Protein AF-A0A9D5ACS7-F1 (afdb_monomer_lite)

Sequence (626 aa):
MLLGRVSKAVMSKGQFLMYVFSILIMDWISLSTVLKDLLKAILSRSKDFGESWLMMRNQMLKIYSEALSSNCRDIVQMMQSIHDEVLSEEIEIDRGQTDDFTPRPLARLQNYLAELKPGHNLDDKTLSLNEVIRLCKTEMYHYARVSGLHVLECIMDTALSAVKREQLEEASNVLQLFPQLQPLVAAMGWDLLAGKIAARRKLMQLLWTSKSQVIRLEESSLYGNKSDEISCVEHLCDTLCYQLDLASFVACVNSGQSWNSKFSLVRSGKEQAAFSDEDVYSDHFVENFVLERLSVQTPIRVLFDVVPGIKFREAIELITMQPIASTLEAWKRKQDVELMHMRYALESVVLALGAMERSISDEIETHQNVPLVHLKDMRSHLDAISNLPRKIFMVNVMISLLHMDNISANSMRCGSRGSDSKLSTASSLGSNCSTRSEEGNKMVISFTSLLLDILRQNIPSSVVELENTLDGGVSTASRQALEWQMSISARFIEEWEWRLSILQHLLPLSERQWRWKEALTVLRAAPSKLLNLCMQKAKFDIGEEAVHRFSLSAEDKATLELAEWVDSACKKASVDDVVSRVQDLDFSSLRSQLGPLSTILLCIDVAATSAKSAGMSQQLLNQVLQ

Structure (mmCIF, N/CA/C/O backbone):
data_AF-A0A9D5ACS7-F1
#
_entry.id   AF-A0A9D5ACS7-F1
#
loop_
_atom_site.group_PDB
_atom_site.id
_atom_site.type_symbol
_atom_site.label_atom_id
_atom_site.label_alt_id
_atom_site.label_comp_id
_atom_site.label_asym_id
_atom_site.label_entity_id
_atom_site.label_seq_id
_atom_site.pdbx_PDB_ins_code
_atom_site.Cartn_x
_atom_site.Cartn_y
_atom_site.Cartn_z
_atom_site.occupancy
_atom_site.B_iso_or_equiv
_atom_site.auth_seq_id
_atom_site.auth_comp_id
_atom_site.auth_asym_id
_atom_site.auth_atom_id
_atom_site.pdbx_PDB_model_num
ATOM 1 N N . MET A 1 1 ? -46.889 -53.768 80.396 1.00 43.22 1 MET A N 1
ATOM 2 C CA . MET A 1 1 ? -47.144 -52.431 80.993 1.00 43.22 1 MET A CA 1
ATOM 3 C C . MET A 1 1 ? -46.015 -51.403 80.790 1.00 43.22 1 MET A C 1
ATOM 5 O O . MET A 1 1 ? -46.289 -50.220 80.943 1.00 43.22 1 MET A O 1
ATOM 9 N N . LEU A 1 2 ? -44.790 -51.791 80.392 1.00 33.97 2 LEU A N 1
ATOM 10 C CA . LEU A 1 2 ? -43.674 -50.848 80.172 1.00 33.97 2 LEU A CA 1
ATOM 11 C C . LEU A 1 2 ? -43.623 -50.192 78.773 1.00 33.97 2 LEU A C 1
ATOM 13 O O . LEU A 1 2 ? -43.192 -49.048 78.679 1.00 33.97 2 LEU A O 1
ATOM 17 N N . LEU A 1 3 ? -44.156 -50.813 77.709 1.00 30.50 3 LEU A N 1
ATOM 18 C CA . LEU A 1 3 ? -44.188 -50.184 76.370 1.00 30.50 3 LEU A CA 1
ATOM 19 C C . LEU A 1 3 ? -45.195 -49.017 76.241 1.00 30.50 3 LEU A C 1
ATOM 21 O O . LEU A 1 3 ? -44.965 -48.082 75.479 1.00 30.50 3 LEU A O 1
ATOM 25 N N . GLY A 1 4 ? -46.283 -49.014 77.020 1.00 35.25 4 GLY A N 1
ATOM 26 C CA . GLY A 1 4 ? -47.324 -47.974 76.945 1.00 35.25 4 GLY A CA 1
ATOM 27 C C . GLY A 1 4 ? -46.968 -46.644 77.628 1.00 35.25 4 GLY A C 1
ATOM 28 O O . GLY A 1 4 ? -47.549 -45.612 77.302 1.00 35.25 4 GLY A O 1
ATOM 29 N N . ARG A 1 5 ? -46.002 -46.636 78.561 1.00 36.00 5 ARG A N 1
ATOM 30 C CA . ARG A 1 5 ? -45.556 -45.411 79.257 1.00 36.00 5 ARG A CA 1
ATOM 31 C C . ARG A 1 5 ? -44.408 -44.694 78.537 1.00 36.00 5 ARG A C 1
ATOM 33 O O . ARG A 1 5 ? -44.322 -43.475 78.635 1.00 36.00 5 ARG A O 1
ATOM 40 N N . VAL A 1 6 ? -43.602 -45.411 77.748 1.00 35.81 6 VAL A N 1
ATOM 41 C CA . VAL A 1 6 ? -42.551 -44.809 76.906 1.00 35.81 6 VAL A CA 1
ATOM 42 C C . VAL A 1 6 ? -43.166 -44.074 75.705 1.00 35.81 6 VAL A C 1
ATOM 44 O O . VAL A 1 6 ? -42.770 -42.951 75.415 1.00 35.81 6 VAL A O 1
ATOM 47 N N . SER A 1 7 ? -44.221 -44.619 75.086 1.00 34.59 7 SER A N 1
ATOM 48 C CA . SER A 1 7 ? -44.926 -43.967 73.966 1.00 34.59 7 SER A CA 1
ATOM 49 C C . SER A 1 7 ? -45.602 -42.637 74.357 1.00 34.59 7 SER A C 1
ATOM 51 O O . SER A 1 7 ? -45.495 -41.653 73.627 1.00 34.59 7 SER A O 1
ATOM 53 N N . LYS A 1 8 ? -46.211 -42.542 75.551 1.00 40.50 8 LYS A N 1
ATOM 54 C CA . LYS A 1 8 ? -46.848 -41.297 76.032 1.00 40.50 8 LYS A CA 1
ATOM 55 C C . LYS A 1 8 ? -45.846 -40.197 76.415 1.00 40.50 8 LYS A C 1
ATOM 57 O O . LYS A 1 8 ? -46.118 -39.024 76.175 1.00 40.50 8 LYS A O 1
ATOM 62 N N . ALA A 1 9 ? -44.682 -40.560 76.960 1.00 41.78 9 ALA A N 1
ATOM 63 C CA . ALA A 1 9 ? -43.622 -39.603 77.290 1.00 41.78 9 ALA A CA 1
ATOM 64 C C . ALA A 1 9 ? -42.862 -39.105 76.042 1.00 41.78 9 ALA A C 1
ATOM 66 O O . ALA A 1 9 ? -42.452 -37.945 75.999 1.00 41.78 9 ALA A O 1
ATOM 67 N N . VAL A 1 10 ? -42.720 -39.948 75.010 1.00 40.72 10 VAL A N 1
ATOM 68 C CA . VAL A 1 10 ? -42.113 -39.570 73.721 1.00 40.72 10 VAL A CA 1
ATOM 69 C C . VAL A 1 10 ? -43.056 -38.686 72.893 1.00 40.72 10 VAL A C 1
ATOM 71 O O . VAL A 1 10 ? -42.599 -37.687 72.346 1.00 40.72 10 VAL A O 1
ATOM 74 N N . MET A 1 11 ? -44.370 -38.954 72.871 1.00 37.84 11 MET A N 1
ATOM 75 C CA . MET A 1 11 ? -45.326 -38.077 72.171 1.00 37.84 11 MET A CA 1
ATOM 76 C C . MET A 1 11 ? -45.501 -36.706 72.842 1.00 37.84 11 MET A C 1
ATOM 78 O O . MET A 1 11 ? -45.602 -35.704 72.143 1.00 37.84 11 MET A O 1
ATOM 82 N N . SER A 1 12 ? -45.464 -36.627 74.177 1.00 45.72 12 SER A N 1
ATOM 83 C CA . SER A 1 12 ? -45.533 -35.347 74.903 1.00 45.72 12 SER A CA 1
ATOM 84 C C . SER A 1 12 ? -44.274 -34.488 74.705 1.00 45.72 12 SER A C 1
ATOM 86 O O . SER A 1 12 ? -44.390 -33.282 74.495 1.00 45.72 12 SER A O 1
ATOM 88 N N . LYS A 1 13 ? -43.076 -35.093 74.692 1.00 40.09 13 LYS A N 1
ATOM 89 C CA . LYS A 1 13 ? -41.829 -34.376 74.371 1.00 40.09 13 LYS A CA 1
ATOM 90 C C . LYS A 1 13 ? -41.729 -34.001 72.890 1.00 40.09 13 LYS A C 1
ATOM 92 O O . LYS A 1 13 ? -41.242 -32.919 72.595 1.00 40.09 13 LYS A O 1
ATOM 97 N N . GLY A 1 14 ? -42.227 -34.841 71.979 1.00 41.44 14 GLY A N 1
ATOM 98 C CA . GLY A 1 14 ? -42.296 -34.544 70.544 1.00 41.44 14 GLY A CA 1
ATOM 99 C C . GLY A 1 14 ? -43.274 -33.415 70.206 1.00 41.44 14 GLY A C 1
ATOM 100 O O . GLY A 1 14 ? -42.955 -32.565 69.384 1.00 41.44 14 GLY A O 1
ATOM 101 N N . GLN A 1 15 ? -44.420 -33.339 70.891 1.00 44.94 15 GLN A N 1
ATOM 102 C CA . GLN A 1 15 ? -45.361 -32.221 70.759 1.00 44.94 15 GLN A CA 1
ATOM 103 C C . GLN A 1 15 ? -44.809 -30.923 71.356 1.00 44.94 15 GLN A C 1
ATOM 105 O O . GLN A 1 15 ? -45.001 -29.872 70.760 1.00 44.94 15 GLN A O 1
ATOM 110 N N . PHE A 1 16 ? -44.077 -30.978 72.475 1.00 45.12 16 PHE A N 1
ATOM 111 C CA . PHE A 1 16 ? -43.426 -29.795 73.050 1.00 45.12 16 PHE A CA 1
ATOM 112 C C . PHE A 1 16 ? -42.267 -29.295 72.176 1.00 45.12 16 PHE A C 1
ATOM 114 O O . PHE A 1 16 ? -42.153 -28.097 71.951 1.00 45.12 16 PHE A O 1
ATOM 121 N N . LEU A 1 17 ? -41.462 -30.201 71.608 1.00 43.28 17 LEU A N 1
ATOM 122 C CA . LEU A 1 17 ? -40.460 -29.855 70.597 1.00 43.28 17 LEU A CA 1
ATOM 123 C C . LEU A 1 17 ? -41.119 -29.253 69.359 1.00 43.28 17 LEU A C 1
ATOM 125 O O . LEU A 1 17 ? -40.694 -28.190 68.952 1.00 43.28 17 LEU A O 1
ATOM 129 N N . MET A 1 18 ? -42.193 -29.836 68.822 1.00 43.97 18 MET A N 1
ATOM 130 C CA . MET A 1 18 ? -42.937 -29.251 67.697 1.00 43.97 18 MET A CA 1
ATOM 131 C C . MET A 1 18 ? -43.550 -27.886 68.026 1.00 43.97 18 MET A C 1
ATOM 133 O O . MET A 1 18 ? -43.598 -27.038 67.147 1.00 43.97 18 MET A O 1
ATOM 137 N N . TYR A 1 19 ? -43.994 -27.645 69.263 1.00 46.31 19 TYR A N 1
ATOM 138 C CA . TYR A 1 19 ? -44.576 -26.364 69.680 1.00 46.31 19 TYR A CA 1
ATOM 139 C C . TYR A 1 19 ? -43.500 -25.289 69.875 1.00 46.31 19 TYR A C 1
ATOM 141 O O . TYR A 1 19 ? -43.656 -24.181 69.382 1.00 46.31 19 TYR A O 1
ATOM 149 N N . VAL A 1 20 ? -42.374 -25.624 70.512 1.00 48.66 20 VAL A N 1
ATOM 150 C CA . VAL A 1 20 ? -41.209 -24.731 70.643 1.00 48.66 20 VAL A CA 1
ATOM 151 C C . VAL A 1 20 ? -40.572 -24.469 69.277 1.00 48.66 20 VAL A C 1
ATOM 153 O O . VAL A 1 20 ? -40.205 -23.340 68.988 1.00 48.66 20 VAL A O 1
ATOM 156 N N . PHE A 1 21 ? -40.507 -25.477 68.405 1.00 47.12 21 PHE A N 1
ATOM 157 C CA . PHE A 1 21 ? -40.042 -25.337 67.026 1.00 47.12 21 PHE A CA 1
ATOM 158 C C . PHE A 1 21 ? -41.032 -24.512 66.195 1.00 47.12 21 PHE A C 1
ATOM 160 O O . PHE A 1 21 ? -40.601 -23.663 65.436 1.00 47.12 21 PHE A O 1
ATOM 167 N N . SER A 1 22 ? -42.347 -24.666 66.391 1.00 43.41 22 SER A N 1
ATOM 168 C CA . SER A 1 22 ? -43.368 -23.836 65.727 1.00 43.41 22 SER A CA 1
ATOM 169 C C . SER A 1 22 ? -43.375 -22.390 66.228 1.00 43.41 22 SER A C 1
ATOM 171 O O . SER A 1 22 ? -43.601 -21.493 65.427 1.00 43.41 22 SER A O 1
ATOM 173 N N . ILE A 1 23 ? -43.106 -22.150 67.517 1.00 51.72 23 ILE A N 1
ATOM 174 C CA . ILE A 1 23 ? -42.945 -20.803 68.089 1.00 51.72 23 ILE A CA 1
ATOM 175 C C . ILE A 1 23 ? -41.656 -20.166 67.570 1.00 51.72 23 ILE A C 1
ATOM 177 O O . ILE A 1 23 ? -41.701 -19.047 67.084 1.00 51.72 23 ILE A O 1
ATOM 181 N N . LEU A 1 24 ? -40.535 -20.893 67.570 1.00 52.94 24 LEU A N 1
ATOM 182 C CA . LEU A 1 24 ? -39.281 -20.426 66.973 1.00 52.94 24 LEU A CA 1
ATOM 183 C C . LEU A 1 24 ? -39.432 -20.159 65.471 1.00 52.94 24 LEU A C 1
ATOM 185 O O . LEU A 1 24 ? -38.893 -19.178 64.984 1.00 52.94 24 LEU A O 1
ATOM 189 N N . ILE A 1 25 ? -40.193 -20.982 64.743 1.00 55.47 25 ILE A N 1
ATOM 190 C CA . ILE A 1 25 ? -40.518 -20.757 63.328 1.00 55.47 25 ILE A CA 1
ATOM 191 C C . ILE A 1 25 ? -41.421 -19.527 63.163 1.00 55.47 25 ILE A C 1
ATOM 193 O O . ILE A 1 25 ? -41.180 -18.734 62.263 1.00 55.47 25 ILE A O 1
ATOM 197 N N . MET A 1 26 ? -42.433 -19.328 64.012 1.00 52.78 26 MET A N 1
ATOM 198 C CA . MET A 1 26 ? -43.302 -18.140 63.981 1.00 52.78 26 MET A CA 1
ATOM 199 C C . MET A 1 26 ? -42.538 -16.850 64.307 1.00 52.78 26 MET A C 1
ATOM 201 O O . MET A 1 26 ? -42.711 -15.843 63.618 1.00 52.78 26 MET A O 1
ATOM 205 N N . ASP A 1 27 ? -41.650 -16.883 65.296 1.00 61.03 27 ASP A N 1
ATOM 206 C CA . ASP A 1 27 ? -40.777 -15.763 65.651 1.00 61.03 27 ASP A CA 1
ATOM 207 C C . ASP A 1 27 ? -39.740 -15.499 64.547 1.00 61.03 27 ASP A C 1
ATOM 209 O O . ASP A 1 27 ? -39.445 -14.353 64.225 1.00 61.03 27 ASP A O 1
ATOM 213 N N . TRP A 1 28 ? -39.242 -16.544 63.883 1.00 61.06 28 TRP A N 1
ATOM 214 C CA . TRP A 1 28 ? -38.317 -16.422 62.753 1.00 61.06 28 TRP A CA 1
ATOM 215 C C . TRP A 1 28 ? -39.000 -15.895 61.481 1.00 61.06 28 TRP A C 1
ATOM 217 O O . TRP A 1 28 ? -38.434 -15.053 60.786 1.00 61.06 28 TRP A O 1
ATOM 227 N N . ILE A 1 29 ? -40.238 -16.318 61.196 1.00 65.12 29 ILE A N 1
ATOM 228 C CA . ILE A 1 29 ? -41.058 -15.794 60.090 1.00 65.12 29 ILE A CA 1
ATOM 229 C C . ILE A 1 29 ? -41.428 -14.332 60.355 1.00 65.12 29 ILE A C 1
ATOM 231 O O . ILE A 1 29 ? -41.290 -13.500 59.462 1.00 65.12 29 ILE A O 1
ATOM 235 N N . SER A 1 30 ? -41.856 -13.992 61.573 1.00 68.69 30 SER A N 1
ATOM 236 C CA . SER A 1 30 ? -42.188 -12.606 61.919 1.00 68.69 30 SER A CA 1
ATOM 237 C C . SER A 1 30 ? -40.957 -11.696 61.851 1.00 68.69 30 SER A C 1
ATOM 239 O O . SER A 1 30 ? -41.021 -10.641 61.216 1.00 68.69 30 SER A O 1
ATOM 241 N N . LEU A 1 31 ? -39.803 -12.138 62.365 1.00 67.62 31 LEU A N 1
ATOM 242 C CA . LEU A 1 31 ? -38.524 -11.442 62.197 1.00 67.62 31 LEU A CA 1
ATOM 243 C C . LEU A 1 31 ? -38.169 -11.257 60.712 1.00 67.62 31 LEU A C 1
ATOM 245 O O . LEU A 1 31 ? -37.808 -10.155 60.306 1.00 67.62 31 LEU A O 1
ATOM 249 N N . SER A 1 32 ? -38.324 -12.303 59.894 1.00 67.56 32 SER A N 1
ATOM 250 C CA . SER A 1 32 ? -38.066 -12.262 58.449 1.00 67.56 32 SER A CA 1
ATOM 251 C C . SER A 1 32 ? -38.963 -11.254 57.726 1.00 67.56 32 SER A C 1
ATOM 253 O O . SER A 1 32 ? -38.469 -10.482 56.907 1.00 67.56 32 SER A O 1
ATOM 255 N N . THR A 1 33 ? -40.255 -11.189 58.064 1.00 76.00 33 THR A N 1
ATOM 256 C CA . THR A 1 33 ? -41.190 -10.223 57.461 1.00 76.00 33 THR A CA 1
ATOM 257 C C . THR A 1 33 ? -40.867 -8.777 57.829 1.00 76.00 33 THR A C 1
ATOM 259 O O . THR A 1 33 ? -40.778 -7.932 56.943 1.00 76.00 33 THR A O 1
ATOM 262 N N . VAL A 1 34 ? -40.588 -8.493 59.106 1.00 76.19 34 VAL A N 1
ATOM 263 C CA . VAL A 1 34 ? -40.219 -7.141 59.563 1.00 76.19 34 VAL A CA 1
ATOM 264 C C . VAL A 1 34 ? -38.901 -6.696 58.933 1.00 76.19 34 VAL A C 1
ATOM 266 O O . VAL A 1 34 ? -38.766 -5.554 58.493 1.00 76.19 34 VAL A O 1
ATOM 269 N N . LEU A 1 35 ? -37.930 -7.606 58.852 1.00 73.19 35 LEU A N 1
ATOM 270 C CA . LEU A 1 35 ? -36.648 -7.354 58.208 1.00 73.19 35 LEU A CA 1
ATOM 271 C C . LEU A 1 35 ? -36.819 -7.118 56.699 1.00 73.19 35 LEU A C 1
ATOM 273 O O . LEU A 1 35 ? -36.194 -6.209 56.156 1.00 73.19 35 LEU A O 1
ATOM 277 N N . LYS A 1 36 ? -37.700 -7.872 56.030 1.00 77.38 36 LYS A N 1
ATOM 278 C CA . LYS A 1 36 ? -38.041 -7.687 54.613 1.00 77.38 36 LYS A CA 1
ATOM 279 C C . LYS A 1 36 ? -38.681 -6.332 54.345 1.00 77.38 36 LYS A C 1
ATOM 281 O O . LYS A 1 36 ? -38.235 -5.644 53.430 1.00 77.38 36 LYS A O 1
ATOM 286 N N . ASP A 1 37 ? -39.641 -5.910 55.158 1.00 79.12 37 ASP A N 1
ATOM 287 C CA . ASP A 1 37 ? -40.290 -4.603 55.009 1.00 79.12 37 ASP A CA 1
ATOM 288 C C . ASP A 1 37 ? -39.313 -3.449 55.263 1.00 79.12 37 ASP A C 1
ATOM 290 O O . ASP A 1 37 ? -39.289 -2.468 54.517 1.00 79.12 37 ASP A O 1
ATOM 294 N N . LEU A 1 38 ? -38.447 -3.586 56.271 1.00 76.62 38 LEU A N 1
ATOM 295 C CA . LEU A 1 38 ? -37.429 -2.589 56.592 1.00 76.62 38 LEU A CA 1
ATOM 296 C C . LEU A 1 38 ? -36.371 -2.481 55.483 1.00 76.62 38 LEU A C 1
ATOM 298 O O . LEU A 1 38 ? -36.014 -1.372 55.083 1.00 76.62 38 LEU A O 1
ATOM 302 N N . LEU A 1 39 ? -35.911 -3.610 54.934 1.00 74.00 39 LEU A N 1
ATOM 303 C CA . LEU A 1 39 ? -34.966 -3.627 53.814 1.00 74.00 39 LEU A CA 1
ATOM 304 C C . LEU A 1 39 ? -35.613 -3.107 52.521 1.00 74.00 39 LEU A C 1
ATOM 306 O O . LEU A 1 39 ? -34.995 -2.284 51.848 1.00 74.00 39 LEU A O 1
ATOM 310 N N . LYS A 1 40 ? -36.864 -3.478 52.203 1.00 76.81 40 LYS A N 1
ATOM 311 C CA . LYS A 1 40 ? -37.618 -2.912 51.062 1.00 76.81 40 LYS A CA 1
ATOM 312 C C . LYS A 1 40 ? -37.801 -1.394 51.204 1.00 76.81 40 LYS A C 1
ATOM 314 O O . LYS A 1 40 ? -37.615 -0.654 50.236 1.00 76.81 40 LYS A O 1
ATOM 319 N N . ALA A 1 41 ? -38.094 -0.896 52.407 1.00 75.56 41 ALA A N 1
ATOM 320 C CA . ALA A 1 41 ? -38.227 0.539 52.671 1.00 75.56 41 ALA A CA 1
ATOM 321 C C . ALA A 1 41 ? -36.903 1.313 52.522 1.00 75.56 41 ALA A C 1
ATOM 323 O O . ALA A 1 41 ? -36.915 2.479 52.132 1.00 75.56 41 ALA A O 1
ATOM 324 N N . ILE A 1 42 ? -35.762 0.686 52.824 1.00 72.00 42 ILE A N 1
ATOM 325 C CA . ILE A 1 42 ? -34.435 1.293 52.644 1.00 72.00 42 ILE A CA 1
ATOM 326 C C . ILE A 1 42 ? -34.008 1.248 51.172 1.00 72.00 42 ILE A C 1
ATOM 328 O O . ILE A 1 42 ? -33.538 2.256 50.650 1.00 72.00 42 ILE A O 1
ATOM 332 N N . LEU A 1 43 ? -34.208 0.117 50.491 1.00 70.69 43 LEU A N 1
ATOM 333 C CA . LEU A 1 43 ? -33.812 -0.086 49.091 1.00 70.69 43 LEU A CA 1
ATOM 334 C C . LEU A 1 43 ? -34.625 0.775 48.114 1.00 70.69 43 LEU A C 1
ATOM 336 O O . LEU A 1 43 ? -34.077 1.282 47.142 1.00 70.69 43 LEU A O 1
ATOM 340 N N . SER A 1 44 ? -35.900 1.034 48.411 1.00 68.69 44 SER A N 1
ATOM 341 C CA . SER A 1 44 ? -36.773 1.884 47.583 1.00 68.69 44 SER A CA 1
ATOM 342 C C . SER A 1 44 ? -36.460 3.389 47.642 1.00 68.69 44 SER A C 1
ATOM 344 O O . SER A 1 44 ? -37.040 4.163 46.877 1.00 68.69 44 SER A O 1
ATOM 346 N N . ARG A 1 45 ? -35.554 3.839 48.527 1.00 64.12 45 ARG A N 1
ATOM 347 C CA . ARG A 1 45 ? -35.250 5.271 48.729 1.00 64.12 45 ARG A CA 1
ATOM 348 C C . ARG A 1 45 ? -34.319 5.894 47.689 1.00 64.12 45 ARG A C 1
ATOM 350 O O . ARG A 1 45 ? -34.292 7.123 47.604 1.00 64.12 45 ARG A O 1
ATOM 357 N N . SER A 1 46 ? -33.577 5.116 46.900 1.00 60.53 46 SER A N 1
ATOM 358 C CA . SER A 1 46 ? -32.672 5.671 45.883 1.00 60.53 46 SER A CA 1
ATOM 359 C C . SER A 1 46 ? -32.995 5.167 44.477 1.00 60.53 46 SER A C 1
ATOM 361 O O . SER A 1 46 ? -33.040 3.970 44.207 1.00 60.53 46 SER A O 1
ATOM 363 N N . LYS A 1 47 ? -33.221 6.119 43.565 1.00 63.47 47 LYS A N 1
ATOM 364 C CA . LYS A 1 47 ? -33.431 5.845 42.137 1.00 63.47 47 LYS A CA 1
ATOM 365 C C . LYS A 1 47 ? -32.146 5.995 41.324 1.00 63.47 47 LYS A C 1
ATOM 367 O O . LYS A 1 47 ? -31.890 5.128 40.496 1.00 63.47 47 LYS A O 1
ATOM 372 N N . ASP A 1 48 ? -31.309 6.983 41.653 1.00 68.62 48 ASP A N 1
ATOM 373 C CA . ASP A 1 48 ? -30.097 7.343 40.903 1.00 68.62 48 ASP A CA 1
ATOM 374 C C . ASP A 1 48 ? -28.866 7.530 41.814 1.00 68.62 48 ASP A C 1
ATOM 376 O O . ASP A 1 48 ? -28.981 7.583 43.046 1.00 68.62 48 ASP A O 1
ATOM 380 N N . PHE A 1 49 ? -27.673 7.602 41.210 1.00 68.00 49 PHE A N 1
ATOM 381 C CA . PHE A 1 49 ? -26.412 7.833 41.923 1.00 68.00 49 PHE A CA 1
ATOM 382 C C . PHE A 1 49 ? -26.365 9.254 42.516 1.00 68.00 49 PHE A C 1
ATOM 384 O O . PHE A 1 49 ? -26.578 10.233 41.813 1.00 68.00 49 PHE A O 1
ATOM 391 N N . GLY A 1 50 ? -26.072 9.376 43.818 1.00 71.56 50 GLY A N 1
ATOM 392 C CA . GLY A 1 50 ? -26.023 10.664 44.525 1.00 71.56 50 GLY A CA 1
ATOM 393 C C . GLY A 1 50 ? -26.038 10.522 46.054 1.00 71.56 50 GLY A C 1
ATOM 394 O O . GLY A 1 50 ? -25.869 9.422 46.588 1.00 71.56 50 GLY A O 1
ATOM 395 N N . GLU A 1 51 ? -26.274 11.621 46.780 1.00 69.12 51 GLU A N 1
ATOM 396 C CA . GLU A 1 51 ? -26.286 11.639 48.259 1.00 69.12 51 GLU A CA 1
ATOM 397 C C . GLU A 1 51 ? -27.331 10.685 48.866 1.00 69.12 51 GLU A C 1
ATOM 399 O O . GLU A 1 51 ? -27.045 9.993 49.845 1.00 69.12 51 GLU A O 1
ATOM 404 N N . SER A 1 52 ? -28.523 10.592 48.261 1.00 72.38 52 SER A N 1
ATOM 405 C CA . SER A 1 52 ? -29.581 9.662 48.697 1.00 72.38 52 SER A CA 1
ATOM 406 C C . SER A 1 52 ? -29.110 8.203 48.648 1.00 72.38 52 SER A C 1
ATOM 408 O O . SER A 1 52 ? -29.322 7.429 49.585 1.00 72.38 52 SER A O 1
ATOM 410 N N . TRP A 1 53 ? -28.389 7.837 47.586 1.00 74.88 53 TRP A N 1
ATOM 411 C CA . TRP A 1 53 ? -27.857 6.490 47.413 1.00 74.88 53 TRP A CA 1
ATOM 412 C C . TRP A 1 53 ? -26.719 6.193 48.399 1.00 74.88 53 TRP A C 1
ATOM 414 O O . TRP A 1 53 ? -26.697 5.125 49.009 1.00 74.88 53 TRP A O 1
ATOM 424 N N . LEU A 1 54 ? -25.814 7.152 48.631 1.00 75.69 54 LEU A N 1
ATOM 425 C CA . LEU A 1 54 ? -24.774 7.048 49.665 1.00 75.69 54 LEU A CA 1
ATOM 426 C C . LEU A 1 54 ? -25.375 6.849 51.060 1.00 75.69 54 LEU A C 1
ATOM 428 O O . LEU A 1 54 ? -24.892 6.013 51.826 1.00 75.69 54 LEU A O 1
ATOM 432 N N . MET A 1 55 ? -26.437 7.588 51.395 1.00 77.75 55 MET A N 1
ATOM 433 C CA . MET A 1 55 ? -27.147 7.416 52.663 1.00 77.75 55 MET A CA 1
ATOM 434 C C . MET A 1 55 ? -27.773 6.026 52.779 1.00 77.75 55 MET A C 1
ATOM 436 O O . MET A 1 55 ? -27.593 5.374 53.809 1.00 77.75 55 MET A O 1
ATOM 440 N N . MET A 1 56 ? -28.453 5.556 51.728 1.00 81.81 56 MET A N 1
ATOM 441 C CA . MET A 1 56 ? -29.022 4.206 51.664 1.00 81.81 56 MET A CA 1
ATOM 442 C C . MET A 1 56 ? -27.937 3.138 51.865 1.00 81.81 56 MET A C 1
ATOM 444 O O . MET A 1 56 ? -28.063 2.285 52.746 1.00 81.81 56 MET A O 1
ATOM 448 N N . ARG A 1 57 ? -26.814 3.237 51.142 1.00 77.44 57 ARG A N 1
ATOM 449 C CA . ARG A 1 57 ? -25.679 2.313 51.268 1.00 77.44 57 ARG A CA 1
ATOM 450 C C . ARG A 1 57 ? -25.085 2.322 52.672 1.00 77.44 57 ARG A C 1
ATOM 452 O O . ARG A 1 57 ? -24.828 1.260 53.229 1.00 77.44 57 ARG A O 1
ATOM 459 N N . ASN A 1 58 ? -24.864 3.496 53.255 1.00 81.44 58 ASN A N 1
ATOM 460 C CA . ASN A 1 58 ? -24.311 3.612 54.604 1.00 81.44 58 ASN A CA 1
ATOM 461 C C . ASN A 1 58 ? -25.262 3.039 55.662 1.00 81.44 58 ASN A C 1
ATOM 463 O O . ASN A 1 58 ? -24.802 2.445 56.635 1.00 81.44 58 ASN A O 1
ATOM 467 N N . GLN A 1 59 ? -26.578 3.182 55.475 1.00 82.19 59 GLN A N 1
ATOM 468 C CA . GLN A 1 59 ? -27.575 2.524 56.321 1.00 82.19 59 GLN A CA 1
ATOM 469 C C . GLN A 1 59 ? -27.511 1.001 56.165 1.00 82.19 59 GLN A C 1
ATOM 471 O O . GLN A 1 59 ? -27.414 0.306 57.172 1.00 82.19 59 GLN A O 1
ATOM 476 N N . MET A 1 60 ? -27.457 0.485 54.935 1.00 80.31 60 MET A N 1
ATOM 477 C CA . MET A 1 60 ? -27.300 -0.951 54.679 1.00 80.31 60 MET A CA 1
ATOM 478 C C . MET A 1 60 ? -26.019 -1.523 55.293 1.00 80.31 60 MET A C 1
ATOM 480 O O . MET A 1 60 ? -26.070 -2.528 55.998 1.00 80.31 60 MET A O 1
ATOM 484 N N . LEU A 1 61 ? -24.876 -0.861 55.099 1.00 83.31 61 LEU A N 1
ATOM 485 C CA . LEU A 1 61 ? -23.596 -1.284 55.671 1.00 83.31 61 LEU A CA 1
ATOM 486 C C . LEU A 1 61 ? -23.629 -1.319 57.202 1.00 83.31 61 LEU A C 1
ATOM 488 O O . LEU A 1 61 ? -23.061 -2.235 57.789 1.00 83.31 61 LEU A O 1
ATOM 492 N N . LYS A 1 62 ? -24.321 -0.374 57.853 1.00 84.00 62 LYS A N 1
ATOM 493 C CA . LYS A 1 62 ? -24.524 -0.405 59.310 1.00 84.00 62 LYS A CA 1
ATOM 494 C C . LYS A 1 62 ? -25.340 -1.623 59.739 1.00 84.00 62 LYS A C 1
ATOM 496 O O . LYS A 1 62 ? -24.925 -2.311 60.662 1.00 84.00 62 LYS A O 1
ATOM 501 N N . ILE A 1 63 ? -26.445 -1.929 59.054 1.00 82.44 63 ILE A N 1
ATOM 502 C CA . ILE A 1 63 ? -27.279 -3.097 59.391 1.00 82.44 63 ILE A CA 1
ATOM 503 C C . ILE A 1 63 ? -26.478 -4.393 59.207 1.00 82.44 63 ILE A C 1
ATOM 505 O O . ILE A 1 63 ? -26.473 -5.237 60.100 1.00 82.44 63 ILE A O 1
ATOM 509 N N . TYR A 1 64 ? -25.742 -4.536 58.099 1.00 82.88 64 TYR A N 1
ATOM 510 C CA . TYR A 1 64 ? -24.869 -5.695 57.886 1.00 82.88 64 TYR A CA 1
ATOM 511 C C . TYR A 1 64 ? -23.726 -5.766 58.908 1.00 82.88 64 TYR A C 1
ATOM 513 O O . TYR A 1 64 ? -23.392 -6.858 59.356 1.00 82.88 64 TYR A O 1
ATOM 521 N N . SER A 1 65 ? -23.149 -4.632 59.315 1.00 84.19 65 SER A N 1
ATOM 522 C CA . SER A 1 65 ? -22.120 -4.577 60.362 1.00 84.19 65 SER A CA 1
ATOM 523 C C . SER A 1 65 ? -22.650 -5.085 61.702 1.00 84.19 65 SER A C 1
ATOM 525 O O . SER A 1 65 ? -22.006 -5.913 62.343 1.00 84.19 65 SER A O 1
ATOM 527 N N . GLU A 1 66 ? -23.833 -4.633 62.119 1.00 84.69 66 GLU A N 1
ATOM 528 C CA . GLU A 1 66 ? -24.480 -5.102 63.351 1.00 84.69 66 GLU A CA 1
ATOM 529 C C . GLU A 1 66 ? -24.866 -6.586 63.267 1.00 84.69 66 GLU A C 1
ATOM 531 O O . GLU A 1 66 ? -24.619 -7.354 64.197 1.00 84.69 66 GLU A O 1
ATOM 536 N N . ALA A 1 67 ? -25.391 -7.034 62.122 1.00 81.62 67 ALA A N 1
ATOM 537 C CA . ALA A 1 67 ? -25.711 -8.441 61.894 1.00 81.62 67 ALA A CA 1
ATOM 538 C C . ALA A 1 67 ? -24.466 -9.339 61.963 1.00 81.62 67 ALA A C 1
ATOM 540 O O . ALA A 1 67 ? -24.504 -10.392 62.599 1.00 81.62 67 ALA A O 1
ATOM 541 N N . LEU A 1 68 ? -23.340 -8.910 61.385 1.00 84.19 68 LEU A N 1
ATOM 542 C CA . LEU A 1 68 ? -22.058 -9.611 61.498 1.00 84.19 68 LEU A CA 1
ATOM 543 C C . LEU A 1 68 ? -21.530 -9.603 62.939 1.00 84.19 68 LEU A C 1
ATOM 545 O O . LEU A 1 68 ? -21.001 -10.611 63.404 1.00 84.19 68 LEU A O 1
ATOM 549 N N . SER A 1 69 ? -21.733 -8.503 63.667 1.00 86.38 69 SER A N 1
ATOM 550 C CA . SER A 1 69 ? -21.316 -8.355 65.069 1.00 86.38 69 SER A CA 1
ATOM 551 C C . SER A 1 69 ? -22.130 -9.243 66.020 1.00 86.38 69 SER A C 1
ATOM 553 O O . SER A 1 69 ? -21.633 -9.633 67.074 1.00 86.38 69 SER A O 1
ATOM 555 N N . SER A 1 70 ? -23.347 -9.636 65.624 1.00 83.38 70 SER A N 1
ATOM 556 C CA . SER A 1 70 ? -24.178 -10.608 66.351 1.00 83.38 70 SER A CA 1
ATOM 557 C C . SER A 1 70 ? -23.642 -12.050 66.311 1.00 83.38 70 SER A C 1
ATOM 559 O O . SER A 1 70 ? -24.122 -12.900 67.060 1.00 83.38 70 SER A O 1
ATOM 561 N N . ASN A 1 71 ? -22.666 -12.347 65.438 1.00 77.12 71 ASN A N 1
ATOM 562 C CA . ASN A 1 71 ? -22.105 -13.683 65.195 1.00 77.12 71 ASN A CA 1
ATOM 563 C C . ASN A 1 71 ? -23.140 -14.760 64.781 1.00 77.12 71 ASN A C 1
ATOM 565 O O . ASN A 1 71 ? -22.834 -15.956 64.774 1.00 77.12 71 ASN A O 1
ATOM 569 N N . CYS A 1 72 ? -24.361 -14.358 64.409 1.00 81.44 72 CYS A N 1
ATOM 570 C CA . CYS A 1 72 ? -25.421 -15.253 63.961 1.00 81.44 72 CYS A CA 1
ATOM 571 C C . CYS A 1 72 ? -25.412 -15.387 62.433 1.00 81.44 72 CYS A C 1
ATOM 573 O O . CYS A 1 72 ? -25.822 -14.481 61.703 1.00 81.44 72 CYS A O 1
ATOM 575 N N . ARG A 1 73 ? -24.970 -16.549 61.938 1.00 82.50 73 ARG A N 1
ATOM 576 C CA . ARG A 1 73 ? -24.930 -16.843 60.496 1.00 82.50 73 ARG A CA 1
ATOM 577 C C . ARG A 1 73 ? -26.320 -16.798 59.859 1.00 82.50 73 ARG A C 1
ATOM 579 O O . ARG A 1 73 ? -26.445 -16.322 58.734 1.00 82.50 73 ARG A O 1
ATOM 586 N N . ASP A 1 74 ? -27.341 -17.246 60.583 1.00 80.75 74 ASP A N 1
ATOM 587 C CA . ASP A 1 74 ? -28.704 -17.370 60.063 1.00 80.75 74 ASP A CA 1
ATOM 588 C C . ASP A 1 74 ? -29.328 -15.999 59.768 1.00 80.75 74 ASP A C 1
ATOM 590 O O . ASP A 1 74 ? -30.025 -15.843 58.770 1.00 80.75 74 ASP A O 1
ATOM 594 N N . ILE A 1 75 ? -29.018 -14.978 60.579 1.00 79.94 75 ILE A N 1
ATOM 595 C CA . ILE A 1 75 ? -29.471 -13.596 60.342 1.00 79.94 75 ILE A CA 1
ATOM 596 C C . ILE A 1 75 ? -28.815 -13.032 59.079 1.00 79.94 75 ILE A C 1
ATOM 598 O O . ILE A 1 75 ? -29.492 -12.434 58.247 1.00 79.94 75 ILE A O 1
ATOM 602 N N . VAL A 1 76 ? -27.511 -13.256 58.895 1.00 82.25 76 VAL A N 1
ATOM 603 C CA . VAL A 1 76 ? -26.787 -12.784 57.703 1.00 82.25 76 VAL A CA 1
ATOM 604 C C . VAL A 1 76 ? -27.297 -13.486 56.440 1.00 82.25 76 VAL A C 1
ATOM 606 O O . VAL A 1 76 ? -27.516 -12.827 55.424 1.00 82.25 76 VAL A O 1
ATOM 609 N N . GLN A 1 77 ? -27.544 -14.798 56.508 1.00 83.69 77 GLN A N 1
ATOM 610 C CA . GLN A 1 77 ? -28.133 -15.560 55.403 1.00 83.69 77 GLN A CA 1
ATOM 611 C C . GLN A 1 77 ? -29.557 -15.099 55.082 1.00 83.69 77 GLN A C 1
ATOM 613 O O . GLN A 1 77 ? -29.879 -14.938 53.910 1.00 83.69 77 GLN A O 1
ATOM 618 N N . MET A 1 78 ? -30.379 -14.823 56.099 1.00 81.25 78 MET A N 1
ATOM 619 C CA . MET A 1 78 ? -31.728 -14.283 55.919 1.00 81.25 78 MET A CA 1
ATOM 620 C C . MET A 1 78 ? -31.702 -12.887 55.282 1.00 81.25 78 MET A C 1
ATOM 622 O O . MET A 1 78 ? -32.456 -12.615 54.351 1.00 81.25 78 MET A O 1
ATOM 626 N N . MET A 1 79 ? -30.820 -11.995 55.743 1.00 81.38 79 MET A N 1
ATOM 627 C CA . MET A 1 79 ? -30.643 -10.676 55.129 1.00 81.38 79 MET A CA 1
ATOM 628 C C . MET A 1 79 ? -30.227 -10.793 53.663 1.00 81.38 79 MET A C 1
ATOM 630 O O . MET A 1 79 ? -30.750 -10.073 52.816 1.00 81.38 79 MET A O 1
ATOM 634 N N . GLN A 1 80 ? -29.298 -11.701 53.358 1.00 83.50 80 GLN A N 1
ATOM 635 C CA . GLN A 1 80 ? -28.858 -11.952 51.991 1.00 83.50 80 GLN A CA 1
ATOM 636 C C . GLN A 1 80 ? -29.992 -12.515 51.124 1.00 83.50 80 GLN A C 1
ATOM 638 O O . GLN A 1 80 ? -30.207 -12.000 50.034 1.00 83.50 80 GLN A O 1
ATOM 643 N N . SER A 1 81 ? -30.760 -13.499 51.607 1.00 84.31 81 SER A N 1
ATOM 644 C CA . SER A 1 81 ? -31.875 -14.074 50.844 1.00 84.31 81 SER A CA 1
ATOM 645 C C . SER A 1 81 ? -32.981 -13.057 50.577 1.00 84.31 81 SER A C 1
ATOM 647 O O . SER A 1 81 ? -33.525 -13.022 49.481 1.00 84.31 81 SER A O 1
ATOM 649 N N . ILE A 1 82 ? -33.290 -12.198 51.555 1.00 81.50 82 ILE A N 1
ATOM 650 C CA . ILE A 1 82 ? -34.256 -11.108 51.381 1.00 81.50 82 ILE A CA 1
ATOM 651 C C . ILE A 1 82 ? -33.745 -10.106 50.343 1.00 81.50 82 ILE A C 1
ATOM 653 O O . ILE A 1 82 ? -34.502 -9.685 49.475 1.00 81.50 82 ILE A O 1
ATOM 657 N N . HIS A 1 83 ? -32.470 -9.716 50.418 1.00 82.56 83 HIS A N 1
ATOM 658 C CA . HIS A 1 83 ? -31.886 -8.785 49.455 1.00 82.56 83 HIS A CA 1
ATOM 659 C C . HIS A 1 83 ? -31.899 -9.359 48.029 1.00 82.56 83 HIS A C 1
ATOM 661 O O . HIS A 1 83 ? -32.228 -8.641 47.087 1.00 82.56 83 HIS A O 1
ATOM 667 N N . ASP A 1 84 ? -31.614 -10.654 47.887 1.00 86.50 84 ASP A N 1
ATOM 668 C CA . ASP A 1 84 ? -31.662 -11.375 46.612 1.00 86.50 84 ASP A CA 1
ATOM 669 C C . ASP A 1 84 ? -33.082 -11.467 46.057 1.00 86.50 84 ASP A C 1
ATOM 671 O O . ASP A 1 84 ? -33.275 -11.271 44.863 1.00 86.50 84 ASP A O 1
ATOM 675 N N . GLU A 1 85 ? -34.076 -11.714 46.912 1.00 85.44 85 GLU A N 1
ATOM 676 C CA . GLU A 1 85 ? -35.487 -11.753 46.521 1.00 85.44 85 GLU A CA 1
ATOM 677 C C . GLU A 1 85 ? -35.957 -10.385 46.005 1.00 85.44 85 GLU A C 1
ATOM 679 O O . GLU A 1 85 ? -36.560 -10.309 44.939 1.00 85.44 85 GLU A O 1
ATOM 684 N N . VAL A 1 86 ? -35.612 -9.295 46.704 1.00 81.75 86 VAL A N 1
ATOM 685 C CA . VAL A 1 86 ? -35.931 -7.922 46.265 1.00 81.75 86 VAL A CA 1
ATOM 686 C C . VAL A 1 86 ? -35.264 -7.605 44.926 1.00 81.75 86 VAL A C 1
ATOM 688 O O . VAL A 1 86 ? -35.916 -7.097 44.019 1.00 81.75 86 VAL A O 1
ATOM 691 N N . LEU A 1 87 ? -33.977 -7.933 44.780 1.00 83.31 87 LEU A N 1
ATOM 692 C CA . LEU A 1 87 ? -33.253 -7.752 43.522 1.00 83.31 87 LEU A CA 1
ATOM 693 C C . LEU A 1 87 ? -33.861 -8.594 42.393 1.00 83.31 87 LEU A C 1
ATOM 695 O O . LEU A 1 87 ? -33.973 -8.106 41.275 1.00 83.31 87 LEU A O 1
ATOM 699 N N . SER A 1 88 ? -34.273 -9.833 42.665 1.00 85.56 88 SER A N 1
ATOM 700 C CA . SER A 1 88 ? -34.898 -10.709 41.671 1.00 85.56 88 SER A CA 1
ATOM 701 C C . SER A 1 88 ? -36.249 -10.163 41.206 1.00 85.56 88 SER A C 1
ATOM 703 O O . SER A 1 88 ? -36.479 -10.095 40.001 1.00 85.56 88 SER A O 1
ATOM 705 N N . GLU A 1 89 ? -37.107 -9.719 42.137 1.00 83.50 89 GLU A N 1
ATOM 706 C CA . GLU A 1 89 ? -38.382 -9.049 41.827 1.00 83.50 89 GLU A CA 1
ATOM 707 C C . GLU A 1 89 ? -38.142 -7.832 40.910 1.00 83.50 89 GLU A C 1
ATOM 709 O O . GLU A 1 89 ? -38.837 -7.641 39.913 1.00 83.50 89 GLU A O 1
ATOM 714 N N . GLU A 1 90 ? -37.123 -7.020 41.210 1.00 79.25 90 GLU A N 1
ATOM 715 C CA . GLU A 1 90 ? -36.759 -5.858 40.397 1.00 79.25 90 GLU A CA 1
ATOM 716 C C . GLU A 1 90 ? -36.292 -6.235 38.983 1.00 79.25 90 GLU A C 1
ATOM 718 O O . GLU A 1 90 ? -36.737 -5.619 38.012 1.00 79.25 90 GLU A O 1
ATOM 723 N N . ILE A 1 91 ? -35.440 -7.257 38.861 1.00 82.69 91 ILE A N 1
ATOM 724 C CA . ILE A 1 91 ? -34.904 -7.732 37.577 1.00 82.69 91 ILE A CA 1
ATOM 725 C C . ILE A 1 91 ? -36.022 -8.276 36.680 1.00 82.69 91 ILE A C 1
ATOM 727 O O . ILE A 1 91 ? -36.014 -8.025 35.473 1.00 82.69 91 ILE A O 1
ATOM 731 N N . GLU A 1 92 ? -36.983 -9.013 37.240 1.00 83.12 92 GLU A N 1
ATOM 732 C CA . GLU A 1 92 ? -38.124 -9.542 36.483 1.00 83.12 92 GLU A CA 1
ATOM 733 C C . GLU A 1 92 ? -39.033 -8.429 35.952 1.00 83.12 92 GLU A C 1
ATOM 735 O O . GLU A 1 92 ? -39.453 -8.483 34.793 1.00 83.12 92 GLU A O 1
ATOM 740 N N . ILE A 1 93 ? -39.283 -7.391 36.759 1.00 78.81 93 ILE A N 1
ATOM 741 C CA . ILE A 1 93 ? -40.069 -6.221 36.342 1.00 78.81 93 ILE A CA 1
ATOM 742 C C . ILE A 1 93 ? -39.413 -5.519 35.152 1.00 78.81 93 ILE A C 1
ATOM 744 O O . ILE A 1 93 ? -40.112 -5.113 34.223 1.00 78.81 93 ILE A O 1
ATOM 748 N N . ASP A 1 94 ? -38.090 -5.377 35.171 1.00 72.75 94 ASP A N 1
ATOM 749 C CA . ASP A 1 94 ? -37.365 -4.711 34.091 1.00 72.75 94 ASP A CA 1
ATOM 750 C C . ASP A 1 94 ? -37.323 -5.565 32.814 1.00 72.75 94 ASP A C 1
ATOM 752 O O . ASP A 1 94 ? -37.459 -5.038 31.711 1.00 72.75 94 ASP A O 1
ATOM 756 N N . ARG A 1 95 ? -37.159 -6.893 32.942 1.00 72.44 95 ARG A N 1
ATOM 757 C CA . ARG A 1 95 ? -37.109 -7.816 31.790 1.00 72.44 95 ARG A CA 1
ATOM 758 C C . ARG A 1 95 ? -38.427 -7.863 31.017 1.00 72.44 95 ARG A C 1
ATOM 760 O O . ARG A 1 95 ? -38.418 -8.159 29.830 1.00 72.44 95 ARG A O 1
ATOM 767 N N . GLY A 1 96 ? -39.550 -7.574 31.672 1.00 63.03 96 GLY A N 1
ATOM 768 C CA . GLY A 1 96 ? -40.872 -7.571 31.046 1.00 63.03 96 GLY A CA 1
ATOM 769 C C . GLY A 1 96 ? -41.203 -6.333 30.201 1.00 63.03 96 GLY A C 1
ATOM 770 O O . GLY A 1 96 ? -42.296 -6.294 29.639 1.00 63.03 96 GLY A O 1
ATOM 771 N N . GLN A 1 97 ? -40.330 -5.315 30.134 1.00 60.22 97 GLN A N 1
ATOM 772 C CA . GLN A 1 97 ? -40.686 -3.998 29.581 1.00 60.22 97 GLN A CA 1
ATOM 773 C C . GLN A 1 97 ? -40.122 -3.681 28.183 1.00 60.22 97 GLN A C 1
ATOM 775 O O . GLN A 1 97 ? -40.747 -2.878 27.490 1.00 60.22 97 GLN A O 1
ATOM 780 N N . THR A 1 98 ? -39.017 -4.288 27.720 1.00 55.00 98 THR A N 1
ATOM 781 C CA . THR A 1 98 ? -38.415 -3.980 26.399 1.00 55.00 98 THR A CA 1
ATOM 782 C C . THR A 1 98 ? -37.599 -5.135 25.792 1.00 55.00 98 THR A C 1
ATOM 784 O O . THR A 1 98 ? -36.954 -5.887 26.515 1.00 55.00 98 THR A O 1
ATOM 787 N N . ASP A 1 99 ? -37.560 -5.219 24.450 1.00 56.66 99 ASP A N 1
ATOM 788 C CA . ASP A 1 99 ? -36.689 -6.145 23.688 1.00 56.66 99 ASP A CA 1
ATOM 789 C C . ASP A 1 99 ? -35.191 -5.762 23.762 1.00 56.66 99 ASP A C 1
ATOM 791 O O . ASP A 1 99 ? -34.317 -6.610 23.600 1.00 56.66 99 ASP A O 1
ATOM 795 N N . ASP A 1 100 ? -34.892 -4.491 24.054 1.00 63.50 100 ASP A N 1
ATOM 796 C CA . ASP A 1 100 ? -33.545 -3.939 24.236 1.00 63.50 100 ASP A CA 1
ATOM 797 C C . ASP A 1 100 ? -33.303 -3.646 25.727 1.00 63.50 100 ASP A C 1
ATOM 799 O O . ASP A 1 100 ? -33.381 -2.504 26.190 1.00 63.50 100 ASP A O 1
ATOM 803 N N . PHE A 1 101 ? -33.096 -4.698 26.513 1.00 70.75 101 PHE A N 1
ATOM 804 C CA . PHE A 1 101 ? -32.938 -4.595 27.962 1.00 70.75 101 PHE A CA 1
ATOM 805 C C . PHE A 1 101 ? -31.564 -4.024 28.350 1.00 70.75 101 PHE A C 1
ATOM 807 O O . PHE A 1 101 ? -30.531 -4.642 28.092 1.00 70.75 101 PHE A O 1
ATOM 814 N N . THR A 1 102 ? -31.551 -2.888 29.052 1.00 79.38 102 THR A N 1
ATOM 815 C CA . THR A 1 102 ? -30.350 -2.358 29.716 1.00 79.38 102 THR A CA 1
ATOM 816 C C . THR A 1 102 ? -30.442 -2.636 31.219 1.00 79.38 102 THR A C 1
ATOM 818 O O . THR A 1 102 ? -31.386 -2.168 31.861 1.00 79.38 102 THR A O 1
ATOM 821 N N . PRO A 1 103 ? -29.473 -3.348 31.828 1.00 84.50 103 PRO A N 1
ATOM 822 C CA . PRO A 1 103 ? -29.440 -3.557 33.272 1.00 84.50 103 PRO A CA 1
ATOM 823 C C . PRO A 1 103 ? -29.556 -2.238 34.047 1.00 84.50 103 PRO A C 1
ATOM 825 O O . PRO A 1 103 ? -28.816 -1.289 33.779 1.00 84.50 103 PRO A O 1
ATOM 828 N N . ARG A 1 104 ? -30.431 -2.188 35.062 1.00 82.94 104 ARG A N 1
ATOM 829 C CA . ARG A 1 104 ? -30.640 -1.000 35.918 1.00 82.94 104 ARG A CA 1
ATOM 830 C C . ARG A 1 104 ? -29.353 -0.318 36.405 1.00 82.94 104 ARG A C 1
ATOM 832 O O . ARG A 1 104 ? -29.301 0.909 36.330 1.00 82.94 104 ARG A O 1
ATOM 839 N N . PRO A 1 105 ? -28.308 -1.038 36.869 1.00 86.81 105 PRO A N 1
ATOM 840 C CA . PRO A 1 105 ? -27.065 -0.388 37.291 1.00 86.81 105 PRO A CA 1
ATOM 841 C C . PRO A 1 105 ? -26.397 0.426 36.173 1.00 86.81 105 PRO A C 1
ATOM 843 O O . PRO A 1 105 ? -25.817 1.480 36.438 1.00 86.81 105 PRO A O 1
ATOM 846 N N . LEU A 1 106 ? -26.506 -0.035 34.920 1.00 87.12 106 LEU A N 1
ATOM 847 C CA . LEU A 1 106 ? -25.993 0.664 33.740 1.00 87.12 106 LEU A CA 1
ATOM 848 C C . LEU A 1 106 ? -26.896 1.840 33.353 1.00 87.12 106 LEU A C 1
ATOM 850 O O . LEU A 1 106 ? -26.383 2.915 33.056 1.00 87.12 106 LEU A O 1
ATOM 854 N N . ALA A 1 107 ? -28.219 1.680 33.434 1.00 86.12 107 ALA A N 1
ATOM 855 C CA . ALA A 1 107 ? -29.164 2.772 33.191 1.00 86.12 107 ALA A CA 1
ATOM 856 C C . ALA A 1 107 ? -28.950 3.944 34.173 1.00 86.12 107 ALA A C 1
ATOM 858 O O . ALA A 1 107 ? -28.875 5.100 33.761 1.00 86.12 107 ALA A O 1
ATOM 859 N N . ARG A 1 108 ? -28.734 3.654 35.465 1.00 84.81 108 ARG A N 1
ATOM 860 C CA . ARG A 1 108 ? -28.385 4.672 36.476 1.00 84.81 108 ARG A CA 1
ATOM 861 C C . ARG A 1 108 ? -27.075 5.389 36.159 1.00 84.81 108 ARG A C 1
ATOM 863 O O . ARG A 1 108 ? -26.970 6.597 36.356 1.00 84.81 108 ARG A O 1
ATOM 870 N N . LEU A 1 109 ? -26.070 4.655 35.673 1.00 86.00 109 LEU A N 1
ATOM 871 C CA . LEU A 1 109 ? -24.783 5.236 35.281 1.00 86.00 109 LEU A CA 1
ATOM 872 C C . LEU A 1 109 ? -24.962 6.201 34.101 1.00 86.00 109 LEU A C 1
ATOM 874 O O . LEU A 1 109 ? -24.378 7.282 34.096 1.00 86.00 109 LEU A O 1
ATOM 878 N N . GLN A 1 110 ? -25.789 5.831 33.124 1.00 85.06 110 GLN A N 1
ATOM 879 C CA . GLN A 1 110 ? -26.098 6.678 31.973 1.00 85.06 110 GLN A CA 1
ATOM 880 C C . GLN A 1 110 ? -26.836 7.956 32.378 1.00 85.06 110 GLN A C 1
ATOM 882 O O . GLN A 1 110 ? -26.449 9.029 31.917 1.00 85.06 110 GLN A O 1
ATOM 887 N N . ASN A 1 111 ? -27.830 7.862 33.270 1.00 83.94 111 ASN A N 1
ATOM 888 C CA . ASN A 1 111 ? -28.538 9.028 33.810 1.00 83.94 111 ASN A CA 1
ATOM 889 C C . ASN A 1 111 ? -27.564 9.999 34.488 1.00 83.94 111 ASN A C 1
ATOM 891 O O . ASN A 1 111 ? -27.540 11.182 34.156 1.00 83.94 111 ASN A O 1
ATOM 895 N N . TYR A 1 112 ? -26.686 9.481 35.353 1.00 83.06 112 TYR A N 1
ATOM 896 C CA . TYR A 1 112 ? -25.673 10.290 36.033 1.00 83.06 112 TYR A CA 1
ATOM 897 C C . TYR A 1 112 ? -24.734 11.009 35.051 1.00 83.06 112 TYR A C 1
ATOM 899 O O . TYR A 1 112 ? -24.432 12.191 35.198 1.00 83.06 112 TYR A O 1
ATOM 907 N N . LEU A 1 113 ? -24.275 10.308 34.010 1.00 82.69 113 LEU A N 1
ATOM 908 C CA . LEU A 1 113 ? -23.401 10.886 32.985 1.00 82.69 113 LEU A CA 1
ATOM 909 C C . LEU A 1 113 ? -24.118 11.902 32.087 1.00 82.69 113 LEU A C 1
ATOM 911 O O . LEU A 1 113 ? -23.477 12.827 31.585 1.00 82.69 113 LEU A O 1
ATOM 915 N N . ALA A 1 114 ? -25.425 11.745 31.871 1.00 80.62 114 ALA A N 1
ATOM 916 C CA . ALA A 1 114 ? -26.238 12.719 31.154 1.00 80.62 114 ALA A CA 1
ATOM 917 C C . ALA A 1 114 ? -26.398 14.020 31.958 1.00 80.62 114 ALA A C 1
ATOM 919 O O . ALA A 1 114 ? -26.276 15.099 31.379 1.00 80.62 114 ALA A O 1
ATOM 920 N N . GLU A 1 115 ? -26.582 13.922 33.278 1.00 76.44 115 GLU A N 1
ATOM 921 C CA . GLU A 1 115 ? -26.642 15.068 34.199 1.00 76.44 115 GLU A CA 1
ATOM 922 C C . GLU A 1 115 ? -25.306 15.824 34.303 1.00 76.44 115 GLU A C 1
ATOM 924 O O . GLU A 1 115 ? -25.292 17.027 34.557 1.00 76.44 115 GLU A O 1
ATOM 929 N N . LEU A 1 116 ? -24.179 15.144 34.057 1.00 71.56 116 LEU A N 1
ATOM 930 C CA . LEU A 1 116 ? -22.835 15.725 34.140 1.00 71.56 116 LEU A CA 1
ATOM 931 C C . LEU A 1 116 ? -22.429 16.591 32.921 1.00 71.56 116 LEU A C 1
ATOM 933 O O . LEU A 1 116 ? -21.410 17.283 32.981 1.00 71.56 116 LEU A O 1
ATOM 937 N N . LYS A 1 117 ? -23.156 16.544 31.791 1.00 63.94 117 LYS A N 1
ATOM 938 C CA . LYS A 1 117 ? -22.814 17.303 30.562 1.00 63.94 117 LYS A CA 1
ATOM 939 C C . LYS A 1 117 ? -23.052 18.823 30.742 1.00 63.94 117 LYS A C 1
ATOM 941 O O . LYS A 1 117 ? -23.947 19.222 31.481 1.00 63.94 117 LYS A O 1
ATOM 946 N N . PRO A 1 118 ? -22.249 19.703 30.103 1.00 49.94 118 PRO A N 1
ATOM 947 C CA . PRO A 1 118 ? -22.003 21.056 30.604 1.00 49.94 118 PRO A CA 1
ATOM 948 C C . PRO A 1 118 ? -23.189 22.001 30.369 1.00 49.94 118 PRO A C 1
ATOM 950 O O . PRO A 1 118 ? -23.606 22.229 29.236 1.00 49.94 118 PRO A O 1
ATOM 953 N N . GLY A 1 119 ? -23.690 22.588 31.456 1.00 48.12 119 GLY A N 1
ATOM 954 C CA . GLY A 1 119 ? -24.745 23.607 31.438 1.00 48.12 119 GLY A CA 1
ATOM 955 C C . GLY A 1 119 ? -25.264 23.986 32.827 1.00 48.12 119 GLY A C 1
ATOM 956 O O . GLY A 1 119 ? -25.748 25.099 33.015 1.00 48.12 119 GLY A O 1
ATOM 957 N N . HIS A 1 120 ? -25.108 23.106 33.817 1.00 43.88 120 HIS A N 1
ATOM 958 C CA . HIS A 1 120 ? -25.472 23.379 35.204 1.00 43.88 120 HIS A CA 1
ATOM 959 C C . HIS A 1 120 ? -24.225 23.618 36.060 1.00 43.88 120 HIS A C 1
ATOM 961 O O . HIS A 1 120 ? -23.254 22.870 35.978 1.00 43.88 120 HIS A O 1
ATOM 967 N N . ASN A 1 121 ? -24.251 24.686 36.864 1.00 41.09 121 ASN A N 1
ATOM 968 C CA . ASN A 1 121 ? -23.237 24.970 37.877 1.00 41.09 121 ASN A CA 1
ATOM 969 C C . ASN A 1 121 ? -23.042 23.723 38.749 1.00 41.09 121 ASN A C 1
ATOM 971 O O . ASN A 1 121 ? -23.965 23.315 39.454 1.00 41.09 121 ASN A O 1
ATOM 975 N N . LEU A 1 122 ? -21.861 23.112 38.656 1.00 46.38 122 LEU A N 1
ATOM 976 C CA . LEU A 1 122 ? -21.457 21.983 39.485 1.00 46.38 122 LEU A CA 1
ATOM 977 C C . LEU A 1 122 ? -21.320 22.482 40.925 1.00 46.38 122 LEU A C 1
ATOM 979 O O . LEU A 1 122 ? -20.313 23.081 41.294 1.00 46.38 122 LEU A O 1
ATOM 983 N N . ASP A 1 123 ? -22.371 22.274 41.711 1.00 47.75 123 ASP A N 1
ATOM 984 C CA . ASP A 1 123 ? -22.321 22.379 43.165 1.00 47.75 123 ASP A CA 1
ATOM 985 C C . ASP A 1 123 ? -21.311 21.343 43.698 1.00 47.75 123 ASP A C 1
ATOM 987 O O . ASP A 1 123 ? -21.245 20.217 43.195 1.00 47.75 123 ASP A O 1
ATOM 991 N N . ASP A 1 124 ? -20.581 21.704 44.756 1.00 48.91 124 ASP A N 1
ATOM 992 C CA . ASP A 1 124 ? -19.509 20.953 45.452 1.00 48.91 124 ASP A CA 1
ATOM 993 C C . ASP A 1 124 ? -19.913 19.553 46.004 1.00 48.91 124 ASP A C 1
ATOM 995 O O . ASP A 1 124 ? -19.191 18.938 46.788 1.00 48.91 124 ASP A O 1
ATOM 999 N N . LYS A 1 125 ? -21.092 19.036 45.633 1.00 55.06 125 LYS A N 1
ATOM 1000 C CA . LYS A 1 125 ? -21.746 17.835 46.184 1.00 55.06 125 LYS A CA 1
ATOM 1001 C C . LYS A 1 125 ? -21.843 16.651 45.217 1.00 55.06 125 LYS A C 1
ATOM 1003 O O . LYS A 1 125 ? -22.437 15.629 45.558 1.00 55.06 125 LYS A O 1
ATOM 1008 N N . THR A 1 126 ? -21.295 16.758 44.008 1.00 64.38 126 THR A N 1
ATOM 1009 C CA . THR A 1 126 ? -21.322 15.657 43.031 1.00 64.38 126 THR A CA 1
ATOM 1010 C C . THR A 1 126 ? -20.235 14.621 43.328 1.00 64.38 126 THR A C 1
ATOM 1012 O O . THR A 1 126 ? -19.091 14.952 43.635 1.00 64.38 126 THR A O 1
ATOM 1015 N N . LEU A 1 127 ? -20.593 13.336 43.250 1.00 66.75 127 LEU A N 1
ATOM 1016 C CA . LEU A 1 127 ? -19.644 12.234 43.407 1.00 66.75 127 LEU A CA 1
ATOM 1017 C C . LEU A 1 127 ? -18.575 12.284 42.305 1.00 66.75 127 LEU A C 1
ATOM 1019 O O . LEU A 1 127 ? -18.865 12.576 41.144 1.00 66.75 127 LEU A O 1
ATOM 1023 N N . SER A 1 128 ? -17.330 11.933 42.632 1.00 79.06 128 SER A N 1
ATOM 1024 C CA . SER A 1 128 ? -16.311 11.786 41.590 1.00 79.06 128 SER A CA 1
ATOM 1025 C C . SER A 1 128 ? -16.695 10.647 40.637 1.00 79.06 128 SER A C 1
ATOM 1027 O O . SER A 1 128 ? -17.221 9.614 41.058 1.00 79.06 128 SER A O 1
ATOM 1029 N N . LEU A 1 129 ? -16.418 10.814 39.340 1.00 79.69 129 LEU A N 1
ATOM 1030 C CA . LEU A 1 129 ? -16.754 9.819 38.315 1.00 79.69 129 LEU A CA 1
ATOM 1031 C C . LEU A 1 129 ? -16.174 8.429 38.639 1.00 79.69 129 LEU A C 1
ATOM 1033 O O . LEU A 1 129 ? -16.859 7.419 38.500 1.00 79.69 129 LEU A O 1
ATOM 1037 N N . ASN A 1 130 ? -14.942 8.379 39.151 1.00 80.00 130 ASN A N 1
ATOM 1038 C CA . ASN A 1 130 ? -14.289 7.130 39.550 1.00 80.00 130 ASN A CA 1
ATOM 1039 C C . ASN A 1 130 ? -15.029 6.414 40.686 1.00 80.00 130 ASN A C 1
ATOM 1041 O O . ASN A 1 130 ? -15.111 5.184 40.689 1.00 80.00 130 ASN A O 1
ATOM 1045 N N . GLU A 1 131 ? -15.587 7.169 41.635 1.00 81.50 131 GLU A N 1
ATOM 1046 C CA . GLU A 1 131 ? -16.371 6.593 42.722 1.00 81.50 131 GLU A CA 1
ATOM 1047 C C . GLU A 1 131 ? -17.683 6.019 42.182 1.00 81.50 131 GLU A C 1
ATOM 1049 O O . GLU A 1 131 ? -18.004 4.870 42.472 1.00 81.50 131 GLU A O 1
ATOM 1054 N N . VAL A 1 132 ? -18.388 6.735 41.300 1.00 84.19 132 VAL A N 1
ATOM 1055 C CA . VAL A 1 132 ? -19.610 6.221 40.653 1.00 84.19 132 VAL A CA 1
ATOM 1056 C C . VAL A 1 132 ? -19.333 4.954 39.842 1.00 84.19 132 VAL A C 1
ATOM 1058 O O . VAL A 1 132 ? -20.064 3.972 39.977 1.00 84.19 132 VAL A O 1
ATOM 1061 N N . ILE A 1 133 ? -18.240 4.916 39.073 1.00 85.69 133 ILE A N 1
ATOM 1062 C CA . ILE A 1 133 ? -17.817 3.718 38.334 1.00 85.69 133 ILE A CA 1
ATOM 1063 C C . ILE A 1 133 ? -17.586 2.547 39.300 1.00 85.69 133 ILE A C 1
ATOM 1065 O O . ILE A 1 133 ? -18.084 1.446 39.064 1.00 85.69 133 ILE A O 1
ATOM 1069 N N . ARG A 1 134 ? -16.878 2.759 40.418 1.00 85.12 134 ARG A N 1
ATOM 1070 C CA . ARG A 1 134 ? -16.629 1.721 41.437 1.00 85.12 134 ARG A CA 1
ATOM 1071 C C . ARG A 1 134 ? -17.928 1.186 42.049 1.00 85.12 134 ARG A C 1
ATOM 1073 O O . ARG A 1 134 ? -18.068 -0.024 42.260 1.00 85.12 134 ARG A O 1
ATOM 1080 N N . LEU A 1 135 ? -18.876 2.075 42.335 1.00 85.19 135 LEU A N 1
ATOM 1081 C CA . LEU A 1 135 ? -20.179 1.714 42.890 1.00 85.19 135 LEU A CA 1
ATOM 1082 C C . LEU A 1 135 ? -21.007 0.921 41.874 1.00 85.19 135 LEU A C 1
ATOM 1084 O O . LEU A 1 135 ? -21.511 -0.147 42.218 1.00 85.19 135 LEU A O 1
ATOM 1088 N N . CYS A 1 136 ? -21.050 1.367 40.619 1.00 88.50 136 CYS A N 1
ATOM 1089 C CA . CYS A 1 136 ? -21.727 0.665 39.533 1.00 88.50 136 CYS A CA 1
ATOM 1090 C C . CYS A 1 136 ? -21.129 -0.735 39.291 1.00 88.50 136 CYS A C 1
ATOM 1092 O O . CYS A 1 136 ? -21.882 -1.702 39.201 1.00 88.50 136 CYS A O 1
ATOM 1094 N N . LYS A 1 137 ? -19.792 -0.904 39.316 1.00 89.12 137 LYS A N 1
ATOM 1095 C CA . LYS A 1 137 ? -19.165 -2.246 39.261 1.00 89.12 137 LYS A CA 1
ATOM 1096 C C . LYS A 1 137 ? -19.667 -3.151 40.387 1.00 89.12 137 LYS A C 1
ATOM 1098 O O . LYS A 1 137 ? -19.960 -4.318 40.153 1.00 89.12 137 LYS A O 1
ATOM 1103 N N . THR A 1 138 ? -19.777 -2.613 41.603 1.00 87.31 138 THR A N 1
ATOM 1104 C CA . THR A 1 138 ? -20.265 -3.370 42.766 1.00 87.31 138 THR A CA 1
ATOM 1105 C C . THR A 1 138 ? -21.713 -3.819 42.559 1.00 87.31 138 THR A C 1
ATOM 1107 O O . THR A 1 138 ? -22.014 -4.997 42.736 1.00 87.31 138 THR A O 1
ATOM 1110 N N . GLU A 1 139 ? -22.598 -2.912 42.133 1.00 86.56 139 GLU A N 1
ATOM 1111 C CA . GLU A 1 139 ? -23.993 -3.251 41.816 1.00 86.56 139 GLU A CA 1
ATOM 1112 C C . GLU A 1 139 ? -24.089 -4.291 40.692 1.00 86.56 139 GLU A C 1
ATOM 1114 O O . GLU A 1 139 ? -24.879 -5.226 40.798 1.00 86.56 139 GLU A O 1
ATOM 1119 N N . MET A 1 140 ? -23.240 -4.197 39.664 1.00 90.25 140 MET A N 1
ATOM 1120 C CA . MET A 1 140 ? -23.191 -5.177 38.577 1.00 90.25 140 MET A CA 1
ATOM 1121 C C . MET A 1 140 ? -22.817 -6.584 39.058 1.00 90.25 140 MET A C 1
ATOM 1123 O O . MET A 1 140 ? -23.409 -7.552 38.588 1.00 90.25 140 MET A O 1
ATOM 1127 N N . TYR A 1 141 ? -21.898 -6.728 40.020 1.00 90.12 141 TYR A N 1
ATOM 1128 C CA . TYR A 1 141 ? -21.597 -8.038 40.615 1.00 90.12 141 TYR A CA 1
ATOM 1129 C C . TYR A 1 141 ? -22.789 -8.613 41.390 1.00 90.12 141 TYR A C 1
ATOM 1131 O O . TYR A 1 141 ? -23.050 -9.815 41.315 1.00 90.12 141 TYR A O 1
ATOM 1139 N N . HIS A 1 142 ? -23.538 -7.773 42.110 1.00 86.81 142 HIS A N 1
ATOM 1140 C CA . HIS A 1 142 ? -24.755 -8.215 42.793 1.00 86.81 142 HIS A CA 1
ATOM 1141 C C . HIS A 1 142 ? -25.851 -8.607 41.797 1.00 86.81 142 HIS A C 1
ATOM 1143 O O . HIS A 1 142 ? -26.455 -9.666 41.960 1.00 86.81 142 HIS A O 1
ATOM 1149 N N . TYR A 1 143 ? -26.045 -7.808 40.745 1.00 87.62 143 TYR A N 1
ATOM 1150 C CA . TYR A 1 143 ? -26.970 -8.099 39.652 1.00 87.62 143 TYR A CA 1
ATOM 1151 C C . TYR A 1 143 ? -26.639 -9.438 38.983 1.00 87.62 143 TYR A C 1
ATOM 1153 O O . TYR A 1 143 ? -27.510 -10.294 38.854 1.00 87.62 143 TYR A O 1
ATOM 1161 N N . ALA A 1 144 ? -25.378 -9.656 38.602 1.00 89.44 144 ALA A N 1
ATOM 1162 C CA . ALA A 1 144 ? -24.913 -10.890 37.967 1.00 89.44 144 ALA A CA 1
ATOM 1163 C C . ALA A 1 144 ? -25.140 -12.124 38.850 1.00 89.44 144 ALA A C 1
ATOM 1165 O O . ALA A 1 144 ? -25.651 -13.141 38.390 1.00 89.44 144 ALA A O 1
ATOM 1166 N N . ARG A 1 145 ? -24.845 -12.011 40.151 1.00 88.50 145 ARG A N 1
ATOM 1167 C CA . ARG A 1 145 ? -25.057 -13.100 41.111 1.00 88.50 145 ARG A CA 1
ATOM 1168 C C . ARG A 1 145 ? -26.527 -13.515 41.225 1.00 88.50 145 ARG A C 1
ATOM 1170 O O . ARG A 1 145 ? -26.789 -14.707 41.328 1.00 88.50 145 ARG A O 1
ATOM 1177 N N . VAL A 1 146 ? -27.461 -12.560 41.241 1.00 88.44 146 VAL A N 1
ATOM 1178 C CA . VAL A 1 146 ? -28.904 -12.844 41.384 1.00 88.44 146 VAL A CA 1
ATOM 1179 C C . VAL A 1 146 ? -29.523 -13.285 40.056 1.00 88.44 146 VAL A C 1
ATOM 1181 O O . VAL A 1 146 ? -30.308 -14.225 40.024 1.00 88.44 146 VAL A O 1
ATOM 1184 N N . SER A 1 147 ? -29.142 -12.648 38.947 1.00 85.44 147 SER A N 1
ATOM 1185 C CA . SER A 1 147 ? -29.658 -12.970 37.607 1.00 85.44 147 SER A CA 1
ATOM 1186 C C . SER A 1 147 ? -29.086 -14.256 37.001 1.00 85.44 147 SER A C 1
ATOM 1188 O O . SER A 1 147 ? -29.638 -14.746 36.016 1.00 85.44 147 SER A O 1
ATOM 1190 N N . GLY A 1 148 ? -27.984 -14.779 37.550 1.00 86.44 148 GLY A N 1
ATOM 1191 C CA . GLY A 1 148 ? -27.263 -15.936 37.016 1.00 86.44 148 GLY A CA 1
ATOM 1192 C C . GLY A 1 148 ? -26.455 -15.645 35.746 1.00 86.44 148 GLY A C 1
ATOM 1193 O O . GLY A 1 148 ? -26.011 -16.586 35.093 1.00 86.44 148 GLY A O 1
ATOM 1194 N N . LEU A 1 149 ? -26.272 -14.370 35.387 1.00 87.00 149 LEU A N 1
ATOM 1195 C CA . LEU A 1 149 ? -25.540 -13.935 34.194 1.00 87.00 149 LEU A CA 1
ATOM 1196 C C . LEU A 1 149 ? -24.098 -13.554 34.525 1.00 87.00 149 LEU A C 1
ATOM 1198 O O . LEU A 1 149 ? -23.790 -13.132 35.641 1.00 87.00 149 LEU A O 1
ATOM 1202 N N . HIS A 1 150 ? -23.203 -13.640 33.543 1.00 90.44 150 HIS A N 1
ATOM 1203 C CA . HIS A 1 150 ? -21.833 -13.177 33.719 1.00 90.44 150 HIS A CA 1
ATOM 1204 C C . HIS A 1 150 ? -21.735 -11.651 33.540 1.00 90.44 150 HIS A C 1
ATOM 1206 O O . HIS A 1 150 ? -22.256 -11.094 32.578 1.00 90.44 150 HIS A O 1
ATOM 1212 N N . VAL A 1 151 ? -21.016 -10.947 34.429 1.00 91.06 151 VAL A N 1
ATOM 1213 C CA . VAL A 1 151 ? -20.915 -9.469 34.383 1.00 91.06 151 VAL A CA 1
ATOM 1214 C C . VAL A 1 151 ? -20.385 -8.969 33.037 1.00 91.06 151 VAL A C 1
ATOM 1216 O O . VAL A 1 151 ? -20.930 -8.017 32.485 1.00 91.06 151 VAL A O 1
ATOM 1219 N N . LEU A 1 152 ? -19.333 -9.602 32.503 1.00 91.31 152 LEU A N 1
ATOM 1220 C CA . LEU A 1 152 ? -18.737 -9.175 31.231 1.00 91.31 152 LEU A CA 1
ATOM 1221 C C . LEU A 1 152 ? -19.666 -9.439 30.040 1.00 91.31 152 LEU A C 1
ATOM 1223 O O . LEU A 1 152 ? -19.669 -8.643 29.110 1.00 91.31 152 LEU A O 1
ATOM 1227 N N . GLU A 1 153 ? -20.464 -10.510 30.091 1.00 90.31 153 GLU A N 1
ATOM 1228 C CA . GLU A 1 153 ? -21.453 -10.838 29.055 1.00 90.31 153 GLU A CA 1
ATOM 1229 C C . GLU A 1 153 ? -22.539 -9.760 29.022 1.00 90.31 153 GLU A C 1
ATOM 1231 O O . GLU A 1 153 ? -22.720 -9.113 27.997 1.00 90.31 153 GLU A O 1
ATOM 1236 N N . CYS A 1 154 ? -23.125 -9.424 30.181 1.00 89.44 154 CYS A N 1
ATOM 1237 C CA . CYS A 1 154 ? -24.101 -8.335 30.295 1.00 89.44 154 CYS A CA 1
ATOM 1238 C C . CYS A 1 154 ? -23.570 -7.001 29.749 1.00 89.44 154 CYS A C 1
ATOM 1240 O O . CYS A 1 154 ? -24.292 -6.255 29.087 1.00 89.44 154 CYS A O 1
ATOM 1242 N N . ILE A 1 155 ? -22.313 -6.670 30.056 1.00 91.75 155 ILE A N 1
ATOM 1243 C CA . ILE A 1 155 ? -21.683 -5.412 29.634 1.00 91.75 155 ILE A CA 1
ATOM 1244 C C . ILE A 1 155 ? -21.422 -5.412 28.130 1.00 91.75 155 ILE A C 1
ATOM 1246 O O . ILE A 1 155 ? -21.692 -4.404 27.476 1.00 91.75 155 ILE A O 1
ATOM 1250 N N . MET A 1 156 ? -20.941 -6.526 27.576 1.00 92.25 156 MET A N 1
ATOM 1251 C CA . MET A 1 156 ? -20.753 -6.675 26.135 1.00 92.25 156 MET A CA 1
ATOM 1252 C C . MET A 1 156 ? -22.075 -6.601 25.375 1.00 92.25 156 MET A C 1
ATOM 1254 O O . MET A 1 156 ? -22.159 -5.834 24.420 1.00 92.25 156 MET A O 1
ATOM 1258 N N . ASP A 1 157 ? -23.106 -7.324 25.809 1.00 91.06 157 ASP A N 1
ATOM 1259 C CA . ASP A 1 157 ? -24.413 -7.342 25.146 1.00 91.06 157 ASP A CA 1
ATOM 1260 C C . ASP A 1 157 ? -25.070 -5.964 25.167 1.00 91.06 157 ASP A C 1
ATOM 1262 O O . ASP A 1 157 ? -25.582 -5.497 24.147 1.00 91.06 157 ASP A O 1
ATOM 1266 N N . THR A 1 158 ? -24.985 -5.264 26.303 1.00 90.94 158 THR A N 1
ATOM 1267 C CA . THR A 1 158 ? -25.488 -3.889 26.420 1.00 90.94 158 THR A CA 1
ATOM 1268 C C . THR A 1 158 ? -24.720 -2.952 25.485 1.00 90.94 158 THR A C 1
ATOM 1270 O O . THR A 1 158 ? -25.329 -2.170 24.754 1.00 90.94 158 THR A O 1
ATOM 1273 N N . ALA A 1 159 ? -23.385 -3.044 25.459 1.00 92.81 159 ALA A N 1
ATOM 1274 C CA . ALA A 1 159 ? -22.555 -2.196 24.610 1.00 92.81 159 ALA A CA 1
ATOM 1275 C C . ALA A 1 159 ? -22.784 -2.471 23.112 1.00 92.81 159 ALA A C 1
ATOM 1277 O O . ALA A 1 159 ? -22.948 -1.529 22.341 1.00 92.81 159 ALA A O 1
ATOM 1278 N N . LEU A 1 160 ? -22.856 -3.736 22.689 1.00 93.31 160 LEU A N 1
ATOM 1279 C CA . LEU A 1 160 ? -23.118 -4.116 21.296 1.00 93.31 160 LEU A CA 1
ATOM 1280 C C . LEU A 1 160 ? -24.538 -3.746 20.855 1.00 93.31 160 LEU A C 1
ATOM 1282 O O . LEU A 1 160 ? -24.723 -3.284 19.728 1.00 93.31 160 LEU A O 1
ATOM 1286 N N . SER A 1 161 ? -25.527 -3.872 21.741 1.00 91.94 161 SER A N 1
ATOM 1287 C CA . SER A 1 161 ? -26.896 -3.413 21.476 1.00 91.94 161 SER A CA 1
ATOM 1288 C C . SER A 1 161 ? -26.945 -1.896 21.286 1.00 91.94 161 SER A C 1
ATOM 1290 O O . SER A 1 161 ? -27.547 -1.415 20.328 1.00 91.94 161 SER A O 1
ATOM 1292 N N . ALA A 1 162 ? -26.230 -1.133 22.119 1.00 91.44 162 ALA A N 1
ATOM 1293 C CA . ALA A 1 162 ? -26.089 0.310 21.941 1.00 91.44 162 ALA A CA 1
ATOM 1294 C C . ALA A 1 162 ? -25.387 0.673 20.618 1.00 91.44 162 ALA A C 1
ATOM 1296 O O . ALA A 1 162 ? -25.827 1.588 19.921 1.00 91.44 162 ALA A O 1
ATOM 1297 N N . VAL A 1 163 ? -24.349 -0.072 20.213 1.00 92.56 163 VAL A N 1
ATOM 1298 C CA . VAL A 1 163 ? -23.696 0.109 18.902 1.00 92.56 163 VAL A CA 1
ATOM 1299 C C . VAL A 1 163 ? -24.669 -0.164 17.755 1.00 92.56 163 VAL A C 1
ATOM 1301 O O . VAL A 1 163 ? -24.746 0.635 16.823 1.00 92.56 163 VAL A O 1
ATOM 1304 N N . LYS A 1 164 ? -25.465 -1.236 17.836 1.00 92.19 164 LYS A N 1
ATOM 1305 C CA . LYS A 1 164 ? -26.500 -1.565 16.843 1.00 92.19 164 LYS A CA 1
ATOM 1306 C C . LYS A 1 164 ? -27.543 -0.447 16.697 1.00 92.19 164 LYS A C 1
ATOM 1308 O O . LYS A 1 164 ? -28.019 -0.207 15.589 1.00 92.19 164 LYS A O 1
ATOM 1313 N N . ARG A 1 165 ? -27.859 0.257 17.791 1.00 90.50 165 ARG A N 1
ATOM 1314 C CA . ARG A 1 165 ? -28.737 1.443 17.828 1.00 90.50 165 ARG A CA 1
ATOM 1315 C C . ARG A 1 165 ? -28.035 2.764 17.474 1.00 90.50 165 ARG A C 1
ATOM 1317 O O . ARG A 1 165 ? -28.653 3.816 17.586 1.00 90.50 165 ARG A O 1
ATOM 1324 N N . GLU A 1 166 ? -26.759 2.735 17.079 1.00 90.19 166 GLU A N 1
ATOM 1325 C CA . GLU A 1 166 ? -25.912 3.915 16.811 1.00 90.19 166 GLU A CA 1
ATOM 1326 C C . GLU A 1 166 ? -25.693 4.847 18.024 1.00 90.19 166 GLU A C 1
ATOM 1328 O O . GLU A 1 166 ? -25.183 5.964 17.896 1.00 90.19 166 GLU A O 1
ATOM 1333 N N . GLN A 1 167 ? -25.997 4.382 19.236 1.00 90.50 167 GLN A N 1
ATOM 1334 C CA . GLN A 1 167 ? -25.788 5.107 20.491 1.00 90.50 167 GLN A CA 1
ATOM 1335 C C . GLN A 1 167 ? -24.352 4.896 20.998 1.00 90.50 167 GLN A C 1
ATOM 1337 O O . GLN A 1 167 ? -24.102 4.340 22.064 1.00 90.50 167 GLN A O 1
ATOM 1342 N N . LEU A 1 168 ? -23.367 5.350 20.218 1.00 90.31 168 LEU A N 1
ATOM 1343 C CA . LEU A 1 168 ? -21.943 5.055 20.458 1.00 90.31 168 LEU A CA 1
ATOM 1344 C C . LEU A 1 168 ? -21.394 5.639 21.775 1.00 90.31 168 LEU A C 1
ATOM 1346 O O . LEU A 1 168 ? -20.502 5.057 22.389 1.00 90.31 168 LEU A O 1
ATOM 1350 N N . GLU A 1 169 ? -21.952 6.759 22.240 1.00 88.69 169 GLU A N 1
ATOM 1351 C CA . GLU A 1 169 ? -21.621 7.336 23.552 1.00 88.69 169 GLU A CA 1
ATOM 1352 C C . GLU A 1 169 ? -22.090 6.438 24.704 1.00 88.69 169 GLU A C 1
ATOM 1354 O O . GLU A 1 169 ? -21.400 6.303 25.711 1.00 88.69 169 GLU A O 1
ATOM 1359 N N . GLU A 1 170 ? -23.249 5.791 24.551 1.00 89.12 170 GLU A N 1
ATOM 1360 C CA . GLU A 1 170 ? -23.788 4.853 25.538 1.00 89.12 170 GLU A CA 1
ATOM 1361 C C . GLU A 1 170 ? -22.862 3.639 25.679 1.00 89.12 170 GLU A C 1
ATOM 1363 O O . GLU A 1 170 ? -22.470 3.281 26.792 1.00 89.12 170 GLU A O 1
ATOM 1368 N N . ALA A 1 171 ? -22.432 3.071 24.547 1.00 90.62 171 ALA A N 1
ATOM 1369 C CA . ALA A 1 171 ? -21.467 1.976 24.517 1.00 90.62 171 ALA A CA 1
ATOM 1370 C C . ALA A 1 171 ? -20.134 2.370 25.179 1.00 90.62 171 ALA A C 1
ATOM 1372 O O . ALA A 1 171 ? -19.613 1.628 26.013 1.00 90.62 171 ALA A O 1
ATOM 1373 N N . SER A 1 172 ? -19.609 3.561 24.866 1.00 88.88 172 SER A N 1
ATOM 1374 C CA . SER A 1 172 ? -18.388 4.100 25.481 1.00 88.88 172 SER A CA 1
ATOM 1375 C C . SER A 1 172 ? -18.516 4.223 27.004 1.00 88.88 172 SER A C 1
ATOM 1377 O O . SER A 1 172 ? -17.633 3.778 27.738 1.00 88.88 172 SER A O 1
ATOM 1379 N N . ASN A 1 173 ? -19.643 4.754 27.490 1.00 88.00 173 ASN A N 1
ATOM 1380 C CA . ASN A 1 173 ? -19.928 4.919 28.917 1.00 88.00 173 ASN A CA 1
ATOM 1381 C C . ASN A 1 173 ? -19.986 3.583 29.664 1.00 88.00 173 ASN A C 1
ATOM 1383 O O . ASN A 1 173 ? -19.360 3.437 30.713 1.00 88.00 173 ASN A O 1
ATOM 1387 N N . VAL A 1 174 ? -20.691 2.594 29.110 1.00 89.44 174 VAL A N 1
ATOM 1388 C CA . VAL A 1 174 ? -20.789 1.246 29.691 1.00 89.44 174 VAL A CA 1
ATOM 1389 C C . VAL A 1 174 ? -19.405 0.588 29.773 1.00 89.44 174 VAL A C 1
ATOM 1391 O O . VAL A 1 174 ? -19.054 -0.019 30.785 1.00 89.44 174 VAL A O 1
ATOM 1394 N N . LEU A 1 175 ? -18.564 0.775 28.755 1.00 89.56 175 LEU A N 1
ATOM 1395 C CA . LEU A 1 175 ? -17.215 0.208 28.712 1.00 89.56 175 LEU A CA 1
ATOM 1396 C C . LEU A 1 175 ? -16.213 0.884 29.662 1.00 89.56 175 LEU A C 1
ATOM 1398 O O . LEU A 1 175 ? -15.150 0.313 29.904 1.00 89.56 175 LEU A O 1
ATOM 1402 N N . GLN A 1 176 ? -16.539 2.030 30.275 1.00 86.44 176 GLN A N 1
ATOM 1403 C CA . GLN A 1 176 ? -15.710 2.616 31.345 1.00 86.44 176 GLN A CA 1
ATOM 1404 C C . GLN A 1 176 ? -15.604 1.689 32.568 1.00 86.44 176 GLN A C 1
ATOM 1406 O O . GLN A 1 176 ? -14.632 1.751 33.321 1.00 86.44 176 GLN A O 1
ATOM 1411 N N . LEU A 1 177 ? -16.579 0.790 32.761 1.00 86.06 177 LEU A N 1
ATOM 1412 C CA . LEU A 1 177 ? -16.546 -0.222 33.817 1.00 86.06 177 LEU A CA 1
ATOM 1413 C C . LEU A 1 177 ? -15.423 -1.245 33.591 1.00 86.06 177 LEU A C 1
ATOM 1415 O O . LEU A 1 177 ? -14.788 -1.675 34.554 1.00 86.06 177 LEU A O 1
ATOM 1419 N N . PHE A 1 178 ? -15.155 -1.623 32.341 1.00 87.56 178 PHE A N 1
ATOM 1420 C CA . PHE A 1 178 ? -14.117 -2.592 31.980 1.00 87.56 178 PHE A CA 1
ATOM 1421 C C . PHE A 1 178 ? -13.416 -2.161 30.680 1.00 87.56 178 PHE A C 1
ATOM 1423 O O . PHE A 1 178 ? -13.743 -2.670 29.604 1.00 87.56 178 PHE A O 1
ATOM 1430 N N . PRO A 1 179 ? -12.421 -1.256 30.764 1.00 83.81 179 PRO A N 1
ATOM 1431 C CA . PRO A 1 179 ? -11.747 -0.691 29.590 1.00 83.81 179 PRO A CA 1
ATOM 1432 C C . PRO A 1 179 ? -11.086 -1.733 28.674 1.00 83.81 179 PRO A C 1
ATOM 1434 O O . PRO A 1 179 ? -10.969 -1.520 27.468 1.00 83.81 179 PRO A O 1
ATOM 1437 N N . GLN A 1 180 ? -10.694 -2.889 29.217 1.00 83.25 180 GLN A N 1
ATOM 1438 C CA . GLN A 1 180 ? -10.096 -3.992 28.455 1.00 83.25 180 GLN A CA 1
ATOM 1439 C C . GLN A 1 180 ? -11.047 -4.608 27.413 1.00 83.25 180 GLN A C 1
ATOM 1441 O O . GLN A 1 180 ? -10.577 -5.201 26.446 1.00 83.25 180 GLN A O 1
ATOM 1446 N N . LEU A 1 181 ? -12.367 -4.437 27.559 1.00 88.56 181 LEU A N 1
ATOM 1447 C CA . LEU A 1 181 ? -13.357 -4.920 26.588 1.00 88.56 181 LEU A CA 1
ATOM 1448 C C . LEU A 1 181 ? -13.511 -3.996 25.368 1.00 88.56 181 LEU A C 1
ATOM 1450 O O . LEU A 1 181 ? -14.099 -4.400 24.366 1.00 88.56 181 LEU A O 1
ATOM 1454 N N . GLN A 1 182 ? -12.983 -2.768 25.420 1.00 89.31 182 GLN A N 1
ATOM 1455 C CA . GLN A 1 182 ? -13.151 -1.774 24.353 1.00 89.31 182 GLN A CA 1
ATOM 1456 C C . GLN A 1 182 ? -12.723 -2.250 22.953 1.00 89.31 182 GLN A C 1
ATOM 1458 O O . GLN A 1 182 ? -13.506 -2.047 22.028 1.00 89.31 182 GLN A O 1
ATOM 1463 N N . PRO A 1 183 ? -11.558 -2.906 22.746 1.00 88.81 183 PRO A N 1
ATOM 1464 C CA . PRO A 1 183 ? -11.156 -3.371 21.413 1.00 88.81 183 PRO A CA 1
ATOM 1465 C C . PRO A 1 183 ? -12.090 -4.443 20.882 1.00 88.81 183 PRO A C 1
ATOM 1467 O O . PRO A 1 183 ? -12.378 -4.476 19.693 1.00 88.81 183 PRO A O 1
ATOM 1470 N N . LEU A 1 184 ? -12.558 -5.322 21.769 1.00 90.69 184 LEU A N 1
ATOM 1471 C CA . LEU A 1 184 ? -13.433 -6.416 21.386 1.00 90.69 184 LEU A CA 1
ATOM 1472 C C . LEU A 1 184 ? -14.776 -5.870 20.899 1.00 90.69 184 LEU A C 1
ATOM 1474 O O . LEU A 1 184 ? -15.239 -6.258 19.832 1.00 90.69 184 LEU A O 1
ATOM 1478 N N . VAL A 1 185 ? -15.354 -4.906 21.624 1.00 92.31 185 VAL A N 1
ATOM 1479 C CA . VAL A 1 185 ? -16.591 -4.238 21.193 1.00 92.31 185 VAL A CA 1
ATOM 1480 C C . VAL A 1 185 ? -16.369 -3.365 19.956 1.00 92.31 185 VAL A C 1
ATOM 1482 O O . VAL A 1 185 ? -17.245 -3.323 19.100 1.00 92.31 185 VAL A O 1
ATOM 1485 N N . ALA A 1 186 ? -15.212 -2.713 19.805 1.00 91.56 186 ALA A N 1
ATOM 1486 C CA . ALA A 1 186 ? -14.886 -1.961 18.592 1.00 91.56 186 ALA A CA 1
ATOM 1487 C C . ALA A 1 186 ? -14.830 -2.873 17.354 1.00 91.56 186 ALA A C 1
ATOM 1489 O O . ALA A 1 186 ? -15.460 -2.574 16.342 1.00 91.56 186 ALA A O 1
ATOM 1490 N N . ALA A 1 187 ? -14.143 -4.015 17.460 1.00 91.56 187 ALA A N 1
ATOM 1491 C CA . ALA A 1 187 ? -14.033 -4.995 16.386 1.00 91.56 187 ALA A CA 1
ATOM 1492 C C . ALA A 1 187 ? -15.380 -5.660 16.061 1.00 91.56 187 ALA A C 1
ATOM 1494 O O . ALA A 1 187 ? -15.776 -5.703 14.904 1.00 91.56 187 ALA A O 1
ATOM 1495 N N . MET A 1 188 ? -16.121 -6.137 17.066 1.00 92.69 188 MET A N 1
ATOM 1496 C CA . MET A 1 188 ? -17.425 -6.783 16.848 1.00 92.69 188 MET A CA 1
ATOM 1497 C C . MET A 1 188 ? -18.503 -5.786 16.398 1.00 92.69 188 MET A C 1
ATOM 1499 O O . MET A 1 188 ? -19.359 -6.103 15.574 1.00 92.69 188 MET A O 1
ATOM 1503 N N . GLY A 1 189 ? -18.462 -4.561 16.922 1.00 91.62 189 GLY A N 1
ATOM 1504 C CA . GLY A 1 189 ? -19.385 -3.486 16.569 1.00 91.62 189 GLY A CA 1
ATOM 1505 C C . GLY A 1 189 ? -19.196 -2.960 15.145 1.00 91.62 189 GLY A C 1
ATOM 1506 O O . GLY A 1 189 ? -20.135 -2.413 14.566 1.00 91.62 189 GLY A O 1
ATOM 1507 N N . TRP A 1 190 ? -18.016 -3.156 14.553 1.00 92.00 190 TRP A N 1
ATOM 1508 C CA . TRP A 1 190 ? -17.704 -2.745 13.185 1.00 92.00 190 TRP A CA 1
ATOM 1509 C C . TRP A 1 190 ? -18.659 -3.339 12.137 1.00 92.00 190 TRP A C 1
ATOM 1511 O O . TRP A 1 190 ? -19.118 -2.634 11.224 1.00 92.00 190 TRP A O 1
ATOM 1521 N N . ASP A 1 191 ? -18.975 -4.627 12.281 1.00 89.75 191 ASP A N 1
ATOM 1522 C CA . ASP A 1 191 ? -19.840 -5.366 11.358 1.00 89.75 191 ASP A CA 1
ATOM 1523 C C . ASP A 1 191 ? -21.315 -4.988 11.529 1.00 89.75 191 ASP A C 1
ATOM 1525 O O . ASP A 1 191 ? -22.070 -4.961 10.556 1.00 89.75 191 ASP A O 1
ATOM 1529 N N . LEU A 1 192 ? -21.717 -4.591 12.742 1.00 91.50 192 LEU A N 1
ATOM 1530 C CA . LEU A 1 192 ? -23.070 -4.099 13.031 1.00 91.50 192 LEU A CA 1
ATOM 1531 C C . LEU A 1 192 ? -23.372 -2.758 12.342 1.00 91.50 192 LEU A C 1
ATOM 1533 O O . LEU A 1 192 ? -24.535 -2.413 12.137 1.00 91.50 192 LEU A O 1
ATOM 1537 N N . LEU A 1 193 ? -22.332 -2.012 11.958 1.00 89.50 193 LEU A N 1
ATOM 1538 C CA . LEU A 1 193 ? -22.422 -0.702 11.308 1.00 89.50 193 LEU A CA 1
ATOM 1539 C C . LEU A 1 193 ? -22.136 -0.765 9.797 1.00 89.50 193 LEU A C 1
ATOM 1541 O O . LEU A 1 193 ? -21.625 0.194 9.213 1.00 89.50 193 LEU A O 1
ATOM 1545 N N . ALA A 1 194 ? -22.447 -1.889 9.144 1.00 84.94 194 ALA A N 1
ATOM 1546 C CA . ALA A 1 194 ? -22.263 -2.058 7.703 1.00 84.94 194 ALA A CA 1
ATOM 1547 C C . ALA A 1 194 ? -22.880 -0.904 6.886 1.00 84.94 194 ALA A C 1
ATOM 1549 O O . ALA A 1 194 ? -24.042 -0.542 7.061 1.00 84.94 194 ALA A O 1
ATOM 1550 N N . GLY A 1 195 ? -22.074 -0.299 6.005 1.00 83.44 195 GLY A N 1
ATOM 1551 C CA . GLY A 1 195 ? -22.471 0.831 5.156 1.00 83.44 195 GLY A CA 1
ATOM 1552 C C . GLY A 1 195 ? -22.438 2.212 5.830 1.00 83.44 195 GLY A C 1
ATOM 1553 O O . GLY A 1 195 ? -22.499 3.224 5.132 1.00 83.44 195 GLY A O 1
ATOM 1554 N N . LYS A 1 196 ? -22.304 2.290 7.162 1.00 88.69 196 LYS A N 1
ATOM 1555 C CA . LYS A 1 196 ? -22.381 3.545 7.931 1.00 88.69 196 LYS A CA 1
ATOM 1556 C C . LYS A 1 196 ? -20.988 4.056 8.310 1.00 88.69 196 LYS A C 1
ATOM 1558 O O . LYS A 1 196 ? -20.530 3.865 9.436 1.00 88.69 196 LYS A O 1
ATOM 1563 N N . ILE A 1 197 ? -20.306 4.724 7.377 1.00 88.50 197 ILE A N 1
ATOM 1564 C CA . ILE A 1 197 ? -18.912 5.176 7.570 1.00 88.50 197 ILE A CA 1
ATOM 1565 C C . ILE A 1 197 ? -18.761 6.160 8.732 1.00 88.50 197 ILE A C 1
ATOM 1567 O O . ILE A 1 197 ? -17.869 5.982 9.559 1.00 88.50 197 ILE A O 1
ATOM 1571 N N . ALA A 1 198 ? -19.648 7.152 8.843 1.00 87.31 198 ALA A N 1
ATOM 1572 C CA . ALA A 1 198 ? -19.589 8.137 9.926 1.00 87.31 198 ALA A CA 1
ATOM 1573 C C . ALA A 1 198 ? -19.703 7.463 11.308 1.00 87.31 198 ALA A C 1
ATOM 1575 O O . ALA A 1 198 ? -18.939 7.763 12.226 1.00 87.31 198 ALA A O 1
ATOM 1576 N N . ALA A 1 199 ? -20.603 6.480 11.430 1.00 89.31 199 ALA A N 1
ATOM 1577 C CA . ALA A 1 199 ? -20.769 5.698 12.650 1.00 89.31 199 ALA A CA 1
ATOM 1578 C C . ALA A 1 199 ? -19.538 4.821 12.936 1.00 89.31 199 ALA A C 1
ATOM 1580 O O . ALA A 1 199 ? -19.056 4.805 14.064 1.00 89.31 199 ALA A O 1
ATOM 1581 N N . ARG A 1 200 ? -18.974 4.147 11.922 1.00 90.94 200 ARG A N 1
ATOM 1582 C CA . ARG A 1 200 ? -17.729 3.364 12.050 1.00 90.94 200 ARG A CA 1
ATOM 1583 C C . ARG A 1 200 ? -16.547 4.221 12.497 1.00 90.94 200 ARG A C 1
ATOM 1585 O O . ARG A 1 200 ? -15.818 3.835 13.406 1.00 90.94 200 ARG A O 1
ATOM 1592 N N . ARG A 1 201 ? -16.386 5.409 11.912 1.00 88.81 201 ARG A N 1
ATOM 1593 C CA . ARG A 1 201 ? -15.349 6.377 12.292 1.00 88.81 201 ARG A CA 1
ATOM 1594 C C . ARG A 1 201 ? -15.513 6.821 13.741 1.00 88.81 201 ARG A C 1
ATOM 1596 O O . ARG A 1 201 ? -14.562 6.733 14.512 1.00 88.81 201 ARG A O 1
ATOM 1603 N N . LYS A 1 202 ? -16.727 7.217 14.132 1.00 88.38 202 LYS A N 1
ATOM 1604 C CA . LYS A 1 202 ? -17.033 7.620 15.508 1.00 88.38 202 LYS A CA 1
ATOM 1605 C C . LYS A 1 202 ? -16.840 6.472 16.511 1.00 88.38 202 LYS A C 1
ATOM 1607 O O . LYS A 1 202 ? -16.329 6.708 17.602 1.00 88.38 202 LYS A O 1
ATOM 1612 N N . LEU A 1 203 ? -17.191 5.235 16.144 1.00 90.81 203 LEU A N 1
ATOM 1613 C CA . LEU A 1 203 ? -16.978 4.038 16.969 1.00 90.81 203 LEU A CA 1
ATOM 1614 C C . LEU A 1 203 ? -15.487 3.857 17.269 1.00 90.81 203 LEU A C 1
ATOM 1616 O O . LEU A 1 203 ? -15.108 3.747 18.435 1.00 90.81 203 LEU A O 1
ATOM 1620 N N . MET A 1 204 ? -14.651 3.882 16.226 1.00 89.94 204 MET A N 1
ATOM 1621 C CA . MET A 1 204 ? -13.204 3.756 16.381 1.00 89.94 204 MET A CA 1
ATOM 1622 C C . MET A 1 204 ? -12.637 4.915 17.204 1.00 89.94 204 MET A C 1
ATOM 1624 O O . MET A 1 204 ? -11.916 4.669 18.156 1.00 89.94 204 MET A O 1
ATOM 1628 N N . GLN A 1 205 ? -13.035 6.165 16.958 1.00 85.38 205 GLN A N 1
ATOM 1629 C CA . GLN A 1 205 ? -12.570 7.315 17.752 1.00 85.38 205 GLN A CA 1
ATOM 1630 C C . GLN A 1 205 ? -12.909 7.212 19.250 1.00 85.38 205 GLN A C 1
ATOM 1632 O O . GLN A 1 205 ? -12.102 7.586 20.104 1.00 85.38 205 GLN A O 1
ATOM 1637 N N . LEU A 1 206 ? -14.102 6.721 19.592 1.00 85.62 206 LEU A N 1
ATOM 1638 C CA . LEU A 1 206 ? -14.530 6.611 20.987 1.00 85.62 206 LEU A CA 1
ATOM 1639 C C . LEU A 1 206 ? -13.860 5.433 21.704 1.00 85.62 206 LEU A C 1
ATOM 1641 O O . LEU A 1 206 ? -13.407 5.590 22.841 1.00 85.62 206 LEU A O 1
ATOM 1645 N N . LEU A 1 207 ? -13.786 4.271 21.048 1.00 85.50 207 LEU A N 1
ATOM 1646 C CA . LEU A 1 207 ? -13.343 3.018 21.669 1.00 85.50 207 LEU A CA 1
ATOM 1647 C C . LEU A 1 207 ? -11.860 2.686 21.424 1.00 85.50 207 LEU A C 1
ATOM 1649 O O . LEU A 1 207 ? -11.286 1.887 22.165 1.00 85.50 207 LEU A O 1
ATOM 1653 N N . TRP A 1 208 ? -11.231 3.286 20.411 1.00 82.62 208 TRP A N 1
ATOM 1654 C CA . TRP A 1 208 ? -9.879 2.961 19.953 1.00 82.62 208 TRP A CA 1
ATOM 1655 C C . TRP A 1 208 ? -9.107 4.199 19.444 1.00 82.62 208 TRP A C 1
ATOM 1657 O O . TRP A 1 208 ? -9.133 4.557 18.270 1.00 82.62 208 TRP A O 1
ATOM 1667 N N . THR A 1 209 ? -8.372 4.863 20.340 1.00 67.81 209 THR A N 1
ATOM 1668 C CA . THR A 1 209 ? -7.472 5.995 20.014 1.00 67.81 209 THR A CA 1
ATOM 1669 C C . THR A 1 209 ? -6.121 5.796 20.684 1.00 67.81 209 THR A C 1
ATOM 1671 O O . THR A 1 209 ? -6.037 5.104 21.688 1.00 67.81 209 THR A O 1
ATOM 1674 N N . SER A 1 210 ? -5.048 6.441 20.219 1.00 50.78 210 SER A N 1
ATOM 1675 C CA . SER A 1 210 ? -3.684 6.241 20.762 1.00 50.78 210 SER A CA 1
ATOM 1676 C C . SER A 1 210 ? -3.554 6.395 22.295 1.00 50.78 210 SER A C 1
ATOM 1678 O O . SER A 1 210 ? -2.687 5.780 22.912 1.00 50.78 210 SER A O 1
ATOM 1680 N N . LYS A 1 211 ? -4.462 7.131 22.961 1.00 50.56 211 LYS A N 1
ATOM 1681 C CA . LYS A 1 211 ? -4.532 7.221 24.437 1.00 50.56 211 LYS A CA 1
ATOM 1682 C C . LYS A 1 211 ? -5.159 5.992 25.131 1.00 50.56 211 LYS A C 1
ATOM 1684 O O . LYS A 1 211 ? -4.917 5.806 26.321 1.00 50.56 211 LYS A O 1
ATOM 1689 N N . SER A 1 212 ? -5.923 5.134 24.443 1.00 50.88 212 SER A N 1
ATOM 1690 C CA . SER A 1 212 ? -6.461 3.880 25.009 1.00 50.88 212 SER A CA 1
ATOM 1691 C C . SER A 1 212 ? -5.388 2.809 25.222 1.00 50.88 212 SER A C 1
ATOM 1693 O O . SER A 1 212 ? -5.602 1.909 26.031 1.00 50.88 212 SER A O 1
ATOM 1695 N N . GLN A 1 213 ? -4.226 2.938 24.567 1.00 51.94 213 GLN A N 1
ATOM 1696 C CA . GLN A 1 213 ? -3.028 2.136 24.846 1.00 51.94 213 GLN A CA 1
ATOM 1697 C C . GLN A 1 213 ? -2.318 2.609 26.131 1.00 51.94 213 GLN A C 1
ATOM 1699 O O . GLN A 1 213 ? -1.872 1.787 26.925 1.00 51.94 213 GLN A O 1
ATOM 1704 N N . VAL A 1 214 ? -2.283 3.923 26.396 1.00 48.59 214 VAL A N 1
ATOM 1705 C CA . VAL A 1 214 ? -1.620 4.513 27.581 1.00 48.59 214 VAL A CA 1
ATOM 1706 C C . VAL A 1 214 ? -2.361 4.191 28.884 1.00 48.59 214 VAL A C 1
ATOM 1708 O O . VAL A 1 214 ? -1.735 3.739 29.838 1.00 48.59 214 VAL A O 1
ATOM 1711 N N . ILE A 1 215 ? -3.693 4.330 28.909 1.00 50.09 215 ILE A N 1
ATOM 1712 C CA . ILE A 1 215 ? -4.520 3.974 30.085 1.00 50.09 215 ILE A CA 1
ATOM 1713 C C . ILE A 1 215 ? -4.401 2.469 30.399 1.00 50.09 215 ILE A C 1
ATOM 1715 O O . ILE A 1 215 ? -4.405 2.055 31.556 1.00 50.09 215 ILE A O 1
ATOM 1719 N N . ARG A 1 216 ? -4.224 1.634 29.367 1.00 52.38 216 ARG A N 1
ATOM 1720 C CA . ARG A 1 216 ? -4.005 0.192 29.525 1.00 52.38 216 ARG A CA 1
ATOM 1721 C C . ARG A 1 216 ? -2.617 -0.161 30.029 1.00 52.38 216 ARG A C 1
ATOM 1723 O O . ARG A 1 216 ? -2.493 -1.091 30.817 1.00 52.38 216 ARG A O 1
ATOM 1730 N N . LEU A 1 217 ? -1.583 0.561 29.602 1.00 51.22 217 LEU A N 1
ATOM 1731 C CA . LEU A 1 217 ? -0.225 0.369 30.109 1.00 51.22 217 LEU A CA 1
ATOM 1732 C C . LEU A 1 217 ? -0.161 0.626 31.624 1.00 51.22 217 LEU A C 1
ATOM 1734 O O . LEU A 1 217 ? 0.490 -0.138 32.337 1.00 51.22 217 LEU A O 1
ATOM 1738 N N . GLU A 1 218 ? -0.910 1.612 32.125 1.00 50.69 218 GLU A N 1
ATOM 1739 C CA . GLU A 1 218 ? -1.046 1.877 33.563 1.00 50.69 218 GLU A CA 1
ATOM 1740 C C . GLU A 1 218 ? -1.747 0.722 34.306 1.00 50.69 218 GLU A C 1
ATOM 1742 O O . GLU A 1 218 ? -1.213 0.245 35.309 1.00 50.69 218 GLU A O 1
ATOM 1747 N N . GLU A 1 219 ? -2.860 0.179 33.792 1.00 50.09 219 GLU A N 1
ATOM 1748 C CA . GLU A 1 219 ? -3.559 -0.970 34.409 1.00 50.09 219 GLU A CA 1
ATOM 1749 C C . GLU A 1 219 ? -2.810 -2.314 34.255 1.00 50.09 219 GLU A C 1
ATOM 1751 O O . GLU A 1 219 ? -2.832 -3.145 35.162 1.00 50.09 219 GLU A O 1
ATOM 1756 N N . SER A 1 220 ? -2.098 -2.534 33.144 1.00 47.50 220 SER A N 1
ATOM 1757 C CA . SER A 1 220 ? -1.304 -3.749 32.882 1.00 47.50 220 SER A CA 1
ATOM 1758 C C . SER A 1 220 ? -0.040 -3.844 33.739 1.00 47.50 220 SER A C 1
ATOM 1760 O O . SER A 1 220 ? 0.467 -4.937 33.981 1.00 47.50 220 SER A O 1
ATOM 1762 N N . SER A 1 221 ? 0.454 -2.713 34.257 1.00 49.69 221 SER A N 1
ATOM 1763 C CA . SER A 1 221 ? 1.608 -2.697 35.160 1.00 49.69 221 SER A CA 1
ATOM 1764 C C . SER A 1 221 ? 1.327 -3.406 36.496 1.00 49.69 221 SER A C 1
ATOM 1766 O O . SER A 1 221 ? 2.264 -3.824 37.176 1.00 49.69 221 SER A O 1
ATOM 1768 N N . LEU A 1 222 ? 0.045 -3.587 36.845 1.00 47.06 222 LEU A N 1
ATOM 1769 C CA . LEU A 1 222 ? -0.417 -4.233 38.079 1.00 47.06 222 LEU A CA 1
ATOM 1770 C C . LEU A 1 222 ? -0.481 -5.767 37.990 1.00 47.06 222 LEU A C 1
ATOM 1772 O O . LEU A 1 222 ? -0.411 -6.430 39.023 1.00 47.06 222 LEU A O 1
ATOM 1776 N N . TYR A 1 223 ? -0.590 -6.341 36.788 1.00 47.12 223 TYR A N 1
ATOM 1777 C CA . TYR A 1 223 ? -0.661 -7.788 36.561 1.00 47.12 223 TYR A CA 1
ATOM 1778 C C . TYR A 1 223 ? 0.483 -8.203 35.633 1.00 47.12 223 TYR A C 1
ATOM 1780 O O . TYR A 1 223 ? 0.382 -8.145 34.413 1.00 47.12 223 TYR A O 1
ATOM 1788 N N . GLY A 1 224 ? 1.618 -8.558 36.237 1.00 39.81 224 GLY A N 1
ATOM 1789 C CA . GLY A 1 224 ? 2.875 -8.808 35.538 1.00 39.81 224 GLY A CA 1
ATOM 1790 C C . GLY A 1 224 ? 2.783 -9.840 34.411 1.00 39.81 224 GLY A C 1
ATOM 1791 O O . GLY A 1 224 ? 2.499 -11.008 34.640 1.00 39.81 224 GLY A O 1
ATOM 1792 N N . ASN A 1 225 ? 3.069 -9.394 33.193 1.00 40.75 225 ASN A N 1
ATOM 1793 C CA . ASN A 1 225 ? 4.182 -9.828 32.345 1.00 40.75 225 ASN A CA 1
ATOM 1794 C C . ASN A 1 225 ? 4.039 -9.064 31.027 1.00 40.75 225 ASN A C 1
ATOM 1796 O O . ASN A 1 225 ? 3.051 -9.222 30.317 1.00 40.75 225 ASN A O 1
ATOM 1800 N N . LYS A 1 226 ? 5.022 -8.218 30.705 1.00 45.75 226 LYS A N 1
ATOM 1801 C CA . LYS A 1 226 ? 5.136 -7.594 29.384 1.00 45.75 226 LYS A CA 1
ATOM 1802 C C . LYS A 1 226 ? 5.538 -8.680 28.389 1.00 45.75 226 LYS A C 1
ATOM 1804 O O . LYS A 1 226 ? 6.722 -8.864 28.129 1.00 45.75 226 LYS A O 1
ATOM 1809 N N . SER A 1 227 ? 4.584 -9.461 27.898 1.00 45.97 227 SER A N 1
ATOM 1810 C CA . SER A 1 227 ? 4.795 -10.138 26.625 1.00 45.97 227 SER A CA 1
ATOM 1811 C C . SER A 1 227 ? 4.711 -9.064 25.547 1.00 45.97 227 SER A C 1
ATOM 1813 O O . SER A 1 227 ? 3.675 -8.419 25.416 1.00 45.97 227 SER A O 1
ATOM 1815 N N . ASP A 1 228 ? 5.783 -8.882 24.780 1.00 50.06 228 ASP A N 1
ATOM 1816 C CA . ASP A 1 228 ? 5.858 -7.989 23.610 1.00 50.06 228 ASP A CA 1
ATOM 1817 C C . ASP A 1 228 ? 4.907 -8.407 22.455 1.00 50.06 228 ASP A C 1
ATOM 1819 O O . ASP A 1 228 ? 5.024 -7.924 21.329 1.00 50.06 228 ASP A O 1
ATOM 1823 N N . GLU A 1 229 ? 3.965 -9.322 22.702 1.00 57.88 229 GLU A N 1
ATOM 1824 C CA . GLU A 1 229 ? 2.993 -9.802 21.725 1.00 57.88 229 GLU A CA 1
ATOM 1825 C C . GLU A 1 229 ? 1.777 -8.870 21.691 1.00 57.88 229 GLU A C 1
ATOM 1827 O O . GLU A 1 229 ? 0.976 -8.809 22.625 1.00 57.88 229 GLU A O 1
ATOM 1832 N N . ILE A 1 230 ? 1.646 -8.134 20.587 1.00 64.94 230 ILE A N 1
ATOM 1833 C CA . ILE A 1 230 ? 0.491 -7.281 20.294 1.00 64.94 230 ILE A CA 1
ATOM 1834 C C . ILE A 1 230 ? -0.760 -8.167 20.213 1.00 64.94 230 ILE A C 1
ATOM 1836 O O . ILE A 1 230 ? -0.789 -9.143 19.460 1.00 64.94 230 ILE A O 1
ATOM 1840 N N . SER A 1 231 ? -1.809 -7.829 20.970 1.00 76.50 231 SER A N 1
ATOM 1841 C CA . SER A 1 231 ? -3.069 -8.580 20.945 1.00 76.50 231 SER A CA 1
ATOM 1842 C C . SER A 1 231 ? -3.670 -8.575 19.538 1.00 76.50 231 SER A C 1
ATOM 1844 O O . SER A 1 231 ? -3.777 -7.528 18.901 1.00 76.50 231 SER A O 1
ATOM 1846 N N . CYS A 1 232 ? -4.120 -9.734 19.052 1.00 82.81 232 CYS A N 1
ATOM 1847 C CA . CYS A 1 232 ? -4.710 -9.859 17.714 1.00 82.81 232 CYS A CA 1
ATOM 1848 C C . CYS A 1 232 ? -5.916 -8.925 17.485 1.00 82.81 232 CYS A C 1
ATOM 1850 O O . CYS A 1 232 ? -6.101 -8.422 16.378 1.00 82.81 232 CYS A O 1
ATOM 1852 N N . VAL A 1 233 ? -6.704 -8.651 18.530 1.00 86.62 233 VAL A N 1
ATOM 1853 C CA . VAL A 1 233 ? -7.876 -7.763 18.461 1.00 86.62 233 VAL A CA 1
ATOM 1854 C C . VAL A 1 233 ? -7.451 -6.297 18.363 1.00 86.62 233 VAL A C 1
ATOM 1856 O O . VAL A 1 233 ? -8.035 -5.531 17.607 1.00 86.62 233 VAL A O 1
ATOM 1859 N N . GLU A 1 234 ? -6.400 -5.908 19.081 1.00 83.62 234 GLU A N 1
ATOM 1860 C CA . GLU A 1 234 ? -5.800 -4.569 18.982 1.00 83.62 234 GLU A CA 1
ATOM 1861 C C . GLU A 1 234 ? -5.180 -4.366 17.592 1.00 83.62 234 GLU A C 1
ATOM 1863 O O . GLU A 1 234 ? -5.461 -3.376 16.920 1.00 83.62 234 GLU A O 1
ATOM 1868 N N . HIS A 1 235 ? -4.478 -5.408 17.136 1.00 84.69 235 HIS A N 1
ATOM 1869 C CA . HIS A 1 235 ? -4.156 -5.745 15.752 1.00 84.69 235 HIS A CA 1
ATOM 1870 C C . HIS A 1 235 ? -5.176 -5.235 14.727 1.00 84.69 235 HIS A C 1
ATOM 1872 O O . HIS A 1 235 ? -4.949 -4.387 13.853 1.00 84.69 235 HIS A O 1
ATOM 1878 N N . LEU A 1 236 ? -6.346 -5.849 14.856 1.00 88.62 236 LEU A N 1
ATOM 1879 C CA . LEU A 1 236 ? -7.481 -5.641 13.986 1.00 88.62 236 LEU A CA 1
ATOM 1880 C C . LEU A 1 236 ? -8.002 -4.207 14.084 1.00 88.62 236 LEU A C 1
ATOM 1882 O O . LEU A 1 236 ? -8.223 -3.586 13.051 1.00 88.62 236 LEU A O 1
ATOM 1886 N N . CYS A 1 237 ? -8.137 -3.653 15.288 1.00 89.12 237 CYS A N 1
ATOM 1887 C CA . CYS A 1 237 ? -8.590 -2.276 15.470 1.00 89.12 237 CYS A CA 1
ATOM 1888 C C . CYS A 1 237 ? -7.666 -1.255 14.787 1.00 89.12 237 CYS A C 1
ATOM 1890 O O . CYS A 1 237 ? -8.154 -0.370 14.084 1.00 89.12 237 CYS A O 1
ATOM 1892 N N . ASP A 1 238 ? -6.344 -1.406 14.911 1.00 87.00 238 ASP A N 1
ATOM 1893 C CA . ASP A 1 238 ? -5.387 -0.548 14.200 1.00 87.00 238 ASP A CA 1
ATOM 1894 C C . ASP A 1 238 ? -5.530 -0.686 12.677 1.00 87.00 238 ASP A C 1
ATOM 1896 O O . ASP A 1 238 ? -5.455 0.299 11.937 1.00 87.00 238 ASP A O 1
ATOM 1900 N N . THR A 1 239 ? -5.788 -1.907 12.202 1.00 89.25 239 THR A N 1
ATOM 1901 C CA . THR A 1 239 ? -6.019 -2.188 10.780 1.00 89.25 239 THR A CA 1
ATOM 1902 C C . THR A 1 239 ? -7.308 -1.539 10.278 1.00 89.25 239 THR A C 1
ATOM 1904 O O . THR A 1 239 ? -7.304 -0.946 9.202 1.00 89.25 239 THR A O 1
ATOM 1907 N N . LEU A 1 240 ? -8.391 -1.579 11.055 1.00 91.00 240 LEU A N 1
ATOM 1908 C CA . LEU A 1 240 ? -9.662 -0.934 10.714 1.00 91.00 240 LEU A CA 1
ATOM 1909 C C . LEU A 1 240 ? -9.532 0.596 10.680 1.00 91.00 240 LEU A C 1
ATOM 1911 O O . LEU A 1 240 ? -10.025 1.230 9.746 1.00 91.00 240 LEU A O 1
ATOM 1915 N N . CYS A 1 241 ? -8.812 1.196 11.636 1.00 89.56 241 CYS A N 1
ATOM 1916 C CA . CYS A 1 241 ? -8.484 2.626 11.598 1.00 89.56 241 CYS A CA 1
ATOM 1917 C C . CYS A 1 241 ? -7.694 2.992 10.339 1.00 89.56 241 CYS A C 1
ATOM 1919 O O . CYS A 1 241 ? -8.034 3.952 9.650 1.00 89.56 241 CYS A O 1
ATOM 1921 N N . TYR A 1 242 ? -6.676 2.197 10.003 1.00 90.44 242 TYR A N 1
ATOM 1922 C CA . TYR A 1 242 ? -5.892 2.389 8.787 1.00 90.44 242 TYR A CA 1
ATOM 1923 C C . TYR A 1 242 ? -6.750 2.290 7.514 1.00 90.44 242 TYR A C 1
ATOM 1925 O O . TYR A 1 242 ? -6.614 3.110 6.606 1.00 90.44 242 TYR A O 1
ATOM 1933 N N . GLN A 1 243 ? -7.661 1.317 7.444 1.00 91.75 243 GLN A N 1
ATOM 1934 C CA . GLN A 1 243 ? -8.567 1.153 6.305 1.00 91.75 243 GLN A CA 1
ATOM 1935 C C . GLN A 1 243 ? -9.540 2.333 6.162 1.00 91.75 243 GLN A C 1
ATOM 1937 O O . GLN A 1 243 ? -9.790 2.766 5.037 1.00 91.75 243 GLN A O 1
ATOM 1942 N N . LEU A 1 244 ? -10.049 2.888 7.271 1.00 90.56 244 LEU A N 1
ATOM 1943 C CA . LEU A 1 244 ? -10.852 4.118 7.254 1.00 90.56 244 LEU A CA 1
ATOM 1944 C C . LEU A 1 244 ? -10.056 5.312 6.731 1.00 90.56 244 LEU A C 1
ATOM 1946 O O . LEU A 1 244 ? -10.557 6.055 5.888 1.00 90.56 244 LEU A O 1
ATOM 1950 N N . ASP A 1 245 ? -8.820 5.480 7.196 1.00 89.19 245 ASP A N 1
ATOM 1951 C CA . ASP A 1 245 ? -7.955 6.568 6.744 1.00 89.19 245 ASP A CA 1
ATOM 1952 C C . ASP A 1 245 ? -7.670 6.451 5.240 1.00 89.19 245 ASP A C 1
ATOM 1954 O O . ASP A 1 245 ? -7.783 7.438 4.511 1.00 89.19 245 ASP A O 1
ATOM 1958 N N . LEU A 1 246 ? -7.394 5.239 4.750 1.00 90.69 246 LEU A N 1
ATOM 1959 C CA . LEU A 1 246 ? -7.174 4.972 3.329 1.00 90.69 246 LEU A CA 1
ATOM 1960 C C . LEU A 1 246 ? -8.430 5.237 2.485 1.00 90.69 246 LEU A C 1
ATOM 1962 O O . LEU A 1 246 ? -8.342 5.870 1.434 1.00 90.69 246 LEU A O 1
ATOM 1966 N N . ALA A 1 247 ? -9.601 4.798 2.951 1.00 91.38 247 ALA A N 1
ATOM 1967 C CA . ALA A 1 247 ? -10.878 5.073 2.297 1.00 91.38 247 ALA A CA 1
ATOM 1968 C C . ALA A 1 247 ? -11.162 6.583 2.224 1.00 91.38 247 ALA A C 1
ATOM 1970 O O . ALA A 1 247 ? -11.530 7.089 1.162 1.00 91.38 247 ALA A O 1
ATOM 1971 N N . SER A 1 248 ? -10.896 7.309 3.315 1.00 88.88 248 SER A N 1
ATOM 1972 C CA . SER A 1 248 ? -11.056 8.765 3.378 1.00 88.88 248 SER A CA 1
ATOM 1973 C C . SER A 1 248 ? -10.117 9.495 2.419 1.00 88.88 248 SER A C 1
ATOM 1975 O O . SER A 1 248 ? -10.542 10.408 1.716 1.00 88.88 248 SER A O 1
ATOM 1977 N N . PHE A 1 249 ? -8.858 9.053 2.323 1.00 89.56 249 PHE A N 1
ATOM 1978 C CA . PHE A 1 249 ? -7.884 9.598 1.383 1.00 89.56 249 PHE A CA 1
ATOM 1979 C C . PHE A 1 249 ? -8.391 9.469 -0.055 1.00 89.56 249 PHE A C 1
ATOM 1981 O O . PHE A 1 249 ? -8.403 10.447 -0.801 1.00 89.56 249 PHE A O 1
ATOM 1988 N N . VAL A 1 250 ? -8.854 8.275 -0.434 1.00 89.44 250 VAL A N 1
ATOM 1989 C CA . VAL A 1 250 ? -9.357 8.015 -1.787 1.00 89.44 250 VAL A CA 1
ATOM 1990 C C . VAL A 1 250 ? -10.598 8.858 -2.090 1.00 89.44 250 VAL A C 1
ATOM 1992 O O . VAL A 1 250 ? -10.701 9.416 -3.183 1.00 89.44 250 VAL A O 1
ATOM 1995 N N . ALA A 1 251 ? -11.513 9.001 -1.128 1.00 88.62 251 ALA A N 1
ATOM 1996 C CA . ALA A 1 251 ? -12.685 9.857 -1.275 1.00 88.62 251 ALA A CA 1
ATOM 1997 C C . ALA A 1 251 ? -12.304 11.336 -1.465 1.00 88.62 251 ALA A C 1
ATOM 1999 O O . ALA A 1 251 ? -12.823 11.972 -2.381 1.00 88.62 251 ALA A O 1
ATOM 2000 N N . CYS A 1 252 ? -11.350 11.860 -0.684 1.00 86.12 252 CYS A N 1
ATOM 2001 C CA . CYS A 1 252 ? -10.838 13.226 -0.841 1.00 86.12 252 CYS A CA 1
ATOM 2002 C C . CYS A 1 252 ? -10.189 13.452 -2.214 1.00 86.12 252 CYS A C 1
ATOM 2004 O O . CYS A 1 252 ? -10.465 14.451 -2.874 1.00 86.12 252 CYS A O 1
ATOM 2006 N N . VAL A 1 253 ? -9.346 12.523 -2.678 1.00 85.44 253 VAL A N 1
ATOM 2007 C CA . VAL A 1 253 ? -8.676 12.672 -3.980 1.00 85.44 253 VAL A CA 1
ATOM 2008 C C . VAL A 1 253 ? -9.685 12.631 -5.129 1.00 85.44 253 VAL A C 1
ATOM 2010 O O . VAL A 1 253 ? -9.592 13.440 -6.053 1.00 85.44 253 VAL A O 1
ATOM 2013 N N . ASN A 1 254 ? -10.683 11.745 -5.062 1.00 84.44 254 ASN A N 1
ATOM 2014 C CA . ASN A 1 254 ? -11.731 11.654 -6.081 1.00 84.44 254 ASN A CA 1
ATOM 2015 C C . ASN A 1 254 ? -12.668 12.871 -6.092 1.00 84.44 254 ASN A C 1
ATOM 2017 O O . ASN A 1 254 ? -13.162 13.240 -7.156 1.00 84.44 254 ASN A O 1
ATOM 2021 N N . SER A 1 255 ? -12.872 13.530 -4.947 1.00 82.25 255 SER A N 1
ATOM 2022 C CA . SER A 1 255 ? -13.618 14.791 -4.862 1.00 82.25 255 SER A CA 1
ATOM 2023 C C . SER A 1 255 ? -12.780 16.028 -5.223 1.00 82.25 255 SER A C 1
ATOM 2025 O O . SER A 1 255 ? -13.302 17.143 -5.248 1.00 82.25 255 SER A O 1
ATOM 2027 N N . GLY A 1 256 ? -11.489 15.855 -5.540 1.00 80.19 256 GLY A N 1
ATOM 2028 C CA . GLY A 1 256 ? -10.564 16.942 -5.874 1.00 80.19 256 GLY A CA 1
ATOM 2029 C C . GLY A 1 256 ? -10.068 17.743 -4.664 1.00 80.19 256 GLY A C 1
ATOM 2030 O O . GLY A 1 256 ? -9.502 18.823 -4.837 1.00 80.19 256 GLY A O 1
ATOM 2031 N N . GLN A 1 257 ? -10.275 17.237 -3.448 1.00 79.69 257 GLN A N 1
ATOM 2032 C CA . GLN A 1 257 ? -9.836 17.853 -2.201 1.00 79.69 257 GLN A CA 1
ATOM 2033 C C . GLN A 1 257 ? -8.461 17.332 -1.766 1.00 79.69 257 GLN A C 1
ATOM 2035 O O . GLN A 1 257 ? -8.060 16.207 -2.064 1.00 79.69 257 GLN A O 1
ATOM 2040 N N . SER A 1 258 ? -7.717 18.154 -1.023 1.00 75.00 258 SER A N 1
ATOM 2041 C CA . SER A 1 258 ? -6.464 17.721 -0.404 1.00 75.00 258 SER A CA 1
ATOM 2042 C C . SER A 1 258 ? -6.750 16.942 0.875 1.00 75.00 258 SER A C 1
ATOM 2044 O O . SER A 1 258 ? -7.382 17.472 1.789 1.00 75.00 258 SER A O 1
ATOM 2046 N N . TRP A 1 259 ? -6.225 15.726 0.977 1.00 78.31 259 TRP A N 1
ATOM 2047 C CA . TRP A 1 259 ? -6.231 14.979 2.229 1.00 78.31 259 TRP A CA 1
ATOM 2048 C C . TRP A 1 259 ? -5.134 15.486 3.178 1.00 78.31 259 TRP A C 1
ATOM 2050 O O . TRP A 1 259 ? -4.040 15.853 2.744 1.00 78.31 259 TRP A O 1
ATOM 2060 N N . ASN A 1 260 ? -5.413 15.502 4.483 1.00 74.00 260 ASN A N 1
ATOM 2061 C CA . ASN A 1 260 ? -4.468 15.936 5.508 1.00 74.00 260 ASN A CA 1
ATOM 2062 C C . ASN A 1 260 ? -4.316 14.859 6.585 1.00 74.00 260 ASN A C 1
ATOM 2064 O O . ASN A 1 260 ? -5.266 14.521 7.291 1.00 74.00 260 ASN A O 1
ATOM 2068 N N . SER A 1 261 ? -3.079 14.395 6.773 1.00 66.44 261 SER A N 1
ATOM 2069 C CA . SER A 1 261 ? -2.712 13.352 7.733 1.00 66.44 261 SER A CA 1
ATOM 2070 C C . SER A 1 261 ? -3.013 13.694 9.194 1.00 66.44 261 SER A C 1
ATOM 2072 O O . SER A 1 261 ? -2.906 12.828 10.056 1.00 66.44 261 SER A O 1
ATOM 2074 N N . LYS A 1 262 ? -3.332 14.956 9.508 1.00 65.56 262 LYS A N 1
ATOM 2075 C CA . LYS A 1 262 ? -3.737 15.384 10.857 1.00 65.56 262 LYS A CA 1
ATOM 2076 C C . LYS A 1 262 ? -5.109 14.844 11.270 1.00 65.56 262 LYS A C 1
ATOM 2078 O O . LYS A 1 262 ? -5.358 14.736 12.463 1.00 65.56 262 LYS A O 1
ATOM 2083 N N . PHE A 1 263 ? -5.964 14.495 10.308 1.00 63.56 263 PHE A N 1
ATOM 2084 C CA . PHE A 1 263 ? -7.286 13.913 10.563 1.00 63.56 263 PHE A CA 1
ATOM 2085 C C . PHE A 1 263 ? -7.277 12.378 10.581 1.00 63.56 263 PHE A C 1
ATOM 2087 O O . PHE A 1 263 ? -8.322 11.765 10.775 1.00 63.56 263 PHE A O 1
ATOM 2094 N N . SER A 1 264 ? -6.107 11.757 10.390 1.00 69.06 264 SER A N 1
ATOM 2095 C CA . SER A 1 264 ? -5.947 10.303 10.448 1.00 69.06 264 SER A CA 1
ATOM 2096 C C . SER A 1 264 ? -6.302 9.779 11.837 1.00 69.06 264 SER A C 1
ATOM 2098 O O . SER A 1 264 ? -5.770 10.260 12.838 1.00 69.06 264 SER A O 1
ATOM 2100 N N . LEU A 1 265 ? -7.143 8.750 11.897 1.00 68.81 265 LEU A N 1
ATOM 2101 C CA . LEU A 1 265 ? -7.471 8.030 13.127 1.00 68.81 265 LEU A CA 1
ATOM 2102 C C . LEU A 1 265 ? -6.244 7.361 13.741 1.00 68.81 265 LEU A C 1
ATOM 2104 O O . LEU A 1 265 ? -6.094 7.348 14.960 1.00 68.81 265 LEU A O 1
ATOM 2108 N N . VAL A 1 266 ? -5.341 6.852 12.900 1.00 64.94 266 VAL A N 1
ATOM 2109 C CA . VAL A 1 266 ? -4.089 6.222 13.343 1.00 64.94 266 VAL A CA 1
ATOM 2110 C C . VAL A 1 266 ? -3.168 7.228 14.050 1.00 64.94 266 VAL A C 1
ATOM 2112 O O . VAL A 1 266 ? -2.452 6.866 14.983 1.00 64.94 266 VAL A O 1
ATOM 2115 N N . ARG A 1 267 ? -3.181 8.506 13.639 1.00 60.44 267 ARG A N 1
ATOM 2116 C CA . ARG A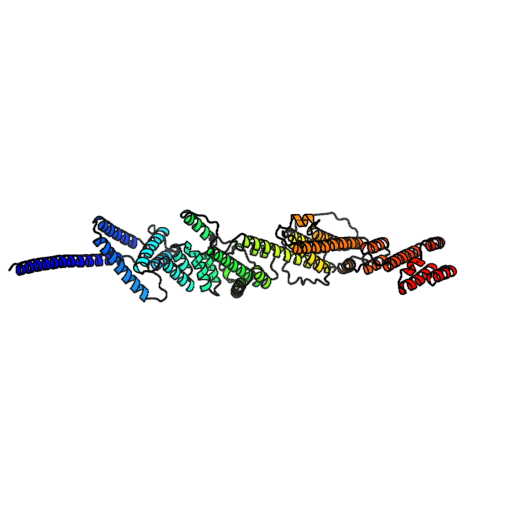 1 267 ? -2.325 9.567 14.212 1.00 60.44 267 ARG A CA 1
ATOM 2117 C C . ARG A 1 267 ? -3.040 10.491 15.201 1.00 60.44 267 ARG A C 1
ATOM 2119 O O . ARG A 1 267 ? -2.371 11.223 15.932 1.00 60.44 267 ARG A O 1
ATOM 2126 N N . SER A 1 268 ? -4.369 10.467 15.246 1.00 54.12 268 SER A N 1
ATOM 2127 C CA . SER A 1 268 ? -5.179 11.293 16.137 1.00 54.12 268 SER A CA 1
ATOM 2128 C C . SER A 1 268 ? -5.082 10.780 17.578 1.00 54.12 268 SER A C 1
ATOM 2130 O O . SER A 1 268 ? -5.682 9.781 17.977 1.00 54.12 268 SER A O 1
ATOM 2132 N N . GLY A 1 269 ? -4.297 11.479 18.400 1.00 51.44 269 GLY A N 1
ATOM 2133 C CA . GLY A 1 269 ? -4.539 11.492 19.841 1.00 51.44 269 GLY A CA 1
ATOM 2134 C C . GLY A 1 269 ? -5.822 12.271 20.125 1.00 51.44 269 GLY A C 1
ATOM 2135 O O . GLY A 1 269 ? -6.107 13.226 19.412 1.00 51.44 269 GLY A O 1
ATOM 2136 N N . LYS A 1 270 ? -6.573 11.892 21.173 1.00 45.19 270 LYS A N 1
ATOM 2137 C CA . LYS A 1 270 ? -7.872 12.464 21.629 1.00 45.19 270 LYS A CA 1
ATOM 2138 C C . LYS A 1 270 ? -7.981 14.012 21.748 1.00 45.19 270 LYS A C 1
ATOM 2140 O O . LYS A 1 270 ? -8.968 14.504 22.278 1.00 45.19 270 LYS A O 1
ATOM 2145 N N . GLU A 1 271 ? -6.992 14.798 21.332 1.00 43.16 271 GLU A N 1
ATOM 2146 C CA . GLU A 1 271 ? -6.944 16.260 21.463 1.00 43.16 271 GLU A CA 1
ATOM 2147 C C . GLU A 1 271 ? -7.608 17.038 20.315 1.00 43.16 271 GLU A C 1
ATOM 2149 O O . GLU A 1 271 ? -7.875 18.225 20.483 1.00 43.16 271 GLU A O 1
ATOM 2154 N N . GLN A 1 272 ? -7.994 16.403 19.205 1.00 45.09 272 GLN A N 1
ATOM 2155 C CA . GLN A 1 272 ? -8.949 16.998 18.258 1.00 45.09 272 GLN A CA 1
ATOM 2156 C C . GLN A 1 272 ? -10.383 16.547 18.588 1.00 45.09 272 GLN A C 1
ATOM 2158 O O . GLN A 1 272 ? -10.988 15.759 17.873 1.00 45.09 272 GLN A O 1
ATOM 2163 N N . ALA A 1 273 ? -10.925 17.039 19.707 1.00 38.31 273 ALA A N 1
ATOM 2164 C CA . ALA A 1 273 ? -12.307 16.788 20.142 1.00 38.31 273 ALA A CA 1
ATOM 2165 C C . ALA A 1 273 ? -13.335 17.787 19.571 1.00 38.31 273 ALA A C 1
ATOM 2167 O O . ALA A 1 273 ? -14.512 17.733 19.922 1.00 38.31 273 ALA A O 1
ATOM 2168 N N . ALA A 1 274 ? -12.922 18.708 18.701 1.00 37.19 274 ALA A N 1
ATOM 2169 C CA . ALA A 1 274 ? -13.856 19.575 18.001 1.00 37.19 274 ALA A CA 1
ATOM 2170 C C . ALA A 1 274 ? -14.145 18.968 16.629 1.00 37.19 274 ALA A C 1
ATOM 2172 O O . ALA A 1 274 ? -13.312 19.057 15.728 1.00 37.19 274 ALA A O 1
ATOM 2173 N N . PHE A 1 275 ? -15.327 18.362 16.493 1.00 45.00 275 PHE A N 1
ATOM 2174 C CA . PHE A 1 275 ? -16.008 18.248 15.208 1.00 45.00 275 PHE A CA 1
ATOM 2175 C C . PHE A 1 275 ? -15.997 19.641 14.569 1.00 45.00 275 PHE A C 1
ATOM 2177 O O . PHE A 1 275 ? -16.786 20.507 14.942 1.00 45.00 275 PHE A O 1
ATOM 2184 N N . SER A 1 276 ? -15.084 19.895 13.639 1.00 38.88 276 SER A N 1
ATOM 2185 C CA . SER A 1 276 ? -15.443 20.786 12.552 1.00 38.88 276 SER A CA 1
ATOM 2186 C C . SER A 1 276 ? -16.359 19.968 11.655 1.00 38.88 276 SER A C 1
ATOM 2188 O O . SER A 1 276 ? -16.006 18.843 11.302 1.00 38.88 276 SER A O 1
ATOM 2190 N N . ASP A 1 277 ? -17.507 20.526 11.281 1.00 41.62 277 ASP A N 1
ATOM 2191 C CA . ASP A 1 277 ? -18.427 20.050 10.232 1.00 41.62 277 ASP A CA 1
ATOM 2192 C C . ASP A 1 277 ? -17.744 19.913 8.839 1.00 41.62 277 ASP A C 1
ATOM 2194 O O . ASP A 1 277 ? -18.363 20.079 7.796 1.00 41.62 277 ASP A O 1
ATOM 2198 N N . GLU A 1 278 ? -16.442 19.628 8.779 1.00 45.12 278 GLU A N 1
ATOM 2199 C CA . GLU A 1 278 ? -15.684 19.358 7.557 1.00 45.12 278 GLU A CA 1
ATOM 2200 C C . GLU A 1 278 ? -15.731 17.878 7.139 1.00 45.12 278 GLU A C 1
ATOM 2202 O O . GLU A 1 278 ? -15.372 17.569 6.006 1.00 45.12 278 GLU A O 1
ATOM 2207 N N . ASP A 1 279 ? -16.283 16.976 7.967 1.00 49.94 279 ASP A N 1
ATOM 2208 C CA . ASP A 1 279 ? -16.684 15.619 7.534 1.00 49.94 279 ASP A CA 1
ATOM 2209 C C . ASP A 1 279 ? -17.821 15.653 6.479 1.00 49.94 279 ASP A C 1
ATOM 2211 O O . ASP A 1 279 ? -18.176 14.626 5.908 1.00 49.94 279 ASP A O 1
ATOM 2215 N N . VAL A 1 280 ? -18.377 16.834 6.179 1.00 50.53 280 VAL A N 1
ATOM 2216 C CA . VAL A 1 280 ? -19.506 17.048 5.255 1.00 50.53 280 VAL A CA 1
ATOM 2217 C C . VAL A 1 280 ? -19.133 16.854 3.771 1.00 50.53 280 VAL A C 1
ATOM 2219 O O . VAL A 1 280 ? -20.020 16.824 2.921 1.00 50.53 280 VAL A O 1
ATOM 2222 N N . TYR A 1 281 ? -17.851 16.668 3.428 1.00 55.69 281 TYR A N 1
ATOM 2223 C CA . TYR A 1 281 ? -17.411 16.578 2.024 1.00 55.69 281 TYR A CA 1
ATOM 2224 C C . TYR A 1 281 ? -16.794 15.236 1.591 1.00 55.69 281 TYR A C 1
ATOM 2226 O O . TYR A 1 281 ? -16.302 15.137 0.463 1.00 55.69 281 TYR A O 1
ATOM 2234 N N . SER A 1 282 ? -16.819 14.197 2.433 1.00 65.81 282 SER A N 1
ATOM 2235 C CA . SER A 1 282 ? -16.359 12.862 2.032 1.00 65.81 282 SER A CA 1
ATOM 2236 C C . SER A 1 282 ? -17.459 12.092 1.292 1.00 65.81 282 SER A C 1
ATOM 2238 O O . SER A 1 282 ? -18.611 12.012 1.717 1.00 65.81 282 SER A O 1
ATOM 2240 N N . ASP A 1 283 ? -17.113 11.521 0.138 1.00 81.69 283 ASP A N 1
ATOM 2241 C CA . ASP A 1 283 ? -18.025 10.668 -0.622 1.00 81.69 283 ASP A CA 1
ATOM 2242 C C . ASP A 1 283 ? -18.133 9.286 0.049 1.00 81.69 283 ASP A C 1
ATOM 2244 O O . ASP A 1 283 ? -17.305 8.395 -0.167 1.00 81.69 283 ASP A O 1
ATOM 2248 N N . HIS A 1 284 ? -19.177 9.098 0.861 1.00 85.81 284 HIS A N 1
ATOM 2249 C CA . HIS A 1 284 ? -19.430 7.848 1.585 1.00 85.81 284 HIS A CA 1
ATOM 2250 C C . HIS A 1 284 ? -19.614 6.622 0.680 1.00 85.81 284 HIS A C 1
ATOM 2252 O O . HIS A 1 284 ? -19.408 5.492 1.136 1.00 85.81 284 HIS A O 1
ATOM 2258 N N . PHE A 1 285 ? -20.018 6.801 -0.584 1.00 89.00 285 PHE A N 1
ATOM 2259 C CA . PHE A 1 285 ? -20.105 5.687 -1.525 1.00 89.00 285 PHE A CA 1
ATOM 2260 C C . PHE A 1 285 ? -18.701 5.201 -1.894 1.00 89.00 285 PHE A C 1
ATOM 2262 O O . PHE A 1 285 ? -18.426 4.001 -1.818 1.00 89.00 285 PHE A O 1
ATOM 2269 N N . VAL A 1 286 ? -17.795 6.131 -2.214 1.00 89.75 286 VAL A N 1
ATOM 2270 C CA . VAL A 1 286 ? -16.386 5.820 -2.503 1.00 89.75 286 VAL A CA 1
ATOM 2271 C C . VAL A 1 286 ? -15.709 5.192 -1.286 1.00 89.75 286 VAL A C 1
ATOM 2273 O O . VAL A 1 286 ? -15.020 4.184 -1.435 1.00 89.75 286 VAL A O 1
ATOM 2276 N N . GLU A 1 287 ? -15.935 5.728 -0.085 1.00 90.44 287 GLU A N 1
ATOM 2277 C CA . GLU A 1 287 ? -15.352 5.175 1.143 1.00 90.44 287 GLU A CA 1
ATOM 2278 C C . GLU A 1 287 ? -15.787 3.717 1.377 1.00 90.44 287 GLU A C 1
ATOM 2280 O O . GLU A 1 287 ? -14.942 2.843 1.581 1.00 90.44 287 GLU A O 1
ATOM 2285 N N . ASN A 1 288 ? -17.091 3.426 1.295 1.00 91.12 288 ASN A N 1
ATOM 2286 C CA . ASN A 1 288 ? -17.607 2.062 1.454 1.00 91.12 288 ASN A CA 1
ATOM 2287 C C . ASN A 1 288 ? -17.070 1.109 0.378 1.00 91.12 288 ASN A C 1
ATOM 2289 O O . ASN A 1 288 ? -16.681 -0.014 0.698 1.00 91.12 288 ASN A O 1
ATOM 2293 N N . PHE A 1 289 ? -17.005 1.559 -0.877 1.00 91.19 289 PHE A N 1
ATOM 2294 C CA . PHE A 1 289 ? -16.452 0.769 -1.976 1.00 91.19 289 PHE A CA 1
ATOM 2295 C C . PHE A 1 289 ? -14.981 0.404 -1.736 1.00 91.19 289 PHE A C 1
ATOM 2297 O O . PHE A 1 289 ? -14.574 -0.740 -1.947 1.00 91.19 289 PHE A O 1
ATOM 2304 N N . VAL A 1 290 ? -14.175 1.358 -1.264 1.00 92.88 290 VAL A N 1
ATOM 2305 C CA . VAL A 1 290 ? -12.765 1.114 -0.936 1.00 92.88 290 VAL A CA 1
ATOM 2306 C C . VAL A 1 290 ? -12.642 0.124 0.221 1.00 92.88 290 VAL A C 1
ATOM 2308 O O . VAL A 1 290 ? -11.860 -0.819 0.110 1.00 92.88 290 VAL A O 1
ATOM 2311 N N . LEU A 1 291 ? -13.436 0.267 1.288 1.00 92.75 291 LEU A N 1
ATOM 2312 C CA . LEU A 1 291 ? -13.438 -0.687 2.406 1.00 92.75 291 LEU A CA 1
ATOM 2313 C C . LEU A 1 291 ? -13.808 -2.109 1.963 1.00 92.75 291 LEU A C 1
ATOM 2315 O O . LEU A 1 291 ? -13.163 -3.070 2.380 1.00 92.75 291 LEU A O 1
ATOM 2319 N N . GLU A 1 292 ? -14.802 -2.255 1.086 1.00 91.56 292 GLU A N 1
ATOM 2320 C CA . GLU A 1 292 ? -15.182 -3.557 0.533 1.00 91.56 292 GLU A CA 1
ATOM 2321 C C . GLU A 1 292 ? -14.019 -4.181 -0.255 1.00 91.56 292 GLU A C 1
ATOM 2323 O O . GLU A 1 292 ? -13.698 -5.356 -0.071 1.00 91.56 292 GLU A O 1
ATOM 2328 N N . ARG A 1 293 ? -13.303 -3.390 -1.064 1.00 92.19 293 ARG A N 1
ATOM 2329 C CA . ARG A 1 293 ? -12.117 -3.865 -1.798 1.00 92.19 293 ARG A CA 1
ATOM 2330 C C . ARG A 1 293 ? -10.954 -4.233 -0.879 1.00 92.19 293 ARG A C 1
ATOM 2332 O O . ARG A 1 293 ? -10.287 -5.234 -1.138 1.00 92.19 293 ARG A O 1
ATOM 2339 N N . LEU A 1 294 ? -10.735 -3.479 0.197 1.00 91.44 294 LEU A N 1
ATOM 2340 C CA . LEU A 1 294 ? -9.687 -3.747 1.190 1.00 91.44 294 LEU A CA 1
ATOM 2341 C C . LEU A 1 294 ? -9.938 -5.021 2.006 1.00 91.44 294 LEU A C 1
ATOM 2343 O O . LEU A 1 294 ? -8.990 -5.585 2.544 1.00 91.44 294 LEU A O 1
ATOM 2347 N N . SER A 1 295 ? -11.182 -5.507 2.066 1.00 88.00 295 SER A N 1
ATOM 2348 C CA . SER A 1 295 ? -11.489 -6.798 2.698 1.00 88.00 295 SER A CA 1
ATOM 2349 C C . SER A 1 295 ? -10.970 -8.006 1.900 1.00 88.00 295 SER A C 1
ATOM 2351 O O . SER A 1 295 ? -10.771 -9.078 2.468 1.00 88.00 295 SER A O 1
ATOM 2353 N N . VAL A 1 296 ? -10.716 -7.835 0.594 1.00 89.88 296 VAL A N 1
ATOM 2354 C CA . VAL A 1 296 ? -10.303 -8.915 -0.325 1.00 89.88 296 VAL A CA 1
ATOM 2355 C C . VAL A 1 296 ? -8.883 -8.718 -0.863 1.00 89.88 296 VAL A C 1
ATOM 2357 O O . VAL A 1 296 ? -8.189 -9.690 -1.159 1.00 89.88 296 VAL A O 1
ATOM 2360 N N . GLN A 1 297 ? -8.445 -7.470 -1.038 1.00 89.94 297 GLN A N 1
ATOM 2361 C CA . GLN A 1 297 ? -7.205 -7.122 -1.732 1.00 89.94 297 GLN A CA 1
ATOM 2362 C C . GLN A 1 297 ? -6.224 -6.365 -0.838 1.00 89.94 297 GLN A C 1
ATOM 2364 O O . GLN A 1 297 ? -6.580 -5.810 0.198 1.00 89.94 297 GLN A O 1
ATOM 2369 N N . THR A 1 298 ? -4.963 -6.306 -1.271 1.00 87.31 298 THR A N 1
ATOM 2370 C CA . THR A 1 298 ? -3.932 -5.556 -0.552 1.00 87.31 298 THR A CA 1
ATOM 2371 C C . THR A 1 298 ? -4.141 -4.041 -0.686 1.00 87.31 298 THR A C 1
ATOM 2373 O O . THR A 1 298 ? -4.575 -3.575 -1.746 1.00 87.31 298 THR A O 1
ATOM 2376 N N . PRO A 1 299 ? -3.764 -3.244 0.333 1.00 89.06 299 PRO A N 1
ATOM 2377 C CA . PRO A 1 299 ? -3.906 -1.787 0.305 1.00 89.06 299 PRO A CA 1
ATOM 2378 C C . PRO A 1 299 ? -3.278 -1.122 -0.922 1.00 89.06 299 PRO A C 1
ATOM 2380 O O . PRO A 1 299 ? -3.906 -0.275 -1.551 1.00 89.06 299 PRO A O 1
ATOM 2383 N N . ILE A 1 300 ? -2.078 -1.559 -1.323 1.00 89.38 300 ILE A N 1
ATOM 2384 C CA . ILE A 1 300 ? -1.403 -1.054 -2.527 1.00 89.38 300 ILE A CA 1
ATOM 2385 C C . ILE A 1 300 ? -2.244 -1.298 -3.775 1.00 89.38 300 ILE A C 1
ATOM 2387 O O . ILE A 1 300 ? -2.397 -0.396 -4.595 1.00 89.38 300 ILE A O 1
ATOM 2391 N N . ARG A 1 301 ? -2.789 -2.509 -3.941 1.00 89.44 301 ARG A N 1
ATOM 2392 C CA . ARG A 1 301 ? -3.554 -2.844 -5.143 1.00 89.44 301 ARG A CA 1
ATOM 2393 C C . ARG A 1 301 ? -4.780 -1.946 -5.267 1.00 89.44 301 ARG A C 1
ATOM 2395 O O . ARG A 1 301 ? -4.979 -1.343 -6.318 1.00 89.44 301 ARG A O 1
ATOM 2402 N N . VAL A 1 302 ? -5.538 -1.808 -4.180 1.00 90.62 302 VAL A N 1
ATOM 2403 C CA . VAL A 1 302 ? -6.735 -0.960 -4.137 1.00 90.62 302 VAL A CA 1
ATOM 2404 C C . VAL A 1 302 ? -6.380 0.502 -4.409 1.00 90.62 302 VAL A C 1
ATOM 2406 O O . VAL A 1 302 ? -7.040 1.153 -5.216 1.00 90.62 302 VAL A O 1
ATOM 2409 N N . LEU A 1 303 ? -5.304 1.006 -3.797 1.00 89.44 303 LEU A N 1
ATOM 2410 C CA . LEU A 1 303 ? -4.873 2.393 -3.949 1.00 89.44 303 LEU A CA 1
ATOM 2411 C C . LEU A 1 303 ? -4.555 2.750 -5.405 1.00 89.44 303 LEU A C 1
ATOM 2413 O O . LEU A 1 303 ? -5.016 3.779 -5.888 1.00 89.44 303 LEU A O 1
ATOM 2417 N N . PHE A 1 304 ? -3.821 1.898 -6.123 1.00 87.31 304 PHE A N 1
ATOM 2418 C CA . PHE A 1 304 ? -3.465 2.167 -7.521 1.00 87.31 304 PHE A CA 1
ATOM 2419 C C . PHE A 1 304 ? -4.574 1.845 -8.523 1.00 87.31 304 PHE A C 1
ATOM 2421 O O . PHE A 1 304 ? -4.590 2.447 -9.597 1.00 87.31 304 PHE A O 1
ATOM 2428 N N . ASP A 1 305 ? -5.500 0.945 -8.187 1.00 88.50 305 ASP A N 1
ATOM 2429 C CA . ASP A 1 305 ? -6.673 0.678 -9.023 1.00 88.50 305 ASP A CA 1
ATOM 2430 C C . ASP A 1 305 ? -7.673 1.850 -8.971 1.00 88.50 305 ASP A C 1
ATOM 2432 O O . ASP A 1 305 ? -8.283 2.175 -9.991 1.00 88.50 305 ASP A O 1
ATOM 2436 N N . VAL A 1 306 ? -7.828 2.508 -7.812 1.00 87.38 306 VAL A N 1
ATOM 2437 C CA . VAL A 1 306 ? -8.774 3.629 -7.643 1.00 87.38 306 VAL A CA 1
ATOM 2438 C C . VAL A 1 306 ? -8.120 4.994 -7.880 1.00 87.38 306 VAL A C 1
ATOM 2440 O O . VAL A 1 306 ? -8.749 5.876 -8.458 1.00 87.38 306 VAL A O 1
ATOM 2443 N N . VAL A 1 307 ? -6.853 5.172 -7.493 1.00 87.19 307 VAL A N 1
ATOM 2444 C CA . VAL A 1 307 ? -6.097 6.429 -7.635 1.00 87.19 307 VAL A CA 1
ATOM 2445 C C . VAL A 1 307 ? -4.792 6.173 -8.407 1.00 87.19 307 VAL A C 1
ATOM 2447 O O . VAL A 1 307 ? -3.692 6.209 -7.847 1.00 87.19 307 VAL A O 1
ATOM 2450 N N . PRO A 1 308 ? -4.864 5.939 -9.730 1.00 82.31 308 PRO A N 1
ATOM 2451 C CA . PRO A 1 308 ? -3.689 5.587 -10.529 1.00 82.31 308 PRO A CA 1
ATOM 2452 C C . PRO A 1 308 ? -2.644 6.712 -10.615 1.00 82.31 308 PRO A C 1
ATOM 2454 O O . PRO A 1 308 ? -1.487 6.435 -10.920 1.00 82.31 308 PRO A O 1
ATOM 2457 N N . GLY A 1 309 ? -3.031 7.966 -10.353 1.00 82.38 309 GLY A N 1
ATOM 2458 C CA . GLY A 1 309 ? -2.171 9.154 -10.418 1.00 82.38 309 GLY A CA 1
ATOM 2459 C C . GLY A 1 309 ? -1.653 9.657 -9.066 1.00 82.38 309 GLY A C 1
ATOM 2460 O O . GLY A 1 309 ? -1.272 10.823 -8.981 1.00 82.38 309 GLY A O 1
ATOM 2461 N N . ILE A 1 310 ? -1.681 8.828 -8.015 1.00 88.12 310 ILE A N 1
ATOM 2462 C CA . ILE A 1 310 ? -1.217 9.211 -6.673 1.00 88.12 310 ILE A CA 1
ATOM 2463 C C . ILE A 1 310 ? 0.238 9.704 -6.686 1.00 88.12 310 ILE A C 1
ATOM 2465 O O . ILE A 1 310 ? 1.083 9.184 -7.423 1.00 88.12 310 ILE A O 1
ATOM 2469 N N . LYS A 1 311 ? 0.554 10.707 -5.859 1.00 89.06 311 LYS A N 1
ATOM 2470 C CA . LYS A 1 311 ? 1.919 11.232 -5.719 1.00 89.06 311 LYS A CA 1
ATOM 2471 C C . LYS A 1 311 ? 2.769 10.325 -4.831 1.00 89.06 311 LYS A C 1
ATOM 2473 O O . LYS A 1 311 ? 2.287 9.793 -3.836 1.00 89.06 311 LYS A O 1
ATOM 2478 N N . PHE A 1 312 ? 4.069 10.230 -5.123 1.00 89.25 312 PHE A N 1
ATOM 2479 C CA . PHE A 1 312 ? 4.995 9.375 -4.364 1.00 89.25 312 PHE A CA 1
ATOM 2480 C C . PHE A 1 312 ? 4.958 9.641 -2.855 1.00 89.25 312 PHE A C 1
ATOM 2482 O O . PHE A 1 312 ? 4.886 8.707 -2.061 1.00 89.25 312 PHE A O 1
ATOM 2489 N N . ARG A 1 313 ? 4.957 10.917 -2.454 1.00 89.50 313 ARG A N 1
ATOM 2490 C CA . ARG A 1 313 ? 4.937 11.308 -1.039 1.00 89.50 313 ARG A CA 1
ATOM 2491 C C . ARG A 1 313 ? 3.689 10.804 -0.311 1.00 89.50 313 ARG A C 1
ATOM 2493 O O . ARG A 1 313 ? 3.815 10.286 0.792 1.00 89.50 313 ARG A O 1
ATOM 2500 N N . GLU A 1 314 ? 2.523 10.929 -0.939 1.00 87.81 314 GLU A N 1
ATOM 2501 C CA . GLU A 1 314 ? 1.243 10.459 -0.395 1.00 87.81 314 GLU A CA 1
ATOM 2502 C C . GLU A 1 314 ? 1.220 8.927 -0.322 1.00 87.81 314 GLU A C 1
ATOM 2504 O O . GLU A 1 314 ? 0.856 8.366 0.706 1.00 87.81 314 GLU A O 1
ATOM 2509 N N . ALA A 1 315 ? 1.695 8.240 -1.367 1.00 90.19 315 ALA A N 1
ATOM 2510 C CA . ALA A 1 315 ? 1.777 6.780 -1.387 1.00 90.19 315 ALA A CA 1
ATOM 2511 C C . ALA A 1 315 ? 2.680 6.229 -0.265 1.00 90.19 315 ALA A C 1
ATOM 2513 O O . ALA A 1 315 ? 2.294 5.298 0.442 1.00 90.19 315 ALA A O 1
ATOM 2514 N N . ILE A 1 316 ? 3.861 6.822 -0.059 1.00 90.19 316 ILE A N 1
ATOM 2515 C CA . ILE A 1 316 ? 4.766 6.435 1.034 1.00 90.19 316 ILE A CA 1
ATOM 2516 C C . ILE A 1 316 ? 4.155 6.754 2.397 1.00 90.19 316 ILE A C 1
ATOM 2518 O O . ILE A 1 316 ? 4.241 5.937 3.313 1.00 90.19 316 ILE A O 1
ATOM 2522 N N . GLU A 1 317 ? 3.510 7.908 2.550 1.00 88.69 317 GLU A N 1
ATOM 2523 C CA . GLU A 1 317 ? 2.822 8.246 3.792 1.00 88.69 317 GLU A CA 1
ATOM 2524 C C . GLU A 1 317 ? 1.734 7.215 4.135 1.00 88.69 317 GLU A C 1
ATOM 2526 O O . GLU A 1 317 ? 1.714 6.697 5.250 1.00 88.69 317 GLU A O 1
ATOM 2531 N N . LEU A 1 318 ? 0.907 6.817 3.168 1.00 89.38 318 LEU A N 1
ATOM 2532 C CA . LEU A 1 318 ? -0.123 5.793 3.364 1.00 89.38 318 LEU A CA 1
ATOM 2533 C C . LEU A 1 318 ? 0.468 4.413 3.689 1.00 89.38 318 LEU A C 1
ATOM 2535 O O . LEU A 1 318 ? -0.042 3.725 4.565 1.00 89.38 318 LEU A O 1
ATOM 2539 N N . ILE A 1 319 ? 1.556 3.993 3.042 1.00 89.31 319 ILE A N 1
ATOM 2540 C CA . ILE A 1 319 ? 2.193 2.696 3.343 1.00 89.31 319 ILE A CA 1
ATOM 2541 C C . ILE A 1 319 ? 2.852 2.712 4.727 1.00 89.31 319 ILE A C 1
ATOM 2543 O O . ILE A 1 319 ? 2.781 1.737 5.476 1.00 89.31 319 ILE A O 1
ATOM 2547 N N . THR A 1 320 ? 3.477 3.828 5.104 1.00 86.50 320 THR A N 1
ATOM 2548 C CA . THR A 1 320 ? 4.123 3.956 6.419 1.00 86.50 320 THR A CA 1
ATOM 2549 C C . THR A 1 320 ? 3.122 3.953 7.573 1.00 86.50 320 THR A C 1
ATOM 2551 O O . THR A 1 320 ? 3.474 3.470 8.649 1.00 86.50 320 THR A O 1
ATOM 2554 N N . MET A 1 321 ? 1.886 4.414 7.343 1.00 84.44 321 MET A N 1
ATOM 2555 C CA . MET A 1 321 ? 0.787 4.382 8.317 1.00 84.44 321 MET A CA 1
ATOM 2556 C C . MET A 1 321 ? 0.174 2.999 8.555 1.00 84.44 321 MET A C 1
ATOM 2558 O O . MET A 1 321 ? -0.604 2.855 9.495 1.00 84.44 321 MET A O 1
ATOM 2562 N N . GLN A 1 322 ? 0.496 1.984 7.748 1.00 85.94 322 GLN A N 1
ATOM 2563 C CA . GLN A 1 322 ? 0.001 0.632 7.996 1.00 85.94 322 GLN A CA 1
ATOM 2564 C C . GLN A 1 322 ? 0.400 0.188 9.428 1.00 85.94 322 GLN A C 1
ATOM 2566 O O . GLN A 1 322 ? 1.452 0.590 9.939 1.00 85.94 322 GLN A O 1
ATOM 2571 N N . PRO A 1 323 ? -0.384 -0.639 10.126 1.00 84.38 323 PRO A N 1
ATOM 2572 C CA . PRO A 1 323 ? 0.011 -1.151 11.441 1.00 84.38 323 PRO A CA 1
ATOM 2573 C C . PRO A 1 323 ? 1.005 -2.320 11.333 1.00 84.38 323 PRO A C 1
ATOM 2575 O O . PRO A 1 323 ? 0.952 -3.095 10.380 1.00 84.38 323 PRO A O 1
ATOM 2578 N N . ILE A 1 324 ? 1.962 -2.423 12.267 1.00 81.56 324 ILE A N 1
ATOM 2579 C CA . ILE A 1 324 ? 2.942 -3.529 12.342 1.00 81.56 324 ILE A CA 1
ATOM 2580 C C . ILE A 1 324 ? 2.598 -4.395 13.550 1.00 81.56 324 ILE A C 1
ATOM 2582 O O . ILE A 1 324 ? 2.753 -3.935 14.675 1.00 81.56 324 ILE A O 1
ATOM 2586 N N . ALA A 1 325 ? 2.198 -5.646 13.324 1.00 77.06 325 ALA A N 1
ATOM 2587 C CA . ALA A 1 325 ? 2.023 -6.626 14.403 1.00 77.06 325 ALA A CA 1
ATOM 2588 C C . ALA A 1 325 ? 3.241 -7.528 14.625 1.00 77.06 325 ALA A C 1
ATOM 2590 O O . ALA A 1 325 ? 3.394 -8.116 15.689 1.00 77.06 325 ALA A O 1
ATOM 2591 N N . SER A 1 326 ? 4.080 -7.706 13.604 1.00 78.56 326 SER A N 1
ATOM 2592 C CA . SER A 1 326 ? 5.157 -8.693 13.631 1.00 78.56 326 SER A CA 1
ATOM 2593 C C . SER A 1 326 ? 6.338 -8.280 12.761 1.00 78.56 326 SER A C 1
ATOM 2595 O O . SER A 1 326 ? 6.238 -7.399 11.903 1.00 78.56 326 SER A O 1
ATOM 2597 N N . THR A 1 327 ? 7.459 -8.977 12.940 1.00 82.12 327 THR A N 1
ATOM 2598 C CA . THR A 1 327 ? 8.648 -8.842 12.089 1.00 82.12 327 THR A CA 1
ATOM 2599 C C . THR A 1 327 ? 8.347 -9.150 10.620 1.00 82.12 327 THR A C 1
ATOM 2601 O O . THR A 1 327 ? 8.882 -8.485 9.734 1.00 82.12 327 THR A O 1
ATOM 2604 N N . LEU A 1 328 ? 7.447 -10.102 10.348 1.00 84.38 328 LEU A N 1
ATOM 2605 C CA . LEU A 1 328 ? 7.016 -10.440 8.992 1.00 84.38 328 LEU A CA 1
ATOM 2606 C C . LEU A 1 328 ? 6.236 -9.290 8.341 1.00 84.38 328 LEU A C 1
ATOM 2608 O O . LEU A 1 328 ? 6.515 -8.939 7.197 1.00 84.38 328 LEU A O 1
ATOM 2612 N N . GLU A 1 329 ? 5.295 -8.673 9.060 1.00 81.94 329 GLU A N 1
ATOM 2613 C CA . GLU A 1 329 ? 4.531 -7.520 8.555 1.00 81.94 329 GLU A CA 1
ATOM 2614 C C . GLU A 1 329 ? 5.421 -6.283 8.360 1.00 81.94 329 GLU A C 1
ATOM 2616 O O . GLU A 1 329 ? 5.279 -5.557 7.375 1.00 81.94 329 GLU A O 1
ATOM 2621 N N . ALA A 1 330 ? 6.409 -6.077 9.238 1.00 85.25 330 ALA A N 1
ATOM 2622 C CA . ALA A 1 330 ? 7.424 -5.041 9.049 1.00 85.25 330 ALA A CA 1
ATOM 2623 C C . ALA A 1 330 ? 8.229 -5.269 7.758 1.00 85.25 330 ALA A C 1
ATOM 2625 O O . ALA A 1 330 ? 8.506 -4.329 7.008 1.00 85.25 330 ALA A O 1
ATOM 2626 N N . TRP A 1 331 ? 8.577 -6.526 7.469 1.00 85.88 331 TRP A N 1
ATOM 2627 C CA . TRP A 1 331 ? 9.280 -6.877 6.242 1.00 85.88 331 TRP A CA 1
ATOM 2628 C C . TRP A 1 331 ? 8.402 -6.696 5.000 1.00 85.88 331 TRP A C 1
ATOM 2630 O O . TRP A 1 331 ? 8.873 -6.121 4.020 1.00 85.88 331 TRP A O 1
ATOM 2640 N N . LYS A 1 332 ? 7.119 -7.082 5.049 1.00 86.94 332 LYS A N 1
ATOM 2641 C CA . LYS A 1 332 ? 6.151 -6.803 3.971 1.00 86.94 332 LYS A CA 1
ATOM 2642 C C . LYS A 1 332 ? 6.044 -5.308 3.685 1.00 86.94 332 LYS A C 1
ATOM 2644 O O . LYS A 1 332 ? 6.177 -4.909 2.535 1.00 86.94 332 LYS A O 1
ATOM 2649 N N . ARG A 1 333 ? 5.949 -4.460 4.714 1.00 88.81 333 ARG A N 1
ATOM 2650 C CA . ARG A 1 333 ? 5.970 -3.001 4.522 1.00 88.81 333 ARG A CA 1
ATOM 2651 C C . ARG A 1 333 ? 7.245 -2.516 3.848 1.00 88.81 333 ARG A C 1
ATOM 2653 O O . ARG A 1 333 ? 7.195 -1.663 2.967 1.00 88.81 333 ARG A O 1
ATOM 2660 N N . LYS A 1 334 ? 8.404 -3.039 4.255 1.00 89.50 334 LYS A N 1
ATOM 2661 C CA . LYS A 1 334 ? 9.670 -2.705 3.593 1.00 89.50 334 LYS A CA 1
ATOM 2662 C C . LYS A 1 334 ? 9.611 -3.077 2.107 1.00 89.50 334 LYS A C 1
ATOM 2664 O O . LYS A 1 334 ? 10.045 -2.294 1.265 1.00 89.50 334 LYS A O 1
ATOM 2669 N N . GLN A 1 335 ? 9.048 -4.238 1.777 1.00 89.06 335 GLN A N 1
ATOM 2670 C CA . GLN A 1 335 ? 8.865 -4.645 0.387 1.00 89.06 335 GLN A CA 1
ATOM 2671 C C . GLN A 1 335 ? 7.914 -3.726 -0.379 1.00 89.06 335 GLN A C 1
ATOM 2673 O O . GLN A 1 335 ? 8.213 -3.392 -1.521 1.00 89.06 335 GLN A O 1
ATOM 2678 N N . ASP A 1 336 ? 6.818 -3.322 0.246 1.00 90.56 336 ASP A N 1
ATOM 2679 C CA . ASP A 1 336 ? 5.805 -2.411 -0.282 1.00 90.56 336 ASP A CA 1
ATOM 2680 C C . ASP A 1 336 ? 6.388 -1.026 -0.601 1.00 90.56 336 ASP A C 1
ATOM 2682 O O . ASP A 1 336 ? 6.144 -0.470 -1.675 1.00 90.56 336 ASP A O 1
ATOM 2686 N N . VAL A 1 337 ? 7.249 -0.505 0.278 1.00 91.56 337 VAL A N 1
ATOM 2687 C CA . VAL A 1 337 ? 8.020 0.725 0.036 1.00 91.56 337 VAL A CA 1
ATOM 2688 C C . VAL A 1 337 ? 8.953 0.561 -1.167 1.00 91.56 337 VAL A C 1
ATOM 2690 O O . VAL A 1 337 ? 8.982 1.421 -2.047 1.00 91.56 337 VAL A O 1
ATOM 2693 N N . GLU A 1 338 ? 9.685 -0.551 -1.261 1.00 91.81 338 GLU A N 1
ATOM 2694 C CA . GLU A 1 338 ? 10.543 -0.815 -2.423 1.00 91.81 338 GLU A CA 1
ATOM 2695 C C . GLU A 1 338 ? 9.739 -0.928 -3.728 1.00 91.81 338 GLU A C 1
ATOM 2697 O O . GLU A 1 338 ? 10.180 -0.414 -4.754 1.00 91.81 338 GLU A O 1
ATOM 2702 N N . LEU A 1 339 ? 8.545 -1.532 -3.702 1.00 92.19 339 LEU A N 1
ATOM 2703 C CA . LEU A 1 339 ? 7.652 -1.589 -4.864 1.00 92.19 339 LEU A CA 1
ATOM 2704 C C . LEU A 1 339 ? 7.209 -0.191 -5.314 1.00 92.19 339 LEU A C 1
ATOM 2706 O O . LEU A 1 339 ? 7.105 0.053 -6.519 1.00 92.19 339 LEU A O 1
ATOM 2710 N N . MET A 1 340 ? 7.003 0.747 -4.383 1.00 92.38 340 MET A N 1
ATOM 2711 C CA . MET A 1 340 ? 6.750 2.144 -4.746 1.00 92.38 340 MET A CA 1
ATOM 2712 C C . MET A 1 340 ? 7.953 2.752 -5.451 1.00 92.38 340 MET A C 1
ATOM 2714 O O . MET A 1 340 ? 7.804 3.305 -6.538 1.00 92.38 340 MET A O 1
ATOM 2718 N N . HIS A 1 341 ? 9.151 2.605 -4.888 1.00 94.50 341 HIS A N 1
ATOM 2719 C CA . HIS A 1 341 ? 10.370 3.088 -5.535 1.00 94.50 341 HIS A CA 1
ATOM 2720 C C . HIS A 1 341 ? 10.548 2.504 -6.943 1.00 94.50 341 HIS A C 1
ATOM 2722 O O . HIS A 1 341 ? 10.840 3.250 -7.873 1.00 94.50 341 HIS A O 1
ATOM 2728 N N . MET A 1 342 ? 10.279 1.210 -7.138 1.00 94.81 342 MET A N 1
ATOM 2729 C CA . MET A 1 342 ? 10.281 0.583 -8.464 1.00 94.81 342 MET A CA 1
ATOM 2730 C C . MET A 1 342 ? 9.271 1.246 -9.413 1.00 94.81 342 MET A C 1
ATOM 2732 O O . MET A 1 342 ? 9.635 1.657 -10.513 1.00 94.81 342 MET A O 1
ATOM 2736 N N . ARG A 1 343 ? 8.009 1.411 -8.996 1.00 92.44 343 ARG A N 1
ATOM 2737 C CA . ARG A 1 343 ? 6.973 2.044 -9.828 1.00 92.44 343 ARG A CA 1
ATOM 2738 C C . ARG A 1 343 ? 7.359 3.464 -10.245 1.00 92.44 343 ARG A C 1
ATOM 2740 O O . ARG A 1 343 ? 7.301 3.775 -11.431 1.00 92.44 343 ARG A O 1
ATOM 2747 N N . TYR A 1 344 ? 7.756 4.312 -9.297 1.00 94.06 344 TYR A N 1
ATOM 2748 C CA . TYR A 1 344 ? 8.094 5.706 -9.596 1.00 94.06 344 TYR A CA 1
ATOM 2749 C C . TYR A 1 344 ? 9.432 5.845 -10.332 1.00 94.06 344 TYR A C 1
ATOM 2751 O O . TYR A 1 344 ? 9.586 6.772 -11.116 1.00 94.06 344 TYR A O 1
ATOM 2759 N N . ALA A 1 345 ? 10.370 4.901 -10.191 1.00 95.44 345 ALA A N 1
ATOM 2760 C CA . ALA A 1 345 ? 11.542 4.840 -11.066 1.00 95.44 345 ALA A CA 1
ATOM 2761 C C . ALA A 1 345 ? 11.146 4.567 -12.531 1.00 95.44 345 ALA A C 1
ATOM 2763 O O . ALA A 1 345 ? 11.667 5.224 -13.433 1.00 95.44 345 ALA A O 1
ATOM 2764 N N . LEU A 1 346 ? 10.201 3.644 -12.775 1.00 94.00 346 LEU A N 1
ATOM 2765 C CA . LEU A 1 346 ? 9.665 3.393 -14.123 1.00 94.00 346 LEU A CA 1
ATOM 2766 C C . LEU A 1 346 ? 8.868 4.588 -14.662 1.00 94.00 346 LEU A C 1
ATOM 2768 O O . LEU A 1 346 ? 8.978 4.932 -15.835 1.00 94.00 346 LEU A O 1
ATOM 2772 N N . GLU A 1 347 ? 8.079 5.244 -13.816 1.00 91.81 347 GLU A N 1
ATOM 2773 C CA . GLU A 1 347 ? 7.360 6.463 -14.194 1.00 91.81 347 GLU A CA 1
ATOM 2774 C C . GLU A 1 347 ? 8.347 7.569 -14.596 1.00 91.81 347 GLU A C 1
ATOM 2776 O O . GLU A 1 347 ? 8.234 8.139 -15.682 1.00 91.81 347 GLU A O 1
ATOM 2781 N N . SER A 1 348 ? 9.381 7.799 -13.784 1.00 92.81 348 SER A N 1
ATOM 2782 C CA . SER A 1 348 ? 10.423 8.793 -14.043 1.00 92.81 348 SER A CA 1
ATOM 2783 C C . SER A 1 348 ? 11.209 8.512 -15.323 1.00 92.81 348 SER A C 1
ATOM 2785 O O . SER A 1 348 ? 11.423 9.443 -16.096 1.00 92.81 348 SER A O 1
ATOM 2787 N N . VAL A 1 349 ? 11.592 7.262 -15.623 1.00 94.00 349 VAL A N 1
ATOM 2788 C CA . VAL A 1 349 ? 12.292 6.963 -16.891 1.00 94.00 349 VAL A CA 1
ATOM 2789 C C . VAL A 1 349 ? 11.386 7.182 -18.104 1.00 94.00 349 VAL A C 1
ATOM 2791 O O . VAL A 1 349 ? 11.825 7.734 -19.111 1.00 94.00 349 VAL A O 1
ATOM 2794 N N . VAL A 1 350 ? 10.103 6.823 -18.007 1.00 91.56 350 VAL A N 1
ATOM 2795 C CA . VAL A 1 350 ? 9.123 7.044 -19.080 1.00 91.56 350 VAL A CA 1
ATOM 2796 C C . VAL A 1 350 ? 8.900 8.540 -19.313 1.00 91.56 350 VAL A C 1
ATOM 2798 O O . VAL A 1 350 ? 8.876 8.988 -20.461 1.00 91.56 350 VAL A O 1
ATOM 2801 N N . LEU A 1 351 ? 8.794 9.335 -18.244 1.00 89.44 351 LEU A N 1
ATOM 2802 C CA . LEU A 1 351 ? 8.700 10.793 -18.329 1.00 89.44 351 LEU A CA 1
ATOM 2803 C C . LEU A 1 351 ? 9.981 11.414 -18.897 1.00 89.44 351 LEU A C 1
ATOM 2805 O O . LEU A 1 351 ? 9.888 12.296 -19.749 1.00 89.44 351 LEU A O 1
ATOM 2809 N N . ALA A 1 352 ? 11.157 10.928 -18.491 1.00 90.62 352 ALA A N 1
ATOM 2810 C CA . ALA A 1 352 ? 12.453 11.373 -18.997 1.00 90.62 352 ALA A CA 1
ATOM 2811 C C . ALA A 1 352 ? 12.574 11.146 -20.513 1.00 90.62 352 ALA A C 1
ATOM 2813 O O . ALA A 1 352 ? 12.871 12.079 -21.260 1.00 90.62 352 ALA A O 1
ATOM 2814 N N . LEU A 1 353 ? 12.273 9.928 -20.978 1.00 89.44 353 LEU A N 1
ATOM 2815 C CA . LEU A 1 353 ? 12.305 9.561 -22.397 1.00 89.44 353 LEU A CA 1
ATOM 2816 C C . LEU A 1 353 ? 11.259 10.338 -23.208 1.00 89.44 353 LEU A C 1
ATOM 2818 O O . LEU A 1 353 ? 11.569 10.866 -24.276 1.00 89.44 353 LEU A O 1
ATOM 2822 N N . GLY A 1 354 ? 10.040 10.485 -22.681 1.00 86.62 354 GLY A N 1
ATOM 2823 C CA . GLY A 1 354 ? 8.997 11.282 -23.324 1.00 86.62 354 GLY A CA 1
ATOM 2824 C C . GLY A 1 354 ? 9.339 12.775 -23.384 1.00 86.62 354 GLY A C 1
ATOM 2825 O O . GLY A 1 354 ? 8.992 13.451 -24.350 1.00 86.62 354 GLY A O 1
ATOM 2826 N N . ALA A 1 355 ? 10.017 13.322 -22.372 1.00 85.38 355 ALA A N 1
ATOM 2827 C CA . ALA A 1 355 ? 10.490 14.704 -22.379 1.00 85.38 355 ALA A CA 1
ATOM 2828 C C . ALA A 1 355 ? 11.607 14.912 -23.418 1.00 85.38 355 ALA A C 1
ATOM 2830 O O . ALA A 1 355 ? 11.538 15.886 -24.165 1.00 85.38 355 ALA A O 1
ATOM 2831 N N . MET A 1 356 ? 12.555 13.969 -23.536 1.00 85.06 356 MET A N 1
ATOM 2832 C CA . MET A 1 356 ? 13.580 13.978 -24.597 1.00 85.06 356 MET A CA 1
ATOM 2833 C C . MET A 1 356 ? 12.983 13.926 -26.006 1.00 85.06 356 MET A C 1
ATOM 2835 O O . MET A 1 356 ? 13.533 14.508 -26.937 1.00 85.06 356 MET A O 1
ATOM 2839 N N . GLU A 1 357 ? 11.857 13.234 -26.192 1.00 82.19 357 GLU A N 1
ATOM 2840 C CA . GLU A 1 357 ? 11.175 13.198 -27.487 1.00 82.19 357 GLU A CA 1
ATOM 2841 C C . GLU A 1 357 ? 10.518 14.548 -27.841 1.00 82.19 357 GLU A C 1
ATOM 2843 O O . GLU A 1 357 ? 10.451 14.906 -29.019 1.00 82.19 357 GLU A O 1
ATOM 2848 N N . ARG A 1 358 ? 10.057 15.310 -26.835 1.00 76.94 358 ARG A N 1
ATOM 2849 C CA . ARG A 1 358 ? 9.315 16.574 -27.012 1.00 76.94 358 ARG A CA 1
ATOM 2850 C C . ARG A 1 358 ? 10.173 17.836 -27.021 1.00 76.94 358 ARG A C 1
ATOM 2852 O O . ARG A 1 358 ? 9.691 18.848 -27.518 1.00 76.94 358 ARG A O 1
ATOM 2859 N N . SER A 1 359 ? 11.403 17.813 -26.508 1.00 65.69 359 SER A N 1
ATOM 2860 C CA . SER A 1 359 ? 12.274 18.993 -26.324 1.00 65.69 359 SER A CA 1
ATOM 2861 C C . SER A 1 359 ? 12.781 19.651 -27.626 1.00 65.69 359 SER A C 1
ATOM 2863 O O . SER A 1 359 ? 13.830 20.286 -27.629 1.00 65.69 359 SER A O 1
ATOM 2865 N N . ILE A 1 360 ? 12.068 19.473 -28.743 1.00 58.12 360 ILE A N 1
ATOM 2866 C CA . ILE A 1 360 ? 12.481 19.820 -30.111 1.00 58.12 360 ILE A CA 1
ATOM 2867 C C . ILE A 1 360 ? 11.488 20.791 -30.793 1.00 58.12 360 ILE A C 1
ATOM 2869 O O . ILE A 1 360 ? 11.778 21.291 -31.875 1.00 58.12 360 ILE A O 1
ATOM 2873 N N . SER A 1 361 ? 10.331 21.116 -30.199 1.00 52.31 361 SER A N 1
ATOM 2874 C CA . SER A 1 361 ? 9.519 22.240 -30.701 1.00 52.31 361 SER A CA 1
ATOM 2875 C C . SER A 1 361 ? 10.083 23.556 -30.166 1.00 52.31 361 SER A C 1
ATOM 2877 O O . SER A 1 361 ? 10.203 23.691 -28.953 1.00 52.31 361 SER A O 1
ATOM 2879 N N . ASP A 1 362 ? 10.404 24.493 -31.062 1.00 45.38 362 ASP A N 1
ATOM 2880 C CA . ASP A 1 362 ? 11.048 25.815 -30.884 1.00 45.38 362 ASP A CA 1
ATOM 2881 C C . ASP A 1 362 ? 10.409 26.797 -29.863 1.00 45.38 362 ASP A C 1
ATOM 2883 O O . ASP A 1 362 ? 10.650 28.003 -29.910 1.00 45.38 362 ASP A O 1
ATOM 2887 N N . GLU A 1 363 ? 9.621 26.329 -28.899 1.00 40.41 363 GLU A N 1
ATOM 2888 C CA . GLU A 1 363 ? 8.965 27.167 -27.904 1.00 40.41 363 GLU A CA 1
ATOM 2889 C C . GLU A 1 363 ? 9.519 26.904 -26.493 1.00 40.41 363 GLU A C 1
ATOM 2891 O O . GLU A 1 363 ? 9.181 25.937 -25.814 1.00 40.41 363 GLU A O 1
ATOM 2896 N N . ILE A 1 364 ? 10.303 27.893 -26.044 1.00 43.69 364 ILE A N 1
ATOM 2897 C CA . ILE A 1 364 ? 10.623 28.262 -24.657 1.00 43.69 364 ILE A CA 1
ATOM 2898 C C . ILE A 1 364 ? 11.854 27.558 -24.035 1.00 43.69 364 ILE A C 1
ATOM 2900 O O . ILE A 1 364 ? 11.848 26.395 -23.638 1.00 43.69 364 ILE A O 1
ATOM 2904 N N . GLU A 1 365 ? 12.903 28.364 -23.831 1.00 45.75 365 GLU A N 1
ATOM 2905 C CA . GLU A 1 365 ? 14.189 28.086 -23.159 1.00 45.75 365 GLU A CA 1
ATOM 2906 C C . GLU A 1 365 ? 14.074 27.561 -21.707 1.00 45.75 365 GLU A C 1
ATOM 2908 O O . GLU A 1 365 ? 15.075 27.235 -21.075 1.00 45.75 365 GLU A O 1
ATOM 2913 N N . THR A 1 366 ? 12.870 27.427 -21.149 1.00 48.94 366 THR A N 1
ATOM 2914 C CA . THR A 1 366 ? 12.651 27.057 -19.741 1.00 48.94 366 THR A CA 1
ATOM 2915 C C . THR A 1 366 ? 12.504 25.548 -19.507 1.00 48.94 366 THR A C 1
ATOM 2917 O O . THR A 1 366 ? 12.385 25.124 -18.357 1.00 48.94 366 THR A O 1
ATOM 2920 N N . HIS A 1 367 ? 12.511 24.708 -20.552 1.00 53.38 367 HIS A N 1
ATOM 2921 C CA . HIS A 1 367 ? 12.244 23.260 -20.437 1.00 53.38 367 HIS A CA 1
ATOM 2922 C C . HIS A 1 367 ? 13.429 22.337 -20.772 1.00 53.38 367 HIS A C 1
ATOM 2924 O O . HIS A 1 367 ? 13.299 21.116 -20.688 1.00 53.38 367 HIS A O 1
ATOM 2930 N N . GLN A 1 368 ? 14.611 22.884 -21.068 1.00 59.97 368 GLN A N 1
ATOM 2931 C CA . GLN A 1 368 ? 15.769 22.097 -21.521 1.00 59.97 368 GLN A CA 1
ATOM 2932 C C . GLN A 1 368 ? 16.318 21.102 -20.474 1.00 59.97 368 GLN A C 1
ATOM 2934 O O . GLN A 1 368 ? 16.889 20.080 -20.840 1.00 59.97 368 GLN A O 1
ATOM 2939 N N . ASN A 1 369 ? 16.101 21.339 -19.174 1.00 73.62 369 ASN A N 1
ATOM 2940 C CA . ASN A 1 369 ? 16.606 20.463 -18.104 1.00 73.62 369 ASN A CA 1
ATOM 2941 C C . ASN A 1 369 ? 15.601 19.409 -17.607 1.00 73.62 369 ASN A C 1
ATOM 2943 O O . ASN A 1 369 ? 15.977 18.552 -16.807 1.00 73.62 369 ASN A O 1
ATOM 2947 N N . VAL A 1 370 ? 14.343 19.443 -18.062 1.00 82.94 370 VAL A N 1
ATOM 2948 C CA . VAL A 1 370 ? 13.273 18.544 -17.579 1.00 82.94 370 VAL A CA 1
ATOM 2949 C C . VAL A 1 370 ? 13.630 17.052 -17.722 1.00 82.94 370 VAL A C 1
ATOM 2951 O O . VAL A 1 370 ? 13.448 16.315 -16.751 1.00 82.94 370 VAL A O 1
ATOM 2954 N N . PRO A 1 371 ? 14.213 16.579 -18.844 1.00 86.62 371 PRO A N 1
ATOM 2955 C CA . PRO A 1 371 ? 14.584 15.169 -18.971 1.00 86.62 371 PRO A CA 1
ATOM 2956 C C . PRO A 1 371 ? 15.655 14.727 -17.966 1.00 86.62 371 PRO A C 1
ATOM 2958 O O . PRO A 1 371 ? 15.582 13.630 -17.414 1.00 86.62 371 PRO A O 1
ATOM 2961 N N . LEU A 1 372 ? 16.635 15.595 -17.690 1.00 88.38 372 LEU A N 1
ATOM 2962 C CA . LEU A 1 372 ? 17.709 15.317 -16.734 1.00 88.38 372 LEU A CA 1
ATOM 2963 C C . LEU A 1 372 ? 17.204 15.323 -15.287 1.00 88.38 372 LEU A C 1
ATOM 2965 O O . LEU A 1 372 ? 17.718 14.568 -14.465 1.00 88.38 372 LEU A O 1
ATOM 2969 N N . VAL A 1 373 ? 16.203 16.150 -14.967 1.00 88.94 373 VAL A N 1
ATOM 2970 C CA . VAL A 1 373 ? 15.537 16.130 -13.654 1.00 88.94 373 VAL A CA 1
ATOM 2971 C C . VAL A 1 373 ? 14.866 14.776 -13.431 1.00 88.94 373 VAL A C 1
ATOM 2973 O O . VAL A 1 373 ? 15.145 14.130 -12.426 1.00 88.94 373 VAL A O 1
ATOM 2976 N N . HIS A 1 374 ? 14.098 14.281 -14.403 1.00 91.62 374 HIS A N 1
ATOM 2977 C CA . HIS A 1 374 ? 13.462 12.967 -14.291 1.00 91.62 374 HIS A CA 1
ATOM 2978 C C . HIS A 1 374 ? 14.470 11.808 -14.187 1.00 91.62 374 HIS A C 1
ATOM 2980 O O . HIS A 1 374 ? 14.229 10.859 -13.443 1.00 91.62 374 HIS A O 1
ATOM 2986 N N . LEU A 1 375 ? 15.633 11.880 -14.852 1.00 93.38 375 LEU A N 1
ATOM 2987 C CA . LEU A 1 375 ? 16.705 10.894 -14.641 1.00 93.38 375 LEU A CA 1
ATOM 2988 C C . LEU A 1 375 ? 17.298 10.955 -13.226 1.00 93.38 375 LEU A C 1
ATOM 2990 O O . LEU A 1 375 ? 17.614 9.917 -12.646 1.00 93.38 375 LEU A O 1
ATOM 2994 N N . LYS A 1 376 ? 17.435 12.150 -12.640 1.00 92.88 376 LYS A N 1
ATOM 2995 C CA . LYS A 1 376 ? 17.871 12.293 -11.242 1.00 92.88 376 LYS A CA 1
ATOM 2996 C C . LYS A 1 376 ? 16.834 11.727 -10.271 1.00 92.88 376 LYS A C 1
ATOM 2998 O O . LYS A 1 376 ? 17.220 11.034 -9.331 1.00 92.88 376 LYS A O 1
ATOM 3003 N N . ASP A 1 377 ? 15.547 11.946 -10.531 1.00 91.88 377 ASP A N 1
ATOM 3004 C CA . ASP A 1 377 ? 14.462 11.347 -9.746 1.00 91.88 377 ASP A CA 1
ATOM 3005 C C . ASP A 1 377 ? 14.511 9.816 -9.847 1.00 91.88 377 ASP A C 1
ATOM 3007 O O . ASP A 1 377 ? 14.496 9.123 -8.828 1.00 91.88 377 ASP A O 1
ATOM 3011 N N . MET A 1 378 ? 14.676 9.274 -11.059 1.00 95.19 378 MET A N 1
ATOM 3012 C CA . MET A 1 378 ? 14.864 7.838 -11.292 1.00 95.19 378 MET A CA 1
ATOM 3013 C C . MET A 1 378 ? 16.043 7.281 -10.485 1.00 95.19 378 MET A C 1
ATOM 3015 O O . MET A 1 378 ? 15.884 6.267 -9.806 1.00 95.19 378 MET A O 1
ATOM 3019 N N . ARG A 1 379 ? 17.202 7.955 -10.513 1.00 95.19 379 ARG A N 1
ATOM 3020 C CA . ARG A 1 379 ? 18.379 7.573 -9.719 1.00 95.19 379 ARG A CA 1
ATOM 3021 C C . ARG A 1 379 ? 18.047 7.503 -8.232 1.00 95.19 379 ARG A C 1
ATOM 3023 O O . ARG A 1 379 ? 18.308 6.484 -7.606 1.00 95.19 379 ARG A O 1
ATOM 3030 N N . SER A 1 380 ? 17.408 8.542 -7.694 1.00 94.62 380 SER A N 1
ATOM 3031 C CA . SER A 1 380 ? 17.043 8.591 -6.274 1.00 94.62 380 SER A CA 1
ATOM 3032 C C . SER A 1 380 ? 16.131 7.430 -5.860 1.00 94.62 380 SER A C 1
ATOM 3034 O O . SER A 1 380 ? 16.293 6.864 -4.779 1.00 94.62 380 SER A O 1
ATOM 3036 N N . HIS A 1 381 ? 15.204 7.022 -6.735 1.00 95.12 381 HIS A N 1
ATOM 3037 C CA . HIS A 1 381 ? 14.332 5.889 -6.461 1.00 95.12 381 HIS A CA 1
ATOM 3038 C C . HIS A 1 381 ? 15.066 4.548 -6.549 1.00 95.12 381 HIS A C 1
ATOM 3040 O O . HIS A 1 381 ? 14.834 3.698 -5.694 1.00 95.12 381 HIS A O 1
ATOM 3046 N N . LEU A 1 382 ? 15.953 4.356 -7.530 1.00 94.62 382 LEU A N 1
ATOM 3047 C CA . LEU A 1 382 ? 16.759 3.136 -7.651 1.00 94.62 382 LEU A CA 1
ATOM 3048 C C . LEU A 1 382 ? 17.740 2.966 -6.483 1.00 94.62 382 LEU A C 1
ATOM 3050 O O . LEU A 1 382 ? 17.906 1.855 -5.975 1.00 94.62 382 LEU A O 1
ATOM 3054 N N . ASP A 1 383 ? 18.342 4.060 -6.017 1.00 93.06 383 ASP A N 1
ATOM 3055 C CA . ASP A 1 383 ? 19.270 4.056 -4.882 1.00 93.06 383 ASP A CA 1
ATOM 3056 C C . ASP A 1 383 ? 18.579 3.618 -3.580 1.00 93.06 383 ASP A C 1
ATOM 3058 O O . ASP A 1 383 ? 19.183 2.920 -2.767 1.00 93.06 383 ASP A O 1
ATOM 3062 N N . ALA A 1 384 ? 17.297 3.956 -3.411 1.00 92.50 384 ALA A N 1
ATOM 3063 C CA . ALA A 1 384 ? 16.497 3.584 -2.244 1.00 92.50 384 ALA A CA 1
ATOM 3064 C C . ALA A 1 384 ? 16.052 2.106 -2.217 1.00 92.50 384 ALA A C 1
ATOM 3066 O O . ALA A 1 384 ? 15.629 1.612 -1.170 1.00 92.50 384 ALA A O 1
ATOM 3067 N N . ILE A 1 385 ? 16.137 1.379 -3.337 1.00 92.31 385 ILE A N 1
ATOM 3068 C CA . ILE A 1 385 ? 15.833 -0.058 -3.375 1.00 92.31 385 ILE A CA 1
ATOM 3069 C C . ILE A 1 385 ? 16.995 -0.806 -2.718 1.00 92.31 385 ILE A C 1
ATOM 3071 O O . ILE A 1 385 ? 18.118 -0.747 -3.204 1.00 92.31 385 ILE A O 1
ATOM 3075 N N . SER A 1 386 ? 16.754 -1.544 -1.632 1.00 88.69 386 SER A N 1
ATOM 3076 C CA . SER A 1 386 ? 17.829 -2.289 -0.955 1.00 88.69 386 SER A CA 1
ATOM 3077 C C . SER A 1 386 ? 18.042 -3.688 -1.537 1.00 88.69 386 SER A C 1
ATOM 3079 O O . SER A 1 386 ? 19.139 -4.237 -1.474 1.00 88.69 386 SER A O 1
ATOM 3081 N N . ASN A 1 387 ? 17.001 -4.272 -2.132 1.00 87.88 387 ASN A N 1
ATOM 3082 C CA . ASN A 1 387 ? 17.053 -5.610 -2.705 1.00 87.88 387 ASN A CA 1
ATOM 3083 C C . ASN A 1 387 ? 17.743 -5.635 -4.083 1.00 87.88 387 ASN A C 1
ATOM 3085 O O . ASN A 1 387 ? 17.237 -5.086 -5.065 1.00 87.88 387 ASN A O 1
ATOM 3089 N N . LEU A 1 388 ? 18.870 -6.342 -4.168 1.00 87.69 388 LEU A N 1
ATOM 3090 C CA . LEU A 1 388 ? 19.676 -6.428 -5.385 1.00 87.69 388 LEU A CA 1
ATOM 3091 C C . LEU A 1 388 ? 18.964 -7.110 -6.577 1.00 87.69 388 LEU A C 1
ATOM 3093 O O . LEU A 1 388 ? 18.956 -6.522 -7.660 1.00 87.69 388 LEU A O 1
ATOM 3097 N N . PRO A 1 389 ? 18.305 -8.279 -6.429 1.00 88.56 389 PRO A N 1
ATOM 3098 C CA . PRO A 1 389 ? 17.502 -8.859 -7.509 1.00 88.56 389 PRO A CA 1
ATOM 3099 C C . PRO A 1 389 ? 16.481 -7.886 -8.117 1.00 88.56 389 PRO A C 1
ATOM 3101 O O . PRO A 1 389 ? 16.322 -7.841 -9.337 1.00 88.56 389 PRO A O 1
ATOM 3104 N N . ARG A 1 390 ? 15.823 -7.060 -7.289 1.00 91.12 390 ARG A N 1
ATOM 3105 C CA . ARG A 1 390 ? 14.893 -6.022 -7.764 1.00 91.12 390 ARG A CA 1
ATOM 3106 C C . ARG A 1 390 ? 15.607 -4.935 -8.563 1.00 91.12 390 ARG A C 1
ATOM 3108 O O . ARG A 1 390 ? 15.081 -4.541 -9.599 1.00 91.12 390 ARG A O 1
ATOM 3115 N N . LYS A 1 391 ? 16.799 -4.489 -8.149 1.00 91.75 391 LYS A N 1
ATOM 3116 C CA . LYS A 1 391 ? 17.606 -3.535 -8.936 1.00 91.75 391 LYS A CA 1
ATOM 3117 C C . LYS A 1 391 ? 17.958 -4.085 -10.317 1.00 91.75 391 LYS A C 1
ATOM 3119 O O . LYS A 1 391 ? 17.708 -3.416 -11.315 1.00 91.75 391 LYS A O 1
ATOM 3124 N N . ILE A 1 392 ? 18.457 -5.321 -10.382 1.00 91.31 392 ILE A N 1
ATOM 3125 C CA . ILE A 1 392 ? 18.814 -5.980 -11.650 1.00 91.31 392 ILE A CA 1
ATOM 3126 C C . ILE A 1 392 ? 17.579 -6.111 -12.550 1.00 91.31 392 ILE A C 1
ATOM 3128 O O . ILE A 1 392 ? 17.636 -5.812 -13.742 1.00 91.31 392 ILE A O 1
ATOM 3132 N N . PHE A 1 393 ? 16.437 -6.513 -11.988 1.00 92.56 393 PHE A N 1
ATOM 3133 C CA . PHE A 1 393 ? 15.178 -6.574 -12.730 1.00 92.56 393 PHE A CA 1
ATOM 3134 C C . PHE A 1 393 ? 14.777 -5.203 -13.294 1.00 92.56 393 PHE A C 1
ATOM 3136 O O . PHE A 1 393 ? 14.467 -5.092 -14.479 1.00 92.56 393 PHE A O 1
ATOM 3143 N N . MET A 1 394 ? 14.837 -4.151 -12.475 1.00 95.38 394 MET A N 1
ATOM 3144 C CA . MET A 1 394 ? 14.523 -2.782 -12.889 1.00 95.38 394 MET A CA 1
ATOM 3145 C C . MET A 1 394 ? 15.411 -2.300 -14.035 1.00 95.38 394 MET A C 1
ATOM 3147 O O . MET A 1 394 ? 14.897 -1.750 -15.008 1.00 95.38 394 MET A O 1
ATOM 3151 N N . VAL A 1 395 ? 16.719 -2.557 -13.959 1.00 94.44 395 VAL A N 1
ATOM 3152 C CA . VAL A 1 395 ? 17.666 -2.228 -15.032 1.00 94.44 395 VAL A CA 1
ATOM 3153 C C . VAL A 1 395 ? 17.288 -2.939 -16.332 1.00 94.44 395 VAL A C 1
ATOM 3155 O O . VAL A 1 395 ? 17.186 -2.287 -17.368 1.00 94.44 395 VAL A O 1
ATOM 3158 N N . ASN A 1 396 ? 16.980 -4.238 -16.291 1.00 93.19 396 ASN A N 1
ATOM 3159 C CA . ASN A 1 396 ? 16.554 -4.984 -17.482 1.00 93.19 396 ASN A CA 1
ATOM 3160 C C . ASN A 1 396 ? 15.249 -4.447 -18.094 1.00 93.19 396 ASN A C 1
ATOM 3162 O O . ASN A 1 396 ? 15.115 -4.373 -19.319 1.00 93.19 396 ASN A O 1
ATOM 3166 N N . VAL A 1 397 ? 14.289 -4.027 -17.264 1.00 94.38 397 VAL A N 1
ATOM 3167 C CA . VAL A 1 397 ? 13.063 -3.372 -17.746 1.00 94.38 397 VAL A CA 1
ATOM 3168 C C . VAL A 1 397 ? 13.395 -2.036 -18.413 1.00 94.38 397 VAL A C 1
ATOM 3170 O O . VAL A 1 397 ? 12.889 -1.761 -19.497 1.00 94.38 397 VAL A O 1
ATOM 3173 N N . MET A 1 398 ? 14.277 -1.225 -17.826 1.00 94.19 398 MET A N 1
ATOM 3174 C CA . MET A 1 398 ? 14.711 0.051 -18.410 1.00 94.19 398 MET A CA 1
ATOM 3175 C C . MET A 1 398 ? 15.457 -0.136 -19.738 1.00 94.19 398 MET A C 1
ATOM 3177 O O . MET A 1 398 ? 15.195 0.595 -20.691 1.00 94.19 398 MET A O 1
ATOM 3181 N N . ILE A 1 399 ? 16.318 -1.151 -19.839 1.00 93.25 399 ILE A N 1
ATOM 3182 C CA . ILE A 1 399 ? 16.961 -1.561 -21.097 1.00 93.25 399 ILE A CA 1
ATOM 3183 C C . ILE A 1 399 ? 15.901 -1.947 -22.134 1.00 93.25 399 ILE A C 1
ATOM 3185 O O . ILE A 1 399 ? 15.955 -1.515 -23.283 1.00 93.25 399 ILE A O 1
ATOM 3189 N N . SER A 1 400 ? 14.883 -2.705 -21.726 1.00 92.00 400 SER A N 1
ATOM 3190 C CA . SER A 1 400 ? 13.782 -3.084 -22.615 1.00 92.00 400 SER A CA 1
ATOM 3191 C C . SER A 1 400 ? 13.001 -1.858 -23.103 1.00 92.00 400 SER A C 1
ATOM 3193 O O . SER A 1 400 ? 12.716 -1.754 -24.295 1.00 92.00 400 SER A O 1
ATOM 3195 N N . LEU A 1 401 ? 12.726 -0.883 -22.225 1.00 90.69 401 LEU A N 1
ATOM 3196 C CA . LEU A 1 401 ? 12.111 0.398 -22.598 1.00 90.69 401 LEU A CA 1
ATOM 3197 C C . LEU A 1 401 ? 12.966 1.150 -23.624 1.00 90.69 401 LEU A C 1
ATOM 3199 O O . LEU A 1 401 ? 12.432 1.685 -24.594 1.00 90.69 401 LEU A O 1
ATOM 3203 N N . LEU A 1 402 ? 14.294 1.121 -23.479 1.00 90.00 402 LEU A N 1
ATOM 3204 C CA . LEU A 1 402 ? 15.222 1.703 -24.448 1.00 90.00 402 LEU A CA 1
ATOM 3205 C C . LEU A 1 402 ? 15.207 1.031 -25.816 1.00 90.00 402 LEU A C 1
ATOM 3207 O O . LEU A 1 402 ? 15.784 1.610 -26.732 1.00 90.00 402 LEU A O 1
ATOM 3211 N N . HIS A 1 403 ? 14.526 -0.099 -26.005 1.00 87.50 403 HIS A N 1
ATOM 3212 C CA . HIS A 1 403 ? 14.279 -0.706 -27.314 1.00 87.50 403 HIS A CA 1
ATOM 3213 C C . HIS A 1 403 ? 12.877 -0.433 -27.876 1.00 87.50 403 HIS A C 1
ATOM 3215 O O . HIS A 1 403 ? 12.657 -0.666 -29.062 1.00 87.50 403 HIS A O 1
ATOM 3221 N N . MET A 1 404 ? 11.942 0.093 -27.080 1.00 84.62 404 MET A N 1
ATOM 3222 C CA . MET A 1 404 ? 10.571 0.361 -27.528 1.00 84.62 404 MET A CA 1
ATOM 3223 C C . MET A 1 404 ? 10.468 1.672 -28.319 1.00 84.62 404 MET A C 1
ATOM 3225 O O . MET A 1 404 ? 11.083 2.682 -27.971 1.00 84.62 404 MET A O 1
ATOM 3229 N N . ASP A 1 405 ? 9.674 1.677 -29.387 1.00 74.81 405 ASP A N 1
ATOM 3230 C CA . ASP A 1 405 ? 9.383 2.880 -30.173 1.00 74.81 405 ASP A CA 1
ATOM 3231 C C . ASP A 1 405 ? 8.177 3.650 -29.621 1.00 74.81 405 ASP A C 1
ATOM 3233 O O . ASP A 1 405 ? 7.228 3.052 -29.120 1.00 74.81 405 ASP A O 1
ATOM 3237 N N . ASN A 1 406 ? 8.200 4.981 -29.773 1.00 67.25 406 ASN A N 1
ATOM 3238 C CA . ASN A 1 406 ? 7.105 5.899 -29.430 1.00 67.25 406 ASN A CA 1
ATOM 3239 C C . ASN A 1 406 ? 6.563 5.698 -28.004 1.00 67.25 406 ASN A C 1
ATOM 3241 O O . ASN A 1 406 ? 5.392 5.368 -27.805 1.00 67.25 406 ASN A O 1
ATOM 3245 N N . ILE A 1 407 ? 7.409 5.945 -27.001 1.00 65.19 407 ILE A N 1
ATOM 3246 C CA . ILE A 1 407 ? 7.008 5.978 -25.588 1.00 65.19 407 ILE A CA 1
ATOM 3247 C C . ILE A 1 407 ? 6.214 7.274 -25.352 1.00 65.19 407 ILE A C 1
ATOM 3249 O O . ILE A 1 407 ? 6.664 8.218 -24.703 1.00 65.19 407 ILE A O 1
ATOM 3253 N N . SER A 1 408 ? 5.017 7.366 -25.935 1.00 53.84 408 SER A N 1
ATOM 3254 C CA . SER A 1 408 ? 4.151 8.521 -25.759 1.00 53.84 408 SER A CA 1
ATOM 3255 C C . SER A 1 408 ? 3.514 8.443 -24.375 1.00 53.84 408 SER A C 1
ATOM 3257 O O . SER A 1 408 ? 2.447 7.856 -24.184 1.00 53.84 408 SER A O 1
ATOM 3259 N N . ALA A 1 409 ? 4.155 9.048 -23.379 1.00 52.25 409 ALA A N 1
ATOM 3260 C CA . ALA A 1 409 ? 3.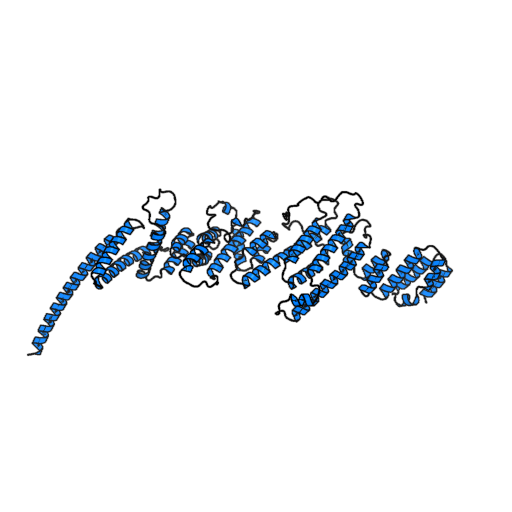470 9.356 -22.136 1.00 52.25 409 ALA A CA 1
ATOM 3261 C C . ALA A 1 409 ? 2.381 10.395 -22.454 1.00 52.25 409 ALA A C 1
ATOM 3263 O O . ALA A 1 409 ? 2.688 11.537 -22.808 1.00 52.25 409 ALA A O 1
ATOM 3264 N N . ASN A 1 410 ? 1.103 10.030 -22.349 1.00 46.59 410 ASN A N 1
ATOM 3265 C CA . ASN A 1 410 ? 0.043 11.030 -22.275 1.00 46.59 410 ASN A CA 1
ATOM 3266 C C . ASN A 1 410 ? 0.234 11.799 -20.962 1.00 46.59 410 ASN A C 1
ATOM 3268 O O . ASN A 1 410 ? -0.237 11.382 -19.906 1.00 46.59 410 ASN A O 1
ATOM 3272 N N . SER A 1 411 ? 0.941 12.930 -21.049 1.00 45.12 411 SER A N 1
ATOM 3273 C CA . SER A 1 411 ? 1.238 13.847 -19.937 1.00 45.12 411 SER A CA 1
ATOM 3274 C C . SER A 1 411 ? -0.028 14.274 -19.168 1.00 45.12 411 SER A C 1
ATOM 3276 O O . SER A 1 411 ? 0.036 14.629 -17.999 1.00 45.12 411 SER A O 1
ATOM 3278 N N . MET A 1 412 ? -1.213 14.150 -19.782 1.00 39.38 412 MET A N 1
ATOM 3279 C CA . MET A 1 412 ? -2.506 14.496 -19.180 1.00 39.38 412 MET A CA 1
ATOM 3280 C C . MET A 1 412 ? -2.984 13.603 -18.021 1.00 39.38 412 MET A C 1
ATOM 3282 O O . MET A 1 412 ? -3.961 13.972 -17.378 1.00 39.38 412 MET A O 1
ATOM 3286 N N . ARG A 1 413 ? -2.358 12.452 -17.728 1.00 38.41 413 ARG A N 1
ATOM 3287 C CA . ARG A 1 413 ? -2.785 11.582 -16.604 1.00 38.41 413 ARG A CA 1
ATOM 3288 C C . ARG A 1 413 ? -1.781 11.449 -15.457 1.00 38.41 413 ARG A C 1
ATOM 3290 O O . ARG A 1 413 ? -2.109 10.822 -14.456 1.00 38.41 413 ARG A O 1
ATOM 3297 N N . CYS A 1 414 ? -0.591 12.040 -15.568 1.00 39.22 414 CYS A N 1
ATOM 3298 C CA . CYS A 1 414 ? 0.378 12.059 -14.473 1.00 39.22 414 CYS A CA 1
ATOM 3299 C C . CYS A 1 414 ? 0.179 13.325 -13.638 1.00 39.22 414 CYS A C 1
ATOM 3301 O O . CYS A 1 414 ? 0.466 14.427 -14.098 1.00 39.22 414 CYS A O 1
ATOM 3303 N N . GLY A 1 415 ? -0.258 13.172 -12.387 1.00 37.53 415 GLY A N 1
ATOM 3304 C CA . GLY A 1 415 ? -0.384 14.247 -11.394 1.00 37.53 415 GLY A CA 1
ATOM 3305 C C . GLY A 1 415 ? 0.944 14.889 -10.961 1.00 37.53 415 GLY A C 1
ATOM 3306 O O . GLY A 1 415 ? 0.992 15.561 -9.930 1.00 37.53 415 GLY A O 1
ATOM 3307 N N . SER A 1 416 ? 2.023 14.727 -11.733 1.00 37.94 416 SER A N 1
ATOM 3308 C CA . SER A 1 416 ? 3.301 15.412 -11.529 1.00 37.94 416 SER A CA 1
ATOM 3309 C C . SER A 1 416 ? 3.251 16.827 -12.111 1.00 37.94 416 SER A C 1
ATOM 3311 O O . SER A 1 416 ? 3.997 17.212 -13.007 1.00 37.94 416 SER A O 1
ATOM 3313 N N . ARG A 1 417 ? 2.330 17.638 -11.588 1.00 39.00 417 ARG A N 1
ATOM 3314 C CA . ARG A 1 417 ? 2.495 19.088 -11.569 1.00 39.00 417 ARG A CA 1
ATOM 3315 C C . ARG A 1 417 ? 2.834 19.440 -10.126 1.00 39.00 417 ARG A C 1
ATOM 3317 O O . ARG A 1 417 ? 1.952 19.505 -9.276 1.00 39.00 417 ARG A O 1
ATOM 3324 N N . GLY A 1 418 ? 4.130 19.583 -9.860 1.00 32.78 418 GLY A N 1
ATOM 3325 C CA . GLY A 1 418 ? 4.663 19.959 -8.552 1.00 32.78 418 GLY A CA 1
ATOM 3326 C C . GLY A 1 418 ? 5.281 18.796 -7.781 1.00 32.78 418 GLY A C 1
ATOM 3327 O O . GLY A 1 418 ? 4.762 18.375 -6.751 1.00 32.78 418 GLY A O 1
ATOM 3328 N N . SER A 1 419 ? 6.437 18.317 -8.245 1.00 29.84 419 SER A N 1
ATOM 3329 C CA . SER A 1 419 ? 7.521 18.089 -7.291 1.00 29.84 419 SER A CA 1
ATOM 3330 C C . SER A 1 419 ? 7.865 19.471 -6.734 1.00 29.84 419 SER A C 1
ATOM 3332 O O . SER A 1 419 ? 8.425 20.306 -7.445 1.00 29.84 419 SER A O 1
ATOM 3334 N N . ASP A 1 420 ? 7.455 19.750 -5.497 1.00 30.16 420 ASP A N 1
ATOM 3335 C CA . ASP A 1 420 ? 7.892 20.922 -4.734 1.00 30.16 420 ASP A CA 1
ATOM 3336 C C . ASP A 1 420 ? 9.377 20.773 -4.356 1.00 30.16 420 ASP A C 1
ATOM 3338 O O . ASP A 1 420 ? 9.761 20.835 -3.186 1.00 30.16 420 ASP A O 1
ATOM 3342 N N . SER A 1 421 ? 10.259 20.581 -5.340 1.00 28.30 421 SER A N 1
ATOM 3343 C CA . SER A 1 421 ? 11.646 20.975 -5.170 1.00 28.30 421 SER A CA 1
ATOM 3344 C C . SER A 1 421 ? 11.657 22.493 -5.294 1.00 28.30 421 SER A C 1
ATOM 3346 O O . SER A 1 421 ? 11.542 23.036 -6.394 1.00 28.30 421 SER A O 1
ATOM 3348 N N . LYS A 1 422 ? 11.742 23.190 -4.156 1.00 25.42 422 LYS A N 1
ATOM 3349 C CA . LYS A 1 422 ? 12.084 24.614 -4.117 1.00 25.42 422 LYS A CA 1
ATOM 3350 C C . LYS A 1 422 ? 13.289 24.828 -5.036 1.00 25.42 422 LYS A C 1
ATOM 3352 O O . LYS A 1 422 ? 14.401 24.438 -4.696 1.00 25.42 422 LYS A O 1
ATOM 3357 N N . LEU A 1 423 ? 13.047 25.417 -6.204 1.00 27.97 423 LEU A N 1
ATOM 3358 C CA . LEU A 1 423 ? 14.076 25.925 -7.099 1.00 27.97 423 LEU A CA 1
ATOM 3359 C C . LEU A 1 423 ? 14.805 27.040 -6.348 1.00 27.97 423 LEU A C 1
ATOM 3361 O O . LEU A 1 423 ? 14.377 28.191 -6.334 1.00 27.97 423 LEU A O 1
ATOM 3365 N N . SER A 1 424 ? 15.891 26.688 -5.664 1.00 22.92 424 SER A N 1
ATOM 3366 C CA . SER A 1 424 ? 16.881 27.652 -5.210 1.00 22.92 424 SER A CA 1
ATOM 3367 C C . SER A 1 424 ? 17.665 28.116 -6.434 1.00 22.92 424 SER A C 1
ATOM 3369 O O . SER A 1 424 ? 18.670 27.525 -6.827 1.00 22.92 424 SER A O 1
ATOM 3371 N N . THR A 1 425 ? 17.148 29.162 -7.067 1.00 27.41 425 THR A N 1
ATOM 3372 C CA . THR A 1 425 ? 17.815 29.932 -8.111 1.00 27.41 425 THR A CA 1
ATOM 3373 C C . THR A 1 425 ? 19.000 30.674 -7.498 1.00 27.41 425 THR A C 1
ATOM 3375 O O . THR A 1 425 ? 18.803 31.698 -6.856 1.00 27.41 425 THR A O 1
ATOM 3378 N N . ALA A 1 426 ? 20.217 30.158 -7.676 1.00 26.14 426 ALA A N 1
ATOM 3379 C CA . ALA A 1 426 ? 21.453 30.946 -7.706 1.00 26.14 426 ALA A CA 1
ATOM 3380 C C . ALA A 1 426 ? 22.647 30.048 -8.064 1.00 26.14 426 ALA A C 1
ATOM 3382 O O . ALA A 1 426 ? 23.443 29.663 -7.213 1.00 26.14 426 ALA A O 1
ATOM 3383 N N . SER A 1 427 ? 22.811 29.743 -9.348 1.00 25.27 427 SER A N 1
ATOM 3384 C CA . SER A 1 427 ? 24.147 29.505 -9.895 1.00 25.27 427 SER A CA 1
ATOM 3385 C C . SER A 1 427 ? 24.281 30.341 -11.156 1.00 25.27 427 SER A C 1
ATOM 3387 O O . SER A 1 427 ? 24.017 29.888 -12.268 1.00 25.27 427 SER A O 1
ATOM 3389 N N . SER A 1 428 ? 24.636 31.607 -10.953 1.00 30.64 428 SER A N 1
ATOM 3390 C CA . SER A 1 428 ? 25.201 32.453 -11.991 1.00 30.64 428 SER A CA 1
ATOM 3391 C C . SER A 1 428 ? 26.513 31.818 -12.453 1.00 30.64 428 SER A C 1
ATOM 3393 O O . SER A 1 428 ? 27.538 31.964 -11.785 1.00 30.64 428 SER A O 1
ATOM 3395 N N . LEU A 1 429 ? 26.487 31.103 -13.574 1.00 28.45 429 LEU A N 1
ATOM 3396 C CA . LEU A 1 429 ? 27.697 30.833 -14.337 1.00 28.45 429 LEU A CA 1
ATOM 3397 C C . LEU A 1 429 ? 27.659 31.729 -15.571 1.00 28.45 429 LEU A C 1
ATOM 3399 O O . LEU A 1 429 ? 26.669 31.765 -16.297 1.00 28.45 429 LEU A O 1
ATOM 3403 N N . GLY A 1 430 ? 28.708 32.536 -15.694 1.00 24.53 430 GLY A N 1
ATOM 3404 C CA . GLY A 1 430 ? 28.793 33.682 -16.580 1.00 24.53 430 GLY A CA 1
ATOM 3405 C C . GLY A 1 430 ? 28.458 33.381 -18.035 1.00 24.53 430 GLY A C 1
ATOM 3406 O O . GLY A 1 430 ? 28.935 32.418 -18.629 1.00 24.53 430 GLY A O 1
ATOM 3407 N N . SER A 1 431 ? 27.676 34.302 -18.590 1.00 31.91 431 SER A N 1
ATOM 3408 C CA . SER A 1 431 ? 27.604 34.631 -20.007 1.00 31.91 431 SER A CA 1
ATOM 3409 C C . SER A 1 431 ? 28.992 34.618 -20.648 1.00 31.91 431 SER A C 1
ATOM 3411 O O . SER A 1 431 ? 29.824 35.450 -20.296 1.00 31.91 431 SER A O 1
ATOM 3413 N N . ASN A 1 432 ? 29.173 33.764 -21.652 1.00 25.14 432 ASN A N 1
ATOM 3414 C CA . ASN A 1 432 ? 29.941 34.084 -22.848 1.00 25.14 432 ASN A CA 1
ATOM 3415 C C . ASN A 1 432 ? 29.227 33.463 -24.054 1.00 25.14 432 ASN A C 1
ATOM 3417 O O . ASN A 1 432 ? 28.932 32.273 -24.085 1.00 25.14 432 ASN A O 1
ATOM 3421 N N . CYS A 1 433 ? 28.897 34.320 -25.013 1.00 29.36 433 CYS A N 1
ATOM 3422 C CA . CYS A 1 433 ? 28.198 34.001 -26.247 1.00 29.36 433 CYS A CA 1
ATOM 3423 C C . CYS A 1 433 ? 29.112 33.219 -27.205 1.00 29.36 433 CYS A C 1
ATOM 3425 O O . CYS A 1 433 ? 30.090 33.780 -27.695 1.00 29.36 433 CYS A O 1
ATOM 3427 N N . SER A 1 434 ? 28.753 31.970 -27.518 1.00 28.44 434 SER A N 1
ATOM 3428 C CA . SER A 1 434 ? 29.037 31.320 -28.805 1.00 28.44 434 SER A CA 1
ATOM 3429 C C . SER A 1 434 ? 28.148 30.079 -28.998 1.00 28.44 434 SER A C 1
ATOM 3431 O O . SER A 1 434 ? 27.995 29.273 -28.089 1.00 28.44 434 SER A O 1
ATOM 3433 N N . THR A 1 435 ? 27.576 29.956 -30.204 1.00 30.78 435 THR A N 1
ATOM 3434 C CA . THR A 1 435 ? 27.055 28.727 -30.851 1.00 30.78 435 THR A CA 1
ATOM 3435 C C . THR A 1 435 ? 25.838 28.001 -30.242 1.00 30.78 435 THR A C 1
ATOM 3437 O O . THR A 1 435 ? 25.929 26.898 -29.713 1.00 30.78 435 THR A O 1
ATOM 3440 N N . ARG A 1 436 ? 24.636 28.519 -30.559 1.00 40.72 436 ARG A N 1
ATOM 3441 C CA . ARG A 1 436 ? 23.285 27.909 -30.400 1.00 40.72 436 ARG A CA 1
ATOM 3442 C C . ARG A 1 436 ? 23.123 26.471 -30.962 1.00 40.72 436 ARG A C 1
ATOM 3444 O O . ARG A 1 436 ? 22.088 25.844 -30.772 1.00 40.72 436 ARG A O 1
ATOM 3451 N N . SER A 1 437 ? 24.124 25.943 -31.673 1.00 42.75 437 SER A N 1
ATOM 3452 C CA . SER A 1 437 ? 24.156 24.590 -32.253 1.00 42.75 437 SER A CA 1
ATOM 3453 C C . SER A 1 437 ? 24.790 23.535 -31.332 1.00 42.75 437 SER A C 1
ATOM 3455 O O . SER A 1 437 ? 24.540 22.348 -31.526 1.00 42.75 437 SER A O 1
ATOM 3457 N N . GLU A 1 438 ? 25.599 23.933 -30.344 1.00 44.44 438 GLU A N 1
ATOM 3458 C CA . GLU A 1 438 ? 26.355 22.992 -29.499 1.00 44.44 438 GLU A CA 1
ATOM 3459 C C . GLU A 1 438 ? 25.529 22.433 -28.329 1.00 44.44 438 GLU A C 1
ATOM 3461 O O . GLU A 1 438 ? 25.714 21.279 -27.938 1.00 44.44 438 GLU A O 1
ATOM 3466 N N . GLU A 1 439 ? 24.567 23.199 -27.802 1.00 52.62 439 GLU A N 1
ATOM 3467 C CA . GLU A 1 439 ? 23.765 22.799 -26.634 1.00 52.62 439 GLU A CA 1
ATOM 3468 C C 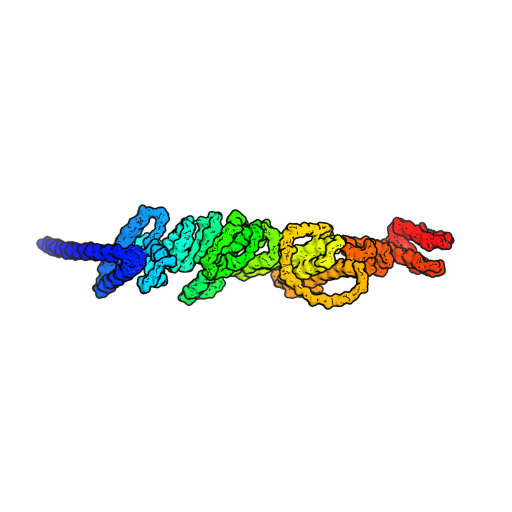. GLU A 1 439 ? 22.829 21.610 -26.905 1.00 52.62 439 GLU A C 1
ATOM 3470 O O . GLU A 1 439 ? 22.707 20.725 -26.058 1.00 52.62 439 GLU A O 1
ATOM 3475 N N . GLY A 1 440 ? 22.217 21.526 -28.093 1.00 55.12 440 GLY A N 1
ATOM 3476 C CA . GLY A 1 440 ? 21.307 20.423 -28.438 1.00 55.12 440 GLY A CA 1
ATOM 3477 C C . GLY A 1 440 ? 22.018 19.074 -28.595 1.00 55.12 440 GLY A C 1
ATOM 3478 O O . GLY A 1 440 ? 21.556 18.062 -28.068 1.00 55.12 440 GLY A O 1
ATOM 3479 N N . ASN A 1 441 ? 23.197 19.066 -29.230 1.00 64.62 441 ASN A N 1
ATOM 3480 C CA . ASN A 1 441 ? 24.053 17.874 -29.304 1.00 64.62 441 ASN A CA 1
ATOM 3481 C C . ASN A 1 441 ? 24.518 17.446 -27.910 1.00 64.62 441 ASN A C 1
ATOM 3483 O O . ASN A 1 441 ? 24.463 16.264 -27.563 1.00 64.62 441 ASN A O 1
ATOM 3487 N N . LYS A 1 442 ? 24.909 18.420 -27.080 1.00 75.69 442 LYS A N 1
ATOM 3488 C CA . LYS A 1 442 ? 25.320 18.172 -25.699 1.00 75.69 442 LYS A CA 1
ATOM 3489 C C . LYS A 1 442 ? 24.194 17.565 -24.862 1.00 75.69 442 LYS A C 1
ATOM 3491 O O . LYS A 1 442 ? 24.486 16.715 -24.025 1.00 75.69 442 LYS A O 1
ATOM 3496 N N . MET A 1 443 ? 22.931 17.934 -25.093 1.00 82.44 443 MET A N 1
ATOM 3497 C CA . MET A 1 443 ? 21.790 17.416 -24.329 1.00 82.44 443 MET A CA 1
ATOM 3498 C C . MET A 1 443 ? 21.579 15.911 -24.525 1.00 82.44 443 MET A C 1
ATOM 3500 O O . MET A 1 443 ? 21.528 15.186 -23.535 1.00 82.44 443 MET A O 1
ATOM 3504 N N . VAL A 1 444 ? 21.496 15.420 -25.769 1.00 85.25 444 VAL A N 1
ATOM 3505 C CA . VAL A 1 444 ? 21.285 13.982 -26.042 1.00 85.25 444 VAL A CA 1
ATOM 3506 C C . VAL A 1 444 ? 22.449 13.142 -25.523 1.00 85.25 444 VAL A C 1
ATOM 3508 O O . VAL A 1 444 ? 22.232 12.088 -24.918 1.00 85.25 444 VAL A O 1
ATOM 3511 N N . ILE A 1 445 ? 23.678 13.632 -25.703 1.00 86.94 445 ILE A N 1
ATOM 3512 C CA . ILE A 1 445 ? 24.880 12.963 -25.203 1.00 86.94 445 ILE A CA 1
ATOM 3513 C C . ILE A 1 445 ? 24.876 12.927 -23.668 1.00 86.94 445 ILE A C 1
ATOM 3515 O O . ILE A 1 445 ? 25.055 11.860 -23.087 1.00 86.94 445 ILE A O 1
ATOM 3519 N N . SER A 1 446 ? 24.609 14.057 -23.004 1.00 88.50 446 SER A N 1
ATOM 3520 C CA . SER A 1 446 ? 24.585 14.140 -21.534 1.00 88.50 446 SER A CA 1
ATOM 3521 C C . SER A 1 446 ? 23.454 13.303 -20.934 1.00 88.50 446 SER A C 1
ATOM 3523 O O . SER A 1 446 ? 23.648 12.655 -19.910 1.00 88.50 446 SER A O 1
ATOM 3525 N N . PHE A 1 447 ? 22.284 13.282 -21.579 1.00 90.88 447 PHE A N 1
ATOM 3526 C CA . PHE A 1 447 ? 21.154 12.450 -21.177 1.00 90.88 447 PHE A CA 1
ATOM 3527 C C . PHE A 1 447 ? 21.503 10.964 -21.254 1.00 90.88 447 PHE A C 1
ATOM 3529 O O . PHE A 1 447 ? 21.311 10.235 -20.284 1.00 90.88 447 PHE A O 1
ATOM 3536 N N . THR A 1 448 ? 22.051 10.525 -22.391 1.00 92.06 448 THR A N 1
ATOM 3537 C CA . THR A 1 448 ? 22.401 9.116 -22.610 1.00 92.06 448 THR A CA 1
ATOM 3538 C C . THR A 1 448 ? 23.527 8.680 -21.677 1.00 92.06 448 THR A C 1
ATOM 3540 O O . THR A 1 448 ? 23.426 7.617 -21.075 1.00 92.06 448 THR A O 1
ATOM 3543 N N . SER A 1 449 ? 24.548 9.525 -21.485 1.00 92.88 449 SER A N 1
ATOM 3544 C CA . SER A 1 449 ? 25.628 9.280 -20.521 1.00 92.88 449 SER A CA 1
ATOM 3545 C C . SER A 1 449 ? 25.071 9.102 -19.112 1.00 92.88 449 SER A C 1
ATOM 3547 O O . SER A 1 449 ? 25.309 8.075 -18.490 1.00 92.88 449 SER A O 1
ATOM 3549 N N . LEU A 1 450 ? 24.258 10.054 -18.636 1.00 94.00 450 LEU A N 1
ATOM 3550 C CA . LEU A 1 450 ? 23.679 9.988 -17.297 1.00 94.00 450 LEU A CA 1
ATOM 3551 C C . LEU A 1 450 ? 22.797 8.745 -17.120 1.00 94.00 450 LEU A C 1
ATOM 3553 O O . LEU A 1 450 ? 22.828 8.120 -16.064 1.00 94.00 450 LEU A O 1
ATOM 3557 N N . LEU A 1 451 ? 22.011 8.380 -18.134 1.00 95.00 451 LEU A N 1
ATOM 3558 C CA . LEU A 1 451 ? 21.183 7.180 -18.092 1.00 95.00 451 LEU A CA 1
ATOM 3559 C C . LEU A 1 451 ? 22.039 5.916 -17.940 1.00 95.00 451 LEU A C 1
ATOM 3561 O O . LEU A 1 451 ? 21.776 5.120 -17.042 1.00 95.00 451 LEU A O 1
ATOM 3565 N N . LEU A 1 452 ? 23.068 5.749 -18.776 1.00 94.69 452 LEU A N 1
ATOM 3566 C CA . LEU A 1 452 ? 23.970 4.594 -18.720 1.00 94.69 452 LEU A CA 1
ATOM 3567 C C . LEU A 1 452 ? 24.734 4.538 -17.392 1.00 94.69 452 LEU A C 1
ATOM 3569 O O . LEU A 1 452 ? 24.806 3.469 -16.788 1.00 94.69 452 LEU A O 1
ATOM 3573 N N . ASP A 1 453 ? 25.189 5.683 -16.880 1.00 94.62 453 ASP A N 1
ATOM 3574 C CA . ASP A 1 453 ? 25.840 5.785 -15.571 1.00 94.62 453 ASP A CA 1
ATOM 3575 C C . ASP A 1 453 ? 24.921 5.309 -14.437 1.00 94.62 453 ASP A C 1
ATOM 3577 O O . ASP A 1 453 ? 25.353 4.575 -13.546 1.00 94.62 453 ASP A O 1
ATOM 3581 N N . ILE A 1 454 ? 23.638 5.695 -14.464 1.00 94.25 454 ILE A N 1
ATOM 3582 C CA . ILE A 1 454 ? 22.660 5.261 -13.458 1.00 94.25 454 ILE A CA 1
ATOM 3583 C C . ILE A 1 454 ? 22.413 3.751 -13.555 1.00 94.25 454 ILE A C 1
ATOM 3585 O O . ILE A 1 454 ? 22.364 3.078 -12.523 1.00 94.25 454 ILE A O 1
ATOM 3589 N N . LEU A 1 455 ? 22.269 3.203 -14.767 1.00 94.12 455 LEU A N 1
ATOM 3590 C CA . LEU A 1 455 ? 22.084 1.761 -14.954 1.00 94.12 455 LEU A CA 1
ATOM 3591 C C . LEU A 1 455 ? 23.310 0.984 -14.456 1.00 94.12 455 LEU A C 1
ATOM 3593 O O . LEU A 1 455 ? 23.154 0.020 -13.710 1.00 94.12 455 LEU A O 1
ATOM 3597 N N . ARG A 1 456 ? 24.520 1.449 -14.789 1.00 92.94 456 ARG A N 1
ATOM 3598 C CA . ARG A 1 456 ? 25.793 0.845 -14.373 1.00 92.94 456 ARG A CA 1
ATOM 3599 C C . ARG A 1 456 ? 25.941 0.813 -12.855 1.00 92.94 456 ARG A C 1
ATOM 3601 O O . ARG A 1 456 ? 26.307 -0.218 -12.311 1.00 92.94 456 ARG A O 1
ATOM 3608 N N . GLN A 1 457 ? 25.611 1.906 -12.165 1.00 90.62 457 GLN A N 1
ATOM 3609 C CA . GLN A 1 457 ? 25.688 1.987 -10.697 1.00 90.62 457 GLN A CA 1
ATOM 3610 C C . GLN A 1 457 ? 24.730 1.029 -9.974 1.00 90.62 457 GLN A C 1
ATOM 3612 O O . GLN A 1 457 ? 24.938 0.725 -8.802 1.00 90.62 457 GLN A O 1
ATOM 3617 N N . ASN A 1 458 ? 23.676 0.558 -10.647 1.00 88.50 458 ASN A N 1
ATOM 3618 C CA . ASN A 1 458 ? 22.688 -0.352 -10.069 1.00 88.50 458 ASN A CA 1
ATOM 3619 C C . ASN A 1 458 ? 22.956 -1.834 -10.385 1.00 88.50 458 ASN A C 1
ATOM 3621 O O . ASN A 1 458 ? 22.188 -2.691 -9.941 1.00 88.50 458 ASN A O 1
ATOM 3625 N N . ILE A 1 459 ? 24.043 -2.141 -11.100 1.00 87.50 459 ILE A N 1
ATOM 3626 C CA . ILE A 1 459 ? 24.528 -3.503 -11.338 1.00 87.50 459 ILE A CA 1
ATOM 3627 C C . ILE A 1 459 ? 25.833 -3.701 -10.545 1.00 87.50 459 ILE A C 1
ATOM 3629 O O . ILE A 1 459 ? 26.716 -2.847 -10.618 1.00 87.50 459 ILE A O 1
ATOM 3633 N N . PRO A 1 460 ? 25.996 -4.818 -9.814 1.00 81.88 460 PRO A N 1
ATOM 3634 C CA . PRO A 1 460 ? 27.255 -5.148 -9.157 1.00 81.88 460 PRO A CA 1
ATOM 3635 C C . PRO A 1 460 ? 28.401 -5.255 -10.162 1.00 81.88 460 PRO A C 1
ATOM 3637 O O . PRO A 1 460 ? 28.242 -5.793 -11.259 1.00 81.88 460 PRO A O 1
ATOM 3640 N N . SER A 1 461 ? 29.578 -4.794 -9.757 1.00 73.19 461 SER A N 1
ATOM 3641 C CA . SER A 1 461 ? 30.780 -4.776 -10.594 1.00 73.19 461 SER A CA 1
ATOM 3642 C C . SER A 1 461 ? 31.388 -6.166 -10.816 1.00 73.19 461 SER A C 1
ATOM 3644 O O . SER A 1 461 ? 32.137 -6.369 -11.771 1.00 73.19 461 SER A O 1
ATOM 3646 N N . SER A 1 462 ? 31.070 -7.139 -9.953 1.00 70.62 462 SER A N 1
ATOM 3647 C CA . SER A 1 462 ? 31.584 -8.508 -10.042 1.00 70.62 462 SER A CA 1
ATOM 3648 C C . SER A 1 462 ? 30.615 -9.548 -9.473 1.00 70.62 462 SER A C 1
ATOM 3650 O O . SER A 1 462 ? 29.764 -9.246 -8.636 1.00 70.62 462 SER A O 1
ATOM 3652 N N . VAL A 1 463 ? 30.795 -10.807 -9.887 1.00 65.94 463 VAL A N 1
ATOM 3653 C CA . VAL A 1 463 ? 30.072 -11.968 -9.331 1.00 65.94 463 VAL A CA 1
ATOM 3654 C C . VAL A 1 463 ? 30.364 -12.140 -7.831 1.00 65.94 463 VAL A C 1
ATOM 3656 O O . VAL A 1 463 ? 29.491 -12.539 -7.074 1.00 65.94 463 VAL A O 1
ATOM 3659 N N . VAL A 1 464 ? 31.548 -11.734 -7.367 1.00 62.00 464 VAL A N 1
ATOM 3660 C CA . VAL A 1 464 ? 31.924 -11.771 -5.941 1.00 62.00 464 VAL A CA 1
ATOM 3661 C C . VAL A 1 464 ? 31.122 -10.753 -5.117 1.00 62.00 464 VAL A C 1
ATOM 3663 O O . VAL A 1 464 ? 30.719 -11.024 -3.990 1.00 62.00 464 VAL A O 1
ATOM 3666 N N . GLU A 1 465 ? 30.836 -9.576 -5.678 1.00 64.88 465 GLU A N 1
ATOM 3667 C CA . GLU A 1 465 ? 29.979 -8.567 -5.040 1.00 64.88 465 GLU A CA 1
ATOM 3668 C C . GLU A 1 465 ? 28.511 -9.029 -4.967 1.00 64.88 465 GLU A C 1
ATOM 3670 O O . GLU A 1 465 ? 27.818 -8.773 -3.980 1.00 64.88 465 GLU A O 1
ATOM 3675 N N . LEU A 1 466 ? 28.061 -9.786 -5.972 1.00 66.88 466 LEU A N 1
ATOM 3676 C CA . LEU A 1 466 ? 26.768 -10.470 -5.969 1.00 66.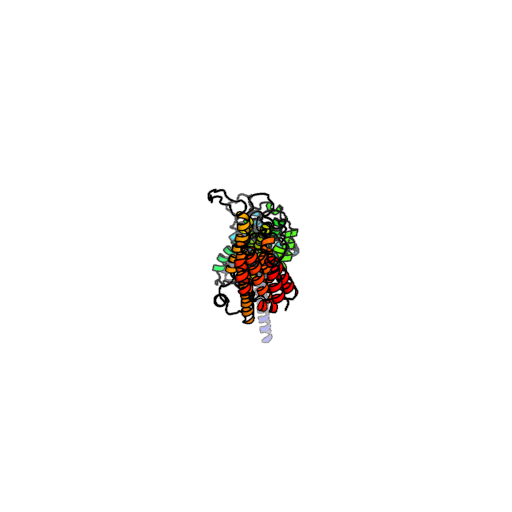88 466 LEU A CA 1
ATOM 3677 C C . LEU A 1 466 ? 26.702 -11.563 -4.882 1.00 66.88 466 LEU A C 1
ATOM 3679 O O . LEU A 1 466 ? 25.701 -11.664 -4.176 1.00 66.88 466 LEU A O 1
ATOM 3683 N N . GLU A 1 467 ? 27.765 -12.350 -4.703 1.00 61.81 467 GLU A N 1
ATOM 3684 C CA . GLU A 1 467 ? 27.844 -13.388 -3.663 1.00 61.81 467 GLU A CA 1
ATOM 3685 C C . GLU A 1 467 ? 27.807 -12.811 -2.244 1.00 61.81 467 GLU A C 1
ATOM 3687 O O . GLU A 1 467 ? 27.129 -13.359 -1.379 1.00 61.81 467 GLU A O 1
ATOM 3692 N N . ASN A 1 468 ? 28.467 -11.675 -2.012 1.00 65.44 468 ASN A N 1
ATOM 3693 C CA . ASN A 1 468 ? 28.501 -11.021 -0.699 1.00 65.44 468 ASN A CA 1
ATOM 3694 C C . ASN A 1 468 ? 27.173 -10.351 -0.305 1.00 65.44 468 ASN A C 1
ATOM 3696 O O . ASN A 1 468 ? 26.946 -10.076 0.872 1.00 65.44 468 ASN A O 1
ATOM 3700 N N . THR A 1 469 ? 26.314 -10.043 -1.280 1.00 63.97 469 THR A N 1
ATOM 3701 C CA . THR A 1 469 ? 25.050 -9.310 -1.078 1.00 63.97 469 THR A CA 1
ATOM 3702 C C . THR A 1 469 ? 23.815 -10.212 -1.085 1.00 63.97 469 THR A C 1
ATOM 3704 O O . THR A 1 469 ? 22.743 -9.787 -0.647 1.00 63.97 469 THR A O 1
ATOM 3707 N N . LEU A 1 470 ? 23.942 -11.452 -1.565 1.00 67.38 470 LEU A N 1
ATOM 3708 C CA . LEU A 1 470 ? 22.879 -12.452 -1.541 1.00 67.38 470 LEU A CA 1
ATOM 3709 C C . LEU A 1 470 ? 22.882 -13.219 -0.217 1.00 67.38 470 LEU A C 1
ATOM 3711 O O . LEU A 1 470 ? 23.891 -13.774 0.205 1.00 67.38 470 LEU A O 1
ATOM 3715 N N . ASP A 1 471 ? 21.710 -13.306 0.405 1.00 61.75 471 ASP A N 1
ATOM 3716 C CA . ASP A 1 471 ? 21.519 -14.106 1.611 1.00 61.75 471 ASP A CA 1
ATOM 3717 C C . ASP A 1 471 ? 21.641 -15.612 1.293 1.00 61.75 471 ASP A C 1
ATOM 3719 O O . ASP A 1 471 ? 21.266 -16.068 0.204 1.00 61.75 471 ASP A O 1
ATOM 3723 N N . GLY A 1 472 ? 22.141 -16.409 2.241 1.00 58.16 472 GLY A N 1
ATOM 3724 C CA . GLY A 1 472 ? 22.555 -17.810 2.027 1.00 58.16 472 GLY A CA 1
ATOM 3725 C C . GLY A 1 472 ? 21.448 -18.792 1.596 1.00 58.16 472 GLY A C 1
ATOM 3726 O O . GLY A 1 472 ? 21.732 -19.958 1.327 1.00 58.16 472 GLY A O 1
ATOM 3727 N N . GLY A 1 473 ? 20.192 -18.340 1.514 1.00 63.09 473 GLY A N 1
ATOM 3728 C CA . GLY A 1 473 ? 19.013 -19.142 1.170 1.00 63.09 473 GLY A CA 1
ATOM 3729 C C . GLY A 1 473 ? 18.639 -19.205 -0.320 1.00 63.09 473 GLY A C 1
ATOM 3730 O O . GLY A 1 473 ? 17.656 -19.861 -0.661 1.00 63.09 473 GLY A O 1
ATOM 3731 N N . VAL A 1 474 ? 19.363 -18.531 -1.223 1.00 71.25 474 VAL A N 1
ATOM 3732 C CA . VAL A 1 474 ? 19.017 -18.507 -2.661 1.00 71.25 474 VAL A CA 1
ATOM 3733 C C . VAL A 1 474 ? 19.493 -19.776 -3.379 1.00 71.25 474 VAL A C 1
ATOM 3735 O O . VAL A 1 474 ? 20.662 -20.159 -3.289 1.00 71.25 474 VAL A O 1
ATOM 3738 N N . SER A 1 475 ? 18.586 -20.420 -4.127 1.00 81.00 475 SER A N 1
ATOM 3739 C CA . SER A 1 475 ? 18.894 -21.631 -4.899 1.00 81.00 475 SER A CA 1
ATOM 3740 C C . SER A 1 475 ? 19.980 -21.383 -5.956 1.00 81.00 475 SER A C 1
ATOM 3742 O O . SER A 1 475 ? 20.094 -20.286 -6.508 1.00 81.00 475 SER A O 1
ATOM 3744 N N . THR A 1 476 ? 20.756 -22.417 -6.289 1.00 80.00 476 THR A N 1
ATOM 3745 C CA . THR A 1 476 ? 21.819 -22.338 -7.308 1.00 80.00 476 THR A CA 1
ATOM 3746 C C . THR A 1 476 ? 21.284 -21.929 -8.682 1.00 80.00 476 THR A C 1
ATOM 3748 O O . THR A 1 476 ? 21.908 -21.117 -9.359 1.00 80.00 476 THR A O 1
ATOM 3751 N N . ALA A 1 477 ? 20.100 -22.414 -9.064 1.00 82.75 477 ALA A N 1
ATOM 3752 C CA . ALA A 1 477 ? 19.443 -22.040 -10.315 1.00 82.75 477 ALA A CA 1
ATOM 3753 C C . ALA A 1 477 ? 19.029 -20.557 -10.333 1.00 82.75 477 ALA A C 1
ATOM 3755 O O . ALA A 1 477 ? 19.243 -19.860 -11.322 1.00 82.75 477 ALA A O 1
ATOM 3756 N N . SER A 1 478 ? 18.480 -20.048 -9.224 1.00 82.06 478 SER A N 1
ATOM 3757 C CA . SER A 1 478 ? 18.132 -18.626 -9.089 1.00 82.06 478 SER A CA 1
ATOM 3758 C C . SER A 1 478 ? 19.370 -17.728 -9.153 1.00 82.06 478 SER A C 1
ATOM 3760 O O . SER A 1 478 ? 19.308 -16.649 -9.737 1.00 82.06 478 SER A O 1
ATOM 3762 N N . ARG A 1 479 ? 20.497 -18.183 -8.594 1.00 82.69 479 ARG A N 1
ATOM 3763 C CA . ARG A 1 479 ? 21.778 -17.471 -8.658 1.00 82.69 479 ARG A CA 1
ATOM 3764 C C . ARG A 1 479 ? 22.302 -17.380 -10.092 1.00 82.69 479 ARG A C 1
ATOM 3766 O O . ARG A 1 479 ? 22.552 -16.278 -10.566 1.00 82.69 479 ARG A O 1
ATOM 3773 N N . GLN A 1 480 ? 22.357 -18.504 -10.807 1.00 85.38 480 GLN A N 1
ATOM 3774 C CA . GLN A 1 480 ? 22.775 -18.536 -12.215 1.00 85.38 480 GLN A CA 1
ATOM 3775 C C . GLN A 1 480 ? 21.891 -17.651 -13.103 1.00 85.38 480 GLN A C 1
ATOM 3777 O O . GLN A 1 480 ? 22.388 -16.961 -13.990 1.00 85.38 480 GLN A O 1
ATOM 3782 N N . ALA A 1 481 ? 20.578 -17.623 -12.850 1.00 86.62 481 ALA A N 1
ATOM 3783 C CA . ALA A 1 481 ? 19.671 -16.738 -13.572 1.00 86.62 481 ALA A CA 1
ATOM 3784 C C . ALA A 1 481 ? 19.995 -15.252 -13.330 1.00 86.62 481 ALA A C 1
ATOM 3786 O O . ALA A 1 481 ? 19.977 -14.469 -14.276 1.00 86.62 481 ALA A O 1
ATOM 3787 N N . LEU A 1 482 ? 20.318 -14.858 -12.092 1.00 86.31 482 LEU A N 1
ATOM 3788 C CA . LEU A 1 482 ? 20.718 -13.483 -11.769 1.00 86.31 482 LEU A CA 1
ATOM 3789 C C . LEU A 1 482 ? 22.063 -13.111 -12.396 1.00 86.31 482 LEU A C 1
ATOM 3791 O O . LEU A 1 482 ? 22.169 -12.039 -12.986 1.00 86.31 482 LEU A O 1
ATOM 3795 N N . GLU A 1 483 ? 23.056 -13.997 -12.330 1.00 88.00 483 GLU A N 1
ATOM 3796 C CA . GLU A 1 483 ? 24.358 -13.812 -12.986 1.00 88.00 483 GLU A CA 1
ATOM 3797 C C . GLU A 1 483 ? 24.195 -13.610 -14.496 1.00 88.00 483 GLU A C 1
ATOM 3799 O O . GLU A 1 483 ? 24.769 -12.689 -15.080 1.00 88.00 483 GLU A O 1
ATOM 3804 N N . TRP A 1 484 ? 23.347 -14.424 -15.127 1.00 87.88 484 TRP A N 1
ATOM 3805 C CA . TRP A 1 484 ? 23.041 -14.293 -16.545 1.00 87.88 484 TRP A CA 1
ATOM 3806 C C . TRP A 1 484 ? 22.371 -12.948 -16.865 1.00 87.88 484 TRP A C 1
ATOM 3808 O O . TRP A 1 484 ? 22.829 -12.237 -17.760 1.00 87.88 484 TRP A O 1
ATOM 3818 N N . GLN A 1 485 ? 21.356 -12.543 -16.094 1.00 88.00 485 GLN A N 1
ATOM 3819 C CA . GLN A 1 485 ? 20.690 -11.240 -16.246 1.00 88.00 485 GLN A CA 1
ATOM 3820 C C . GLN A 1 485 ? 21.663 -10.064 -16.063 1.00 88.00 485 GLN A C 1
ATOM 3822 O O . GLN A 1 485 ? 21.610 -9.089 -16.815 1.00 88.00 485 GLN A O 1
ATOM 3827 N N . MET A 1 486 ? 22.585 -10.165 -15.101 1.00 89.00 486 MET A N 1
ATOM 3828 C CA . MET A 1 486 ? 23.641 -9.173 -14.892 1.00 89.00 486 MET A CA 1
ATOM 3829 C C . MET A 1 486 ? 24.590 -9.097 -16.083 1.00 89.00 486 MET A C 1
ATOM 3831 O O . MET A 1 486 ? 24.875 -7.999 -16.553 1.00 89.00 486 MET A O 1
ATOM 3835 N N . SER A 1 487 ? 25.042 -10.241 -16.605 1.00 89.50 487 SER A N 1
ATOM 3836 C CA . SER A 1 487 ? 25.956 -10.284 -17.753 1.00 89.50 487 SER A CA 1
ATOM 3837 C C . SER A 1 487 ? 25.348 -9.640 -19.003 1.00 89.50 487 SER A C 1
ATOM 3839 O O . SER A 1 487 ? 26.028 -8.907 -19.721 1.00 89.50 487 SER A O 1
ATOM 3841 N N . ILE A 1 488 ? 24.044 -9.838 -19.227 1.00 89.38 488 ILE A N 1
ATOM 3842 C CA . ILE A 1 488 ? 23.316 -9.221 -20.338 1.00 89.38 488 ILE A CA 1
ATOM 3843 C C . ILE A 1 488 ? 23.244 -7.710 -20.162 1.00 89.38 488 ILE A C 1
ATOM 3845 O O . ILE A 1 488 ? 23.560 -6.979 -21.100 1.00 89.38 488 ILE A O 1
ATOM 3849 N N . SER A 1 489 ? 22.857 -7.248 -18.972 1.00 91.94 489 SER A N 1
ATOM 3850 C CA . SER A 1 489 ? 22.766 -5.818 -18.679 1.00 91.94 489 SER A CA 1
ATOM 3851 C C . SER A 1 489 ? 24.128 -5.124 -18.783 1.00 91.94 489 SER A C 1
ATOM 3853 O O . SER A 1 489 ? 24.227 -4.056 -19.382 1.00 91.94 489 SER A O 1
ATOM 3855 N N . ALA A 1 490 ? 25.190 -5.739 -18.255 1.00 91.81 490 ALA A N 1
ATOM 3856 C CA . ALA A 1 490 ? 26.546 -5.196 -18.305 1.00 91.81 490 ALA A CA 1
ATOM 3857 C C . ALA A 1 490 ? 27.059 -5.082 -19.747 1.00 91.81 490 ALA A C 1
ATOM 3859 O O . ALA A 1 490 ? 27.531 -4.018 -20.146 1.00 91.81 490 ALA A O 1
ATOM 3860 N N . ARG A 1 491 ? 26.888 -6.143 -20.549 1.00 90.81 491 ARG A N 1
ATOM 3861 C CA . ARG A 1 491 ? 27.250 -6.130 -21.972 1.00 90.81 491 ARG A CA 1
ATOM 3862 C C . ARG A 1 491 ? 26.469 -5.067 -22.742 1.00 90.81 491 ARG A C 1
ATOM 3864 O O . ARG A 1 491 ? 27.055 -4.340 -23.534 1.00 90.81 491 ARG A O 1
ATOM 3871 N N . PHE A 1 492 ? 25.166 -4.938 -22.482 1.00 92.88 492 PHE A N 1
ATOM 3872 C CA . PHE A 1 492 ? 24.344 -3.899 -23.102 1.00 92.88 492 PHE A CA 1
ATOM 3873 C C . PHE A 1 492 ? 24.882 -2.492 -22.811 1.00 92.88 492 PHE A C 1
ATOM 3875 O O . PHE A 1 492 ? 25.010 -1.689 -23.733 1.00 92.88 492 PHE A O 1
ATOM 3882 N N . ILE A 1 493 ? 25.218 -2.196 -21.551 1.00 93.12 493 ILE A N 1
ATOM 3883 C CA . ILE A 1 493 ? 25.752 -0.886 -21.151 1.00 93.12 493 ILE A CA 1
ATOM 3884 C C . ILE A 1 493 ? 27.089 -0.617 -21.842 1.00 93.12 493 ILE A C 1
ATOM 3886 O O . ILE A 1 493 ? 27.270 0.456 -22.407 1.00 93.12 493 ILE A O 1
ATOM 3890 N N . GLU A 1 494 ? 27.997 -1.594 -21.856 1.00 92.50 494 GLU A N 1
ATOM 3891 C CA . GLU A 1 494 ? 29.303 -1.466 -22.510 1.00 92.50 494 GLU A CA 1
ATOM 3892 C C . GLU A 1 494 ? 29.174 -1.232 -24.028 1.00 92.50 494 GLU A C 1
ATOM 3894 O O . GLU A 1 494 ? 29.897 -0.430 -24.623 1.00 92.50 494 GLU A O 1
ATOM 3899 N N . GLU A 1 495 ? 28.233 -1.917 -24.682 1.00 91.75 495 GLU A N 1
ATOM 3900 C CA . GLU A 1 495 ? 27.926 -1.699 -26.096 1.00 91.75 495 GLU A CA 1
ATOM 3901 C C . GLU A 1 495 ? 27.325 -0.307 -26.340 1.00 91.75 495 GLU A C 1
ATOM 3903 O O . GLU A 1 495 ? 27.708 0.369 -27.298 1.00 91.75 495 GLU A O 1
ATOM 3908 N N . TRP A 1 496 ? 26.405 0.148 -25.487 1.00 93.19 496 TRP A N 1
ATOM 3909 C CA . TRP A 1 496 ? 25.764 1.458 -25.622 1.00 93.19 496 TRP A CA 1
ATOM 3910 C C . TRP A 1 496 ? 26.695 2.629 -25.311 1.00 93.19 496 TRP A C 1
ATOM 3912 O O . TRP A 1 496 ? 26.600 3.651 -25.984 1.00 93.19 496 TRP A O 1
ATOM 3922 N N . GLU A 1 497 ? 27.617 2.493 -24.361 1.00 92.88 497 GLU A N 1
ATOM 3923 C CA . GLU A 1 497 ? 28.659 3.493 -24.099 1.00 92.88 497 GLU A CA 1
ATOM 3924 C C . GLU A 1 497 ? 29.590 3.651 -25.302 1.00 92.88 497 GLU A C 1
ATOM 3926 O O . GLU A 1 497 ? 29.894 4.770 -25.721 1.00 92.88 497 GLU A O 1
ATOM 3931 N N . TRP A 1 498 ? 29.981 2.537 -25.926 1.00 91.75 498 TRP A N 1
ATOM 3932 C CA . TRP A 1 498 ? 30.764 2.591 -27.156 1.00 91.75 498 TRP A CA 1
ATOM 3933 C C . TRP A 1 498 ? 29.966 3.238 -28.301 1.00 91.75 498 TRP A C 1
ATOM 3935 O O . TRP A 1 498 ? 30.475 4.134 -28.974 1.00 91.75 498 TRP A O 1
ATOM 3945 N N . ARG A 1 499 ? 28.680 2.903 -28.481 1.00 91.12 499 ARG A N 1
ATOM 3946 C CA . ARG A 1 499 ? 27.812 3.571 -29.478 1.00 91.12 499 ARG A CA 1
ATOM 3947 C C . ARG A 1 499 ? 27.582 5.055 -29.170 1.00 91.12 499 ARG A C 1
ATOM 3949 O O . ARG A 1 499 ? 27.440 5.857 -30.092 1.00 91.12 499 ARG A O 1
ATOM 3956 N N . LEU A 1 500 ? 27.577 5.445 -27.898 1.00 90.56 500 LEU A N 1
ATOM 3957 C CA . LEU A 1 500 ? 27.524 6.845 -27.483 1.00 90.56 500 LEU A CA 1
ATOM 3958 C C . LEU A 1 500 ? 28.808 7.586 -27.875 1.00 90.56 500 LEU A C 1
ATOM 3960 O O . LEU A 1 500 ? 28.728 8.725 -28.331 1.00 90.56 500 LEU A O 1
ATOM 3964 N N . SER A 1 501 ? 29.973 6.937 -27.778 1.00 87.25 501 SER A N 1
ATOM 3965 C CA . SER A 1 501 ? 31.225 7.503 -28.294 1.00 87.25 501 SER A CA 1
ATOM 3966 C C . SER A 1 501 ? 31.131 7.768 -29.800 1.00 87.25 501 SER A C 1
ATOM 3968 O O . SER A 1 501 ? 31.532 8.829 -30.265 1.00 87.25 501 SER A O 1
ATOM 3970 N N . ILE A 1 502 ? 30.484 6.893 -30.573 1.00 85.38 502 ILE A N 1
ATOM 3971 C CA . ILE A 1 502 ? 30.261 7.120 -32.008 1.00 85.38 502 ILE A CA 1
ATOM 3972 C C . ILE A 1 502 ? 29.405 8.364 -32.242 1.00 85.38 502 ILE A C 1
ATOM 3974 O O . ILE A 1 502 ? 29.756 9.199 -33.071 1.00 85.38 502 ILE A O 1
ATOM 3978 N N . LEU A 1 503 ? 28.322 8.540 -31.481 1.00 85.44 503 LEU A N 1
ATOM 3979 C CA . LEU A 1 503 ? 27.498 9.753 -31.553 1.00 85.44 503 LEU A CA 1
ATOM 3980 C C . LEU A 1 503 ? 28.283 11.036 -31.239 1.00 85.44 503 LEU A C 1
ATOM 3982 O O . LEU A 1 503 ? 27.962 12.087 -31.791 1.00 85.44 503 LEU A O 1
ATOM 3986 N N . GLN A 1 504 ? 29.297 10.962 -30.371 1.00 83.50 504 GLN A N 1
ATOM 3987 C CA . GLN A 1 504 ? 30.181 12.092 -30.062 1.00 83.50 504 GLN A CA 1
ATOM 3988 C C . GLN A 1 504 ? 31.138 12.421 -31.219 1.00 83.50 504 GLN A C 1
ATOM 3990 O O . GLN A 1 504 ? 31.460 13.589 -31.424 1.00 83.50 504 GLN A O 1
ATOM 3995 N N . HIS A 1 505 ? 31.576 11.414 -31.982 1.00 80.69 505 HIS A N 1
ATOM 3996 C CA . HIS A 1 505 ? 32.515 11.576 -33.100 1.00 80.69 505 HIS A CA 1
ATOM 3997 C C . HIS A 1 505 ? 31.830 11.799 -34.462 1.00 80.69 505 HIS A C 1
ATOM 3999 O O . HIS A 1 505 ? 32.488 12.215 -35.423 1.00 80.69 505 HIS A O 1
ATOM 4005 N N . LEU A 1 506 ? 30.524 11.527 -34.566 1.00 76.50 506 LEU A N 1
ATOM 4006 C CA . LEU A 1 506 ? 29.718 11.726 -35.771 1.00 76.50 506 LEU A CA 1
ATOM 4007 C C . LEU A 1 506 ? 28.942 13.048 -35.741 1.00 76.50 506 LEU A C 1
ATOM 4009 O O . LEU A 1 506 ? 28.369 13.449 -34.730 1.00 76.50 506 LEU A O 1
ATOM 4013 N N . LEU A 1 507 ? 28.849 13.690 -36.908 1.00 69.69 507 LEU A N 1
ATOM 4014 C CA . LEU A 1 507 ? 27.909 14.788 -37.138 1.00 69.69 507 LEU A CA 1
ATOM 4015 C C . LEU A 1 507 ? 26.469 14.241 -37.227 1.00 69.69 507 LEU A C 1
ATOM 4017 O O . LEU A 1 507 ? 26.274 13.182 -37.838 1.00 69.69 507 LEU A O 1
ATOM 4021 N N . PRO A 1 508 ? 25.460 14.961 -36.689 1.00 67.69 508 PRO A N 1
ATOM 4022 C CA . PRO A 1 508 ? 24.057 14.574 -36.810 1.00 67.69 508 PRO A CA 1
ATOM 4023 C C . PRO A 1 508 ? 23.649 14.327 -38.265 1.00 67.69 508 PRO A C 1
ATOM 4025 O O . PRO A 1 508 ? 24.106 15.018 -39.178 1.00 67.69 508 PRO A O 1
ATOM 4028 N N . LEU A 1 509 ? 22.736 13.378 -38.486 1.00 62.53 509 LEU A N 1
ATOM 4029 C CA . LEU A 1 509 ? 22.220 13.051 -39.824 1.00 62.53 509 LEU A CA 1
ATOM 4030 C C . LEU A 1 509 ? 21.543 14.251 -40.504 1.00 62.53 509 LEU A C 1
ATOM 4032 O O . LEU A 1 509 ? 21.626 14.390 -41.719 1.00 62.53 509 LEU A O 1
ATOM 4036 N N . SER A 1 510 ? 20.908 15.116 -39.710 1.00 59.25 510 SER A N 1
ATOM 4037 C CA . SER A 1 510 ? 20.217 16.336 -40.140 1.00 59.25 510 SER A CA 1
ATOM 4038 C C . SER A 1 510 ? 21.119 17.584 -40.214 1.00 59.25 510 SER A C 1
ATOM 4040 O O . SER A 1 510 ? 20.611 18.686 -40.419 1.00 59.25 510 SER A O 1
ATOM 4042 N N . GLU A 1 511 ? 22.438 17.432 -40.015 1.00 60.25 511 GLU A N 1
ATOM 4043 C CA . GLU A 1 511 ? 23.480 18.482 -40.061 1.00 60.25 511 GLU A CA 1
ATOM 4044 C C . GLU A 1 511 ? 23.322 19.653 -39.065 1.00 60.25 511 GLU A C 1
ATOM 4046 O O . GLU A 1 511 ? 24.139 20.571 -39.060 1.00 60.25 511 GLU A O 1
ATOM 4051 N N . ARG A 1 512 ? 22.314 19.624 -38.178 1.00 65.44 512 ARG A N 1
ATOM 4052 C CA . ARG A 1 512 ? 22.068 20.668 -37.164 1.00 65.44 512 ARG A CA 1
ATOM 4053 C C . ARG A 1 512 ? 22.325 20.173 -35.742 1.00 65.44 512 ARG A C 1
ATOM 4055 O O . ARG A 1 512 ? 23.299 20.576 -35.112 1.00 65.44 512 ARG A O 1
ATOM 4062 N N . GLN A 1 513 ? 21.447 19.312 -35.227 1.00 73.69 513 GLN A N 1
ATOM 4063 C CA . GLN A 1 513 ? 21.501 18.781 -33.863 1.00 73.69 513 GLN A CA 1
ATOM 4064 C C . GLN A 1 513 ? 20.966 17.345 -33.824 1.00 73.69 513 GLN A C 1
ATOM 4066 O O . GLN A 1 513 ? 20.035 17.015 -34.557 1.00 73.69 513 GLN A O 1
ATOM 4071 N N . TRP A 1 514 ? 21.517 16.501 -32.950 1.00 77.44 514 TRP A N 1
ATOM 4072 C CA . TRP A 1 514 ? 21.011 15.159 -32.690 1.00 77.44 514 TRP A CA 1
ATOM 4073 C C . TRP A 1 514 ? 19.588 15.245 -32.147 1.00 77.44 514 TRP A C 1
ATOM 4075 O O . TRP A 1 514 ? 19.356 15.674 -31.018 1.00 77.44 514 TRP A O 1
ATOM 4085 N N . ARG A 1 515 ? 18.617 14.789 -32.936 1.00 80.19 515 ARG A N 1
ATOM 4086 C CA . ARG A 1 515 ? 17.273 14.521 -32.418 1.00 80.19 515 ARG A CA 1
ATOM 4087 C C . ARG A 1 515 ? 17.308 13.217 -31.635 1.00 80.19 515 ARG A C 1
ATOM 4089 O O . ARG A 1 515 ? 17.982 12.280 -32.057 1.00 80.19 515 ARG A O 1
ATOM 4096 N N . TRP A 1 516 ? 16.517 13.104 -30.566 1.00 85.50 516 TRP A N 1
ATOM 4097 C CA . TRP A 1 516 ? 16.423 11.856 -29.797 1.00 85.50 516 TRP A CA 1
ATOM 4098 C C . TRP A 1 516 ? 16.157 10.640 -30.700 1.00 85.50 516 TRP A C 1
ATOM 4100 O O . TRP A 1 516 ? 16.875 9.652 -30.616 1.00 85.50 516 TRP A O 1
ATOM 4110 N N . LYS A 1 517 ? 15.213 10.742 -31.650 1.00 85.81 517 LYS A N 1
ATOM 4111 C CA . LYS A 1 517 ? 14.925 9.661 -32.614 1.00 85.81 517 LYS A CA 1
ATOM 4112 C C . LYS A 1 517 ? 16.109 9.331 -33.526 1.00 85.81 517 LYS A C 1
ATOM 4114 O O . LYS A 1 517 ? 16.351 8.162 -33.796 1.00 85.81 517 LYS A O 1
ATOM 4119 N N . GLU A 1 518 ? 16.849 10.340 -33.981 1.00 85.19 518 GLU A N 1
ATOM 4120 C CA . GLU A 1 518 ? 18.033 10.145 -34.828 1.00 85.19 518 GLU A CA 1
ATOM 4121 C C . GLU A 1 518 ? 19.153 9.464 -34.036 1.00 85.19 518 GLU A C 1
ATOM 4123 O O . GLU A 1 518 ? 19.681 8.446 -34.476 1.00 85.19 518 GLU A O 1
ATOM 4128 N N . ALA A 1 519 ? 19.456 9.942 -32.829 1.00 87.94 519 ALA A N 1
ATOM 4129 C CA . ALA A 1 519 ? 20.451 9.320 -31.960 1.00 87.94 519 ALA A CA 1
ATOM 4130 C C . ALA A 1 519 ? 20.076 7.874 -31.604 1.00 87.94 519 ALA A C 1
ATOM 4132 O O . ALA A 1 519 ? 20.912 6.975 -31.657 1.00 87.94 519 ALA A O 1
ATOM 4133 N N . LEU A 1 520 ? 18.797 7.624 -31.326 1.00 88.56 520 LEU A N 1
ATOM 4134 C CA . LEU A 1 520 ? 18.284 6.298 -31.009 1.00 88.56 520 LEU A CA 1
ATOM 4135 C C . LEU A 1 520 ? 18.409 5.323 -32.189 1.00 88.56 520 LEU A C 1
ATOM 4137 O O . LEU A 1 520 ? 18.644 4.139 -31.966 1.00 88.56 520 LEU A O 1
ATOM 4141 N N . THR A 1 521 ? 18.326 5.800 -33.439 1.00 87.62 521 THR A N 1
ATOM 4142 C CA . THR A 1 521 ? 18.575 4.946 -34.617 1.00 87.62 521 THR A CA 1
ATOM 4143 C C . THR A 1 521 ? 20.017 4.451 -34.679 1.00 87.62 521 THR A C 1
ATOM 4145 O O . THR A 1 521 ? 20.236 3.300 -35.050 1.00 87.62 521 THR A O 1
ATOM 4148 N N . VAL A 1 522 ? 20.983 5.273 -34.254 1.00 88.31 522 VAL A N 1
ATOM 4149 C CA . VAL A 1 522 ? 22.399 4.890 -34.149 1.00 88.31 522 VAL A CA 1
ATOM 4150 C C . VAL A 1 522 ? 22.602 3.952 -32.959 1.00 88.31 522 VAL A C 1
ATOM 4152 O O . VAL A 1 522 ? 23.159 2.867 -33.117 1.00 88.31 522 VAL A O 1
ATOM 4155 N N . LEU A 1 523 ? 22.074 4.309 -31.782 1.00 90.06 523 LEU A N 1
ATOM 4156 C CA . LEU A 1 523 ? 22.186 3.499 -30.560 1.00 90.06 523 LEU A CA 1
ATOM 4157 C C . LEU A 1 523 ? 21.549 2.111 -30.715 1.00 90.06 523 LEU A C 1
ATOM 4159 O O . LEU A 1 523 ? 22.063 1.142 -30.164 1.00 90.06 523 LEU A O 1
ATOM 4163 N N . ARG A 1 524 ? 20.482 1.975 -31.511 1.00 90.38 524 ARG A N 1
ATOM 4164 C CA . ARG A 1 524 ? 19.795 0.699 -31.787 1.00 90.38 524 ARG A CA 1
ATOM 4165 C C . ARG A 1 524 ? 20.218 0.021 -33.091 1.00 90.38 524 ARG A C 1
ATOM 4167 O O . ARG A 1 524 ? 19.682 -1.038 -33.411 1.00 90.38 524 ARG A O 1
ATOM 4174 N N . ALA A 1 525 ? 21.142 0.596 -33.861 1.00 88.69 525 ALA A N 1
ATOM 4175 C CA . ALA A 1 525 ? 21.504 0.063 -35.171 1.00 88.69 525 ALA A CA 1
ATOM 4176 C C . ALA A 1 525 ? 21.995 -1.392 -35.080 1.00 88.69 525 ALA A C 1
ATOM 4178 O O . ALA A 1 525 ? 22.727 -1.767 -34.160 1.00 88.69 525 ALA A O 1
ATOM 4179 N N . ALA A 1 526 ? 21.629 -2.221 -36.059 1.00 88.62 526 ALA A N 1
ATOM 4180 C CA . ALA A 1 526 ? 22.328 -3.487 -36.246 1.00 88.62 526 ALA A CA 1
ATOM 4181 C C . ALA A 1 526 ? 23.810 -3.190 -36.559 1.00 88.62 526 ALA A C 1
ATOM 4183 O O . ALA A 1 526 ? 24.067 -2.218 -37.276 1.00 88.62 526 ALA A O 1
ATOM 4184 N N . PRO A 1 527 ? 24.769 -3.998 -36.076 1.00 87.12 527 PRO A N 1
ATOM 4185 C CA . PRO A 1 527 ? 26.197 -3.782 -36.318 1.00 87.12 527 PRO A CA 1
ATOM 4186 C C . PRO A 1 527 ? 26.571 -3.478 -37.781 1.00 87.12 527 PRO A C 1
ATOM 4188 O O . PRO A 1 527 ? 27.289 -2.518 -38.041 1.00 87.12 527 PRO A O 1
ATOM 4191 N N . SER A 1 528 ? 25.986 -4.188 -38.752 1.00 84.44 528 SER A N 1
ATOM 4192 C CA . SER A 1 528 ? 26.202 -3.936 -40.188 1.00 84.44 528 SER A CA 1
ATOM 4193 C C . SER A 1 528 ? 25.654 -2.585 -40.673 1.00 84.44 528 SER A C 1
ATOM 4195 O O . SER A 1 528 ? 26.262 -1.913 -41.502 1.00 84.44 528 SER A O 1
ATOM 4197 N N . LYS A 1 529 ? 24.521 -2.122 -40.127 1.00 87.50 529 LYS A N 1
ATOM 4198 C CA . LYS A 1 529 ? 23.980 -0.783 -40.428 1.00 87.50 529 LYS A CA 1
ATOM 4199 C C . LYS A 1 529 ? 24.855 0.323 -39.846 1.00 87.50 529 LYS A C 1
ATOM 4201 O O . LYS A 1 529 ? 24.985 1.376 -40.463 1.00 87.50 529 LYS A O 1
ATOM 4206 N N . LEU A 1 530 ? 25.432 0.085 -38.670 1.00 86.94 530 LEU A N 1
ATOM 4207 C CA . LEU A 1 530 ? 26.362 1.012 -38.037 1.00 86.94 530 LEU A CA 1
ATOM 4208 C C . LEU A 1 530 ? 27.661 1.120 -38.848 1.00 86.94 530 LEU A C 1
ATOM 4210 O O . LEU A 1 530 ? 28.113 2.230 -39.109 1.00 86.94 530 LEU A O 1
ATOM 4214 N N . LEU A 1 531 ? 28.192 -0.009 -39.331 1.00 87.44 531 LEU A N 1
ATOM 4215 C CA . LEU A 1 531 ? 29.343 -0.037 -40.235 1.00 87.44 531 LEU A CA 1
ATOM 4216 C C . LEU A 1 531 ? 29.077 0.771 -41.515 1.00 87.44 531 LEU A C 1
ATOM 4218 O O . LEU A 1 531 ? 29.877 1.626 -41.887 1.00 87.44 531 LEU A O 1
ATOM 4222 N N . ASN A 1 532 ? 27.911 0.575 -42.139 1.00 85.88 532 ASN A N 1
ATOM 4223 C CA . ASN A 1 532 ? 27.502 1.354 -43.311 1.00 85.88 532 ASN A CA 1
ATOM 4224 C C . ASN A 1 532 ? 27.442 2.860 -43.025 1.00 85.88 532 ASN A C 1
ATOM 4226 O O . ASN A 1 532 ? 27.864 3.658 -43.860 1.00 85.88 532 ASN A O 1
ATOM 4230 N N . LEU A 1 533 ? 26.949 3.260 -41.849 1.00 85.38 533 LEU A N 1
ATOM 4231 C CA . LEU A 1 533 ? 26.936 4.663 -41.434 1.00 85.38 533 LEU A CA 1
ATOM 4232 C C . LEU A 1 533 ? 28.361 5.225 -41.298 1.00 85.38 533 LEU A C 1
ATOM 4234 O O . LEU A 1 533 ? 28.623 6.335 -41.763 1.00 85.38 533 LEU A O 1
ATOM 4238 N N . CYS A 1 534 ? 29.279 4.463 -40.698 1.00 85.94 534 CYS A N 1
ATOM 4239 C CA . CYS A 1 534 ? 30.688 4.841 -40.574 1.00 85.94 534 CYS A CA 1
ATOM 4240 C C . CYS A 1 534 ? 31.354 5.016 -41.946 1.00 85.94 534 CYS A C 1
ATOM 4242 O O . CYS A 1 534 ? 32.001 6.039 -42.175 1.00 85.94 534 CYS A O 1
ATOM 4244 N N . MET A 1 535 ? 31.121 4.090 -42.883 1.00 84.62 535 MET A N 1
ATOM 4245 C CA . MET A 1 535 ? 31.618 4.193 -44.262 1.00 84.62 535 MET A CA 1
ATOM 4246 C C . MET A 1 535 ? 31.059 5.428 -44.981 1.00 84.62 535 MET A C 1
ATOM 4248 O O . MET A 1 535 ? 31.819 6.214 -45.539 1.00 84.62 535 MET A O 1
ATOM 4252 N N . GLN A 1 536 ? 29.744 5.666 -44.902 1.00 82.56 536 GLN A N 1
ATOM 4253 C CA . GLN A 1 536 ? 29.098 6.836 -45.516 1.00 82.56 536 GLN A CA 1
ATOM 4254 C C . GLN A 1 536 ? 29.621 8.172 -44.974 1.00 82.56 536 GLN A C 1
ATOM 4256 O O . GLN A 1 536 ? 29.595 9.181 -45.676 1.00 82.56 536 GLN A O 1
ATOM 4261 N N . LYS A 1 537 ? 30.068 8.200 -43.716 1.00 82.25 537 LYS A N 1
ATOM 4262 C CA . LYS A 1 537 ? 30.623 9.393 -43.064 1.00 82.25 537 LYS A CA 1
ATOM 4263 C C . LYS A 1 537 ? 32.155 9.451 -43.120 1.00 82.25 537 LYS A C 1
ATOM 4265 O O . LYS A 1 537 ? 32.729 10.344 -42.498 1.00 82.25 537 LYS A O 1
ATOM 4270 N N . ALA A 1 538 ? 32.798 8.544 -43.862 1.00 81.88 538 ALA A N 1
ATOM 4271 C CA . ALA A 1 538 ? 34.251 8.423 -43.984 1.00 81.88 538 ALA A CA 1
ATOM 4272 C C . ALA A 1 538 ? 34.975 8.339 -42.620 1.00 81.88 538 ALA A C 1
ATOM 4274 O O . ALA A 1 538 ? 35.995 8.993 -42.395 1.00 81.88 538 ALA A O 1
ATOM 4275 N N . LYS A 1 539 ? 34.408 7.563 -41.686 1.00 85.38 539 LYS A N 1
ATOM 4276 C CA . LYS A 1 539 ? 34.966 7.245 -40.360 1.00 85.38 539 LYS A CA 1
ATOM 4277 C C . LYS A 1 539 ? 35.380 5.775 -40.304 1.00 85.38 539 LYS A C 1
ATOM 4279 O O . LYS A 1 539 ? 34.727 4.958 -39.655 1.00 85.38 539 LYS A O 1
ATOM 4284 N N . PHE A 1 540 ? 36.413 5.438 -41.072 1.00 85.06 540 PHE A N 1
ATOM 4285 C CA . PHE A 1 540 ? 36.875 4.060 -41.264 1.00 85.06 540 PHE A CA 1
ATOM 4286 C C . PHE A 1 540 ? 37.545 3.476 -40.015 1.00 85.06 540 PHE A C 1
ATOM 4288 O O . PHE A 1 540 ? 37.329 2.310 -39.714 1.00 85.06 540 PHE A O 1
ATOM 4295 N N . ASP A 1 541 ? 38.216 4.313 -39.223 1.00 85.88 541 ASP A N 1
ATOM 4296 C CA . ASP A 1 541 ? 38.781 3.994 -37.906 1.00 85.88 541 ASP A CA 1
ATOM 4297 C C . ASP A 1 541 ? 37.729 3.431 -36.934 1.00 85.88 541 ASP A C 1
ATOM 4299 O O . ASP A 1 541 ? 37.911 2.386 -36.313 1.00 85.88 541 ASP A O 1
ATOM 4303 N N . ILE A 1 542 ? 36.573 4.093 -36.854 1.00 84.81 542 ILE A N 1
ATOM 4304 C CA . ILE A 1 542 ? 35.434 3.630 -36.050 1.00 84.81 542 ILE A CA 1
ATOM 4305 C C . ILE A 1 542 ? 34.809 2.370 -36.671 1.00 84.81 542 ILE A C 1
ATOM 4307 O O . ILE A 1 542 ? 34.316 1.497 -35.954 1.00 84.81 542 ILE A O 1
ATOM 4311 N N . GL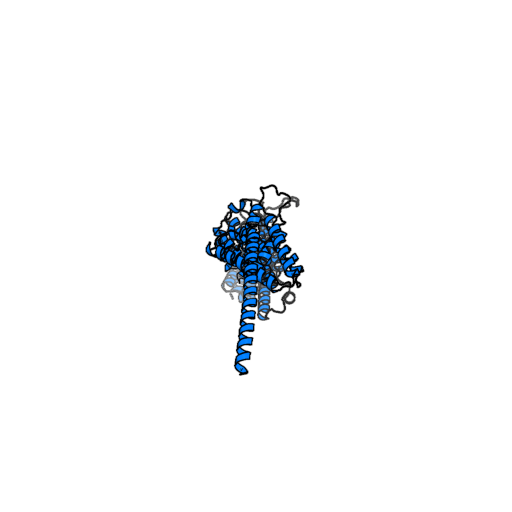Y A 1 543 ? 34.810 2.277 -38.004 1.00 85.00 543 GLY A N 1
ATOM 4312 C CA . GLY A 1 543 ? 34.333 1.107 -38.740 1.00 85.00 543 GLY A CA 1
ATOM 4313 C C . GLY A 1 543 ? 35.153 -0.151 -38.446 1.00 85.00 543 GLY A C 1
ATOM 4314 O O . GLY A 1 543 ? 34.570 -1.213 -38.235 1.00 85.00 543 GLY A O 1
ATOM 4315 N N . GLU A 1 544 ? 36.478 -0.036 -38.368 1.00 86.44 544 GLU A N 1
ATOM 4316 C CA . GLU A 1 544 ? 37.377 -1.155 -38.072 1.00 86.44 544 GLU A CA 1
ATOM 4317 C C . GLU A 1 544 ? 37.146 -1.681 -36.650 1.00 86.44 544 GLU A C 1
ATOM 4319 O O . GLU A 1 544 ? 36.969 -2.886 -36.443 1.00 86.44 544 GLU A O 1
ATOM 4324 N N . GLU A 1 545 ? 37.015 -0.771 -35.680 1.00 87.69 545 GLU A N 1
ATOM 4325 C CA . GLU A 1 545 ? 36.645 -1.123 -34.307 1.00 87.69 545 GLU A CA 1
ATOM 4326 C C . GLU A 1 545 ? 35.272 -1.819 -34.255 1.00 87.69 545 GLU A C 1
ATOM 4328 O O . GLU A 1 545 ? 35.094 -2.795 -33.525 1.00 87.69 545 GLU A O 1
ATOM 4333 N N . ALA A 1 546 ? 34.302 -1.383 -35.069 1.00 86.50 546 ALA A N 1
ATOM 4334 C CA . ALA A 1 546 ? 32.994 -2.034 -35.165 1.00 86.50 546 ALA A CA 1
ATOM 4335 C C . ALA A 1 546 ? 33.096 -3.478 -35.694 1.00 86.50 546 ALA A C 1
ATOM 4337 O O . ALA A 1 546 ? 32.431 -4.374 -35.165 1.00 86.50 546 ALA A O 1
ATOM 4338 N N . VAL A 1 547 ? 33.934 -3.715 -36.711 1.00 86.81 547 VAL A N 1
ATOM 4339 C CA . VAL A 1 547 ? 34.182 -5.052 -37.279 1.00 86.81 547 VAL A CA 1
ATOM 4340 C C . VAL A 1 547 ? 34.763 -5.985 -36.222 1.00 86.81 547 VAL A C 1
ATOM 4342 O O . VAL A 1 547 ? 34.261 -7.098 -36.055 1.00 86.81 547 VAL A O 1
ATOM 4345 N N . HIS A 1 548 ? 35.769 -5.525 -35.474 1.00 87.25 548 HIS A N 1
ATOM 4346 C CA . HIS A 1 548 ? 36.397 -6.320 -34.422 1.00 87.25 548 HIS A CA 1
ATOM 4347 C C . HIS A 1 548 ? 35.429 -6.591 -33.258 1.00 87.25 548 HIS A C 1
ATOM 4349 O O . HIS A 1 548 ? 35.217 -7.741 -32.868 1.00 87.25 548 HIS A O 1
ATOM 4355 N N . ARG A 1 549 ? 34.776 -5.545 -32.739 1.00 86.19 549 ARG A N 1
ATOM 4356 C CA . ARG A 1 549 ? 33.931 -5.612 -31.538 1.00 86.19 549 ARG A CA 1
ATOM 4357 C C . ARG A 1 549 ? 32.672 -6.459 -31.724 1.00 86.19 549 ARG A C 1
ATOM 4359 O O . ARG A 1 549 ? 32.281 -7.165 -30.799 1.00 86.19 549 ARG A O 1
ATOM 4366 N N . PHE A 1 550 ? 32.054 -6.429 -32.906 1.00 86.31 550 PHE A N 1
ATOM 4367 C CA . PHE A 1 550 ? 30.880 -7.259 -33.210 1.00 86.31 550 PHE A CA 1
ATOM 4368 C C . PHE A 1 550 ? 31.210 -8.550 -33.959 1.00 86.31 550 PHE A C 1
ATOM 4370 O O . PHE A 1 550 ? 30.287 -9.298 -34.278 1.00 86.31 550 PHE A O 1
ATOM 4377 N N . SER A 1 551 ? 32.494 -8.822 -34.229 1.00 87.94 551 SER A N 1
ATOM 4378 C CA . SER A 1 551 ? 32.933 -9.983 -35.015 1.00 87.94 551 SER A CA 1
ATOM 4379 C C . SER A 1 551 ? 32.166 -10.093 -36.341 1.00 87.94 551 SER A C 1
ATOM 4381 O O . SER A 1 551 ? 31.556 -11.121 -36.642 1.00 87.94 551 SER A O 1
ATOM 4383 N N . LEU A 1 552 ? 32.140 -8.989 -37.097 1.00 87.50 552 LEU A N 1
ATOM 4384 C CA . LEU A 1 552 ? 31.452 -8.918 -38.388 1.00 87.50 552 LEU A CA 1
ATOM 4385 C C . LEU A 1 552 ? 32.089 -9.858 -39.418 1.00 87.50 552 LEU A C 1
ATOM 4387 O O . LEU A 1 552 ? 33.208 -10.344 -39.245 1.00 87.50 552 LEU A O 1
ATOM 4391 N N . SER A 1 553 ? 31.348 -10.145 -40.488 1.00 87.19 553 SER A N 1
ATOM 4392 C CA . SER A 1 553 ? 31.783 -11.110 -41.496 1.00 87.19 553 SER A CA 1
ATOM 4393 C C . SER A 1 553 ? 33.047 -10.644 -42.233 1.00 87.19 553 SER A C 1
ATOM 4395 O O . SER A 1 553 ? 33.343 -9.450 -42.309 1.00 87.19 553 SER A O 1
ATOM 4397 N N . ALA A 1 554 ? 33.783 -11.590 -42.824 1.00 82.50 554 ALA A N 1
ATOM 4398 C CA . ALA A 1 554 ? 34.916 -11.263 -43.695 1.00 82.50 554 ALA A CA 1
ATOM 4399 C C . ALA A 1 554 ? 34.493 -10.361 -44.872 1.00 82.50 554 ALA A C 1
ATOM 4401 O O . ALA A 1 554 ? 35.251 -9.492 -45.288 1.00 82.50 554 ALA A O 1
ATOM 4402 N N . GLU A 1 555 ? 33.251 -10.508 -45.343 1.00 82.69 555 GLU A N 1
ATOM 4403 C CA . GLU A 1 555 ? 32.655 -9.651 -46.369 1.00 82.69 555 GLU A CA 1
ATOM 4404 C C . GLU A 1 555 ? 32.470 -8.201 -45.887 1.00 82.69 555 GLU A C 1
ATOM 4406 O O . GLU A 1 555 ? 32.827 -7.266 -46.605 1.00 82.69 555 GLU A O 1
ATOM 4411 N N . ASP A 1 556 ? 31.970 -7.995 -44.663 1.00 84.00 556 ASP A N 1
ATOM 4412 C CA . ASP A 1 556 ? 31.820 -6.658 -44.067 1.00 84.00 556 ASP A CA 1
ATOM 4413 C C . ASP A 1 556 ? 33.185 -5.966 -43.910 1.00 84.00 556 ASP A C 1
ATOM 4415 O O . ASP A 1 556 ? 33.326 -4.778 -44.207 1.00 84.00 556 ASP A O 1
ATOM 4419 N N . LYS A 1 557 ? 34.209 -6.725 -43.495 1.00 85.06 557 LYS A N 1
ATOM 4420 C CA . LYS A 1 557 ? 35.587 -6.232 -43.376 1.00 85.06 557 LYS A CA 1
ATOM 4421 C C . LYS A 1 557 ? 36.175 -5.840 -44.735 1.00 85.06 557 LYS A C 1
ATOM 4423 O O . LYS A 1 557 ? 36.677 -4.730 -44.879 1.00 85.06 557 LYS A O 1
ATOM 4428 N N . ALA A 1 558 ? 36.058 -6.712 -45.735 1.00 80.12 558 ALA A N 1
ATOM 4429 C CA . ALA A 1 558 ? 36.517 -6.438 -47.095 1.00 80.12 558 ALA A CA 1
ATOM 4430 C C . ALA A 1 558 ? 35.801 -5.217 -47.705 1.00 80.12 558 ALA A C 1
ATOM 4432 O O . ALA A 1 558 ? 36.413 -4.411 -48.402 1.00 80.12 558 ALA A O 1
ATOM 4433 N N . THR A 1 559 ? 34.510 -5.039 -47.408 1.00 81.81 559 THR A N 1
ATOM 4434 C CA . THR A 1 559 ? 33.731 -3.878 -47.868 1.00 81.81 559 THR A CA 1
ATOM 4435 C C . THR A 1 559 ? 34.229 -2.574 -47.237 1.00 81.81 559 THR A C 1
ATOM 4437 O O . THR A 1 559 ? 34.318 -1.557 -47.927 1.00 81.81 559 THR A O 1
ATOM 4440 N N . LEU A 1 560 ? 34.600 -2.598 -45.953 1.00 84.75 560 LEU A N 1
ATOM 4441 C CA . LEU A 1 560 ? 35.193 -1.451 -45.263 1.00 84.75 560 LEU A CA 1
ATOM 4442 C C . LEU A 1 560 ? 36.558 -1.066 -45.853 1.00 84.75 560 LEU A C 1
ATOM 4444 O O . LEU A 1 560 ? 36.766 0.105 -46.169 1.00 84.75 560 LEU A O 1
ATOM 4448 N N . GLU A 1 561 ? 37.452 -2.043 -46.036 1.00 82.50 561 GLU A N 1
ATOM 4449 C CA . GLU A 1 561 ? 38.791 -1.837 -46.614 1.00 82.50 561 GLU A CA 1
ATOM 4450 C C . GLU A 1 561 ? 38.704 -1.256 -48.033 1.00 82.50 561 GLU A C 1
ATOM 4452 O O . GLU A 1 561 ? 39.441 -0.332 -48.388 1.00 82.50 561 GLU A O 1
ATOM 4457 N N . LEU A 1 562 ? 37.746 -1.741 -48.834 1.00 77.81 562 LEU A N 1
ATOM 4458 C CA . LEU A 1 562 ? 37.459 -1.172 -50.146 1.00 77.81 562 LEU A CA 1
ATOM 4459 C C . LEU A 1 562 ? 37.022 0.294 -50.044 1.00 77.81 562 LEU A C 1
ATOM 4461 O O . LEU A 1 562 ? 37.538 1.144 -50.771 1.00 77.81 562 LEU A O 1
ATOM 4465 N N . ALA A 1 563 ? 36.055 0.591 -49.175 1.00 81.19 563 ALA A N 1
ATOM 4466 C CA . ALA A 1 563 ? 35.506 1.935 -49.040 1.00 81.19 563 ALA A CA 1
ATOM 4467 C C . ALA A 1 563 ? 36.571 2.946 -48.577 1.00 81.19 563 ALA A C 1
ATOM 4469 O O . ALA A 1 563 ? 36.630 4.060 -49.103 1.00 81.19 563 ALA A O 1
ATOM 4470 N N . GLU A 1 564 ? 37.446 2.550 -47.648 1.00 83.56 564 GLU A N 1
ATOM 4471 C CA . GLU A 1 564 ? 38.569 3.371 -47.184 1.00 83.56 564 GLU A CA 1
ATOM 4472 C C . GLU A 1 564 ? 39.585 3.640 -48.299 1.00 83.56 564 GLU A C 1
ATOM 4474 O O . GLU A 1 564 ? 40.051 4.776 -48.470 1.00 83.56 564 GLU A O 1
ATOM 4479 N N . TRP A 1 565 ? 39.910 2.611 -49.087 1.00 78.88 565 TRP A N 1
ATOM 4480 C CA . TRP A 1 565 ? 40.817 2.746 -50.220 1.00 78.88 565 TRP A CA 1
ATOM 4481 C C . TRP A 1 565 ? 40.256 3.702 -51.280 1.00 78.88 565 TRP A C 1
ATOM 4483 O O . TRP A 1 565 ? 40.965 4.614 -51.715 1.00 78.88 565 TRP A O 1
ATOM 4493 N N . VAL A 1 566 ? 38.974 3.556 -51.644 1.00 73.44 566 VAL A N 1
ATOM 4494 C CA . VAL A 1 566 ? 38.292 4.420 -52.625 1.00 73.44 566 VAL A CA 1
ATOM 4495 C C . VAL A 1 566 ? 38.265 5.876 -52.154 1.00 73.44 566 VAL A C 1
ATOM 4497 O O . VAL A 1 566 ? 38.612 6.776 -52.924 1.00 73.44 566 VAL A O 1
ATOM 4500 N N . ASP A 1 567 ? 37.906 6.134 -50.894 1.00 74.88 567 ASP A N 1
ATOM 4501 C CA . ASP A 1 567 ? 37.861 7.494 -50.338 1.00 74.88 567 ASP A CA 1
ATOM 4502 C C . ASP A 1 567 ? 39.262 8.133 -50.266 1.00 74.88 567 ASP A C 1
ATOM 4504 O O . ASP A 1 567 ? 39.454 9.293 -50.653 1.00 74.88 567 ASP A O 1
ATOM 4508 N N . SER A 1 568 ? 40.274 7.358 -49.864 1.00 73.19 568 SER A N 1
ATOM 4509 C CA . SER A 1 568 ? 41.677 7.789 -49.851 1.00 73.19 568 SER A CA 1
ATOM 4510 C C . SER A 1 568 ? 42.204 8.118 -51.251 1.00 73.19 568 SER A C 1
ATOM 4512 O O . SER A 1 568 ? 42.901 9.124 -51.426 1.00 73.19 568 SER A O 1
ATOM 4514 N N . ALA A 1 569 ? 41.853 7.305 -52.252 1.00 67.62 569 ALA A N 1
ATOM 4515 C CA . ALA A 1 569 ? 42.218 7.520 -53.649 1.00 67.62 569 ALA A CA 1
ATOM 4516 C C . ALA A 1 569 ? 41.537 8.772 -54.232 1.00 67.62 569 ALA A C 1
ATOM 4518 O O . ALA A 1 569 ? 42.163 9.530 -54.973 1.00 67.62 569 ALA A O 1
ATOM 4519 N N . CYS A 1 570 ? 40.284 9.044 -53.854 1.00 64.50 570 CYS A N 1
ATOM 4520 C CA . CYS A 1 570 ? 39.553 10.235 -54.292 1.00 64.50 570 CYS A CA 1
ATOM 4521 C C . CYS A 1 570 ? 40.115 11.544 -53.706 1.00 64.50 570 CYS A C 1
ATOM 4523 O O . CYS A 1 570 ? 40.143 12.566 -54.396 1.00 64.50 570 CYS A O 1
ATOM 4525 N N . LYS A 1 571 ? 40.565 11.539 -52.443 1.00 65.88 571 LYS A N 1
ATOM 4526 C CA . LYS A 1 571 ? 41.021 12.751 -51.729 1.00 65.88 571 LYS A CA 1
ATOM 4527 C C . LYS A 1 571 ? 42.404 13.258 -52.153 1.00 65.88 571 LYS A C 1
ATOM 4529 O O . LYS A 1 571 ? 42.687 14.445 -51.986 1.00 65.88 571 LYS A O 1
ATOM 4534 N N . LYS A 1 572 ? 43.272 12.407 -52.708 1.00 57.28 572 LYS A N 1
ATOM 4535 C CA . LYS A 1 572 ? 44.628 12.786 -53.140 1.00 57.28 572 LYS A CA 1
ATOM 4536 C C . LYS A 1 572 ? 44.724 12.831 -54.664 1.00 57.28 572 LYS A C 1
ATOM 4538 O O . LYS A 1 572 ? 44.902 11.828 -55.338 1.00 57.28 572 LYS A O 1
ATOM 4543 N N . ALA A 1 573 ? 44.630 14.036 -55.218 1.00 52.28 573 ALA A N 1
ATOM 4544 C CA . ALA A 1 573 ? 44.500 14.280 -56.655 1.00 52.28 573 ALA A CA 1
ATOM 4545 C C . ALA A 1 573 ? 45.782 14.096 -57.512 1.00 52.28 573 ALA A C 1
ATOM 4547 O O . ALA A 1 573 ? 45.781 14.535 -58.666 1.00 52.28 573 ALA A O 1
ATOM 4548 N N . SER A 1 574 ? 46.861 13.476 -57.013 1.00 55.00 574 SER A N 1
ATOM 4549 C CA . SER A 1 574 ? 48.085 13.226 -57.800 1.00 55.00 574 SER A CA 1
ATOM 4550 C C . SER A 1 574 ? 48.141 11.792 -58.331 1.00 55.00 574 SER A C 1
ATOM 4552 O O . SER A 1 574 ? 48.129 10.841 -57.556 1.00 55.00 574 SER A O 1
ATOM 4554 N N . VAL A 1 575 ? 48.253 11.652 -59.655 1.00 52.50 575 VAL A N 1
ATOM 4555 C CA . VAL A 1 575 ? 48.203 10.374 -60.393 1.00 52.50 575 VAL A CA 1
ATOM 4556 C C . VAL A 1 575 ? 49.289 9.378 -59.951 1.00 52.50 575 VAL A C 1
ATOM 4558 O O . VAL A 1 575 ? 49.005 8.187 -59.886 1.00 52.50 575 VAL A O 1
ATOM 4561 N N . ASP A 1 576 ? 50.481 9.848 -59.571 1.00 52.06 576 ASP A N 1
ATOM 4562 C CA . ASP A 1 576 ? 51.603 8.974 -59.183 1.00 52.06 576 ASP A CA 1
ATOM 4563 C C . ASP A 1 576 ? 51.445 8.326 -57.788 1.00 52.06 576 ASP A C 1
ATOM 4565 O O . ASP A 1 576 ? 51.985 7.248 -57.555 1.00 52.06 576 ASP A O 1
ATOM 4569 N N . ASP A 1 577 ? 50.668 8.928 -56.875 1.00 52.66 577 ASP A N 1
ATOM 4570 C CA . ASP A 1 577 ? 50.446 8.412 -55.501 1.00 52.66 577 ASP A CA 1
ATOM 4571 C C . ASP A 1 577 ? 49.313 7.364 -55.445 1.00 52.66 577 ASP A C 1
ATOM 4573 O O . ASP A 1 577 ? 49.221 6.562 -54.519 1.00 52.66 577 ASP A O 1
ATOM 4577 N N . VAL A 1 578 ? 48.445 7.341 -56.464 1.00 52.06 578 VAL A N 1
ATOM 4578 C CA . VAL A 1 578 ? 47.381 6.332 -56.604 1.00 52.06 578 VAL A CA 1
ATOM 4579 C C . VAL A 1 578 ? 47.965 5.006 -57.108 1.00 52.06 578 VAL A C 1
ATOM 4581 O O . VAL A 1 578 ? 47.560 3.942 -56.651 1.00 52.06 578 VAL A O 1
ATOM 4584 N N . VAL A 1 579 ? 48.960 5.056 -58.002 1.00 49.69 579 VAL A N 1
ATOM 4585 C CA . VAL A 1 579 ? 49.583 3.870 -58.623 1.00 49.69 579 VAL A CA 1
ATOM 4586 C C . VAL A 1 579 ? 50.431 3.059 -57.639 1.00 49.69 579 VAL A C 1
ATOM 4588 O O . VAL A 1 579 ? 50.432 1.832 -57.716 1.00 49.69 579 VAL A O 1
ATOM 4591 N N . SER A 1 580 ? 51.115 3.707 -56.692 1.00 53.91 580 SER A N 1
ATOM 4592 C CA . SER A 1 580 ? 51.877 3.015 -55.642 1.00 53.91 580 SER A CA 1
ATOM 4593 C C . SER A 1 580 ? 50.964 2.265 -54.664 1.00 53.91 580 SER A C 1
ATOM 4595 O O . SER A 1 580 ? 51.264 1.135 -54.300 1.00 53.91 580 SER A O 1
ATOM 4597 N N . ARG A 1 581 ? 49.802 2.833 -54.311 1.00 53.09 581 ARG A N 1
ATOM 4598 C CA . ARG A 1 581 ? 48.846 2.233 -53.357 1.00 53.09 581 ARG A CA 1
ATOM 4599 C C . ARG A 1 581 ? 47.898 1.196 -53.956 1.00 53.09 581 ARG A C 1
ATOM 4601 O O . ARG A 1 581 ? 47.310 0.412 -53.220 1.00 53.09 581 ARG A O 1
ATOM 4608 N N . VAL A 1 582 ? 47.740 1.163 -55.279 1.00 53.03 582 VAL A N 1
ATOM 4609 C CA . VAL A 1 582 ? 47.094 0.036 -55.979 1.00 53.03 582 VAL A CA 1
ATOM 4610 C C . VAL A 1 582 ? 47.871 -1.269 -55.745 1.00 53.03 582 VAL A C 1
ATOM 4612 O O . VAL A 1 582 ? 47.273 -2.337 -55.755 1.00 53.03 582 VAL A O 1
ATOM 4615 N N . GLN A 1 583 ? 49.187 -1.197 -55.511 1.00 53.00 583 GLN A N 1
ATOM 4616 C CA . GLN A 1 583 ? 50.022 -2.371 -55.224 1.00 53.00 583 GLN A CA 1
ATOM 4617 C C . GLN A 1 583 ? 49.984 -2.804 -53.747 1.00 53.00 583 GLN A C 1
ATOM 4619 O O . GLN A 1 583 ? 50.395 -3.923 -53.450 1.00 53.00 583 GLN A O 1
ATOM 4624 N N . ASP A 1 584 ? 49.478 -1.955 -52.844 1.00 55.06 584 ASP A N 1
ATOM 4625 C CA . ASP A 1 584 ? 49.385 -2.240 -51.403 1.00 55.06 584 ASP A CA 1
ATOM 4626 C C . ASP A 1 584 ? 48.109 -3.016 -51.022 1.00 55.06 584 ASP A C 1
ATOM 4628 O O . ASP A 1 584 ? 48.083 -3.676 -49.984 1.00 55.06 584 ASP A O 1
ATOM 4632 N N . LEU A 1 585 ? 47.049 -2.958 -51.842 1.00 62.97 585 LEU A N 1
ATOM 4633 C CA . LEU A 1 585 ? 45.795 -3.679 -51.591 1.00 62.97 585 LEU A CA 1
ATOM 4634 C C . LEU A 1 585 ? 45.766 -5.015 -52.353 1.00 62.97 585 LEU A C 1
ATOM 4636 O O . LEU A 1 585 ? 45.850 -5.043 -53.581 1.00 62.97 585 LEU A O 1
ATOM 4640 N N . ASP A 1 586 ? 45.587 -6.132 -51.643 1.00 69.31 586 ASP A N 1
ATOM 4641 C CA . ASP A 1 586 ? 45.426 -7.450 -52.270 1.00 69.31 586 ASP A CA 1
ATOM 4642 C C . ASP A 1 586 ? 43.988 -7.653 -52.781 1.00 69.31 586 ASP A C 1
ATOM 4644 O O . ASP A 1 586 ? 43.123 -8.234 -52.118 1.00 69.31 586 ASP A O 1
ATOM 4648 N N . PHE A 1 587 ? 43.736 -7.183 -54.005 1.00 67.56 587 PHE A N 1
ATOM 4649 C CA . PHE A 1 587 ? 42.445 -7.317 -54.687 1.00 67.56 587 PHE A CA 1
ATOM 4650 C C . PHE A 1 587 ? 41.990 -8.775 -54.872 1.00 67.56 587 PHE A C 1
ATOM 4652 O O . PHE A 1 587 ? 40.786 -9.030 -54.961 1.00 67.56 587 PHE A O 1
ATOM 4659 N N . SER A 1 588 ? 42.920 -9.738 -54.909 1.00 68.12 588 SER A N 1
ATOM 4660 C CA . SER A 1 588 ? 42.585 -11.159 -55.053 1.00 68.12 588 SER A CA 1
ATOM 4661 C C . SER A 1 588 ? 41.969 -11.721 -53.768 1.00 68.12 588 SER A C 1
ATOM 4663 O O . SER A 1 588 ? 40.936 -12.398 -53.813 1.00 68.12 588 SER A O 1
ATOM 4665 N N . SER A 1 589 ? 42.534 -11.342 -52.618 1.00 73.44 589 SER A N 1
ATOM 4666 C CA . SER A 1 589 ? 41.994 -11.648 -51.293 1.00 73.44 589 SER A CA 1
ATOM 4667 C C . SER A 1 589 ? 40.633 -10.980 -51.080 1.00 73.44 589 SER A C 1
ATOM 4669 O O . SER A 1 589 ? 39.671 -11.659 -50.711 1.00 73.44 589 SER A O 1
ATOM 4671 N N . LEU A 1 590 ? 40.502 -9.692 -51.421 1.00 69.06 590 LEU A N 1
ATOM 4672 C CA . LEU A 1 590 ? 39.254 -8.936 -51.266 1.00 69.06 590 LEU A CA 1
ATOM 4673 C C . LEU A 1 590 ? 38.103 -9.543 -52.085 1.00 69.06 590 LEU A C 1
ATOM 4675 O O . LEU A 1 590 ? 37.003 -9.753 -51.576 1.00 69.06 590 LEU A O 1
ATOM 4679 N N . ARG A 1 591 ? 38.360 -9.907 -53.347 1.00 69.12 591 ARG A N 1
ATOM 4680 C CA . ARG A 1 591 ? 37.353 -10.530 -54.217 1.00 69.12 591 ARG A CA 1
ATOM 4681 C C . ARG A 1 591 ? 36.899 -11.899 -53.724 1.00 69.12 591 ARG A C 1
ATOM 4683 O O . ARG A 1 591 ? 35.734 -12.237 -53.897 1.00 69.12 591 ARG A O 1
ATOM 4690 N N . SER A 1 592 ? 37.795 -12.675 -53.117 1.00 72.88 592 SER A N 1
ATOM 4691 C CA . SER A 1 592 ? 37.438 -13.982 -52.554 1.00 72.88 592 SER A CA 1
ATOM 4692 C C . SER A 1 592 ? 36.478 -13.880 -51.359 1.00 72.88 592 SER A C 1
ATOM 4694 O O . SER A 1 592 ? 35.779 -14.846 -51.057 1.00 72.88 592 SER A O 1
ATOM 4696 N N . GLN A 1 593 ? 36.432 -12.714 -50.704 1.00 76.88 593 GLN A N 1
ATOM 4697 C CA . GLN A 1 593 ? 35.634 -12.453 -49.502 1.00 76.88 593 GLN A CA 1
ATOM 4698 C C . GLN A 1 593 ? 34.361 -11.636 -49.777 1.00 76.88 593 GLN A C 1
ATOM 4700 O O . GLN A 1 593 ? 33.442 -11.668 -48.963 1.00 76.88 593 GLN A O 1
ATOM 4705 N N . LEU A 1 594 ? 34.287 -10.920 -50.903 1.00 76.69 594 LEU A N 1
ATOM 4706 C CA . LEU A 1 594 ? 33.132 -10.107 -51.289 1.00 76.69 594 LEU A CA 1
ATOM 4707 C C . LEU A 1 594 ? 32.062 -10.915 -52.036 1.00 76.69 594 LEU A C 1
ATOM 4709 O O . LEU A 1 594 ? 32.368 -11.732 -52.905 1.00 76.69 594 LEU A O 1
ATOM 4713 N N . GLY A 1 595 ? 30.786 -10.625 -51.770 1.00 75.19 595 GLY A N 1
ATOM 4714 C CA . GLY A 1 595 ? 29.677 -11.155 -52.553 1.00 75.19 595 GLY A CA 1
ATOM 4715 C C . GLY A 1 595 ? 29.642 -10.610 -53.994 1.00 75.19 595 GLY A C 1
ATOM 4716 O O . GLY A 1 595 ? 30.163 -9.525 -54.265 1.00 75.19 595 GLY A O 1
ATOM 4717 N N . PRO A 1 596 ? 28.958 -11.297 -54.935 1.00 72.81 596 PRO A N 1
ATOM 4718 C CA . PRO A 1 596 ? 28.996 -10.971 -56.367 1.00 72.81 596 PRO A CA 1
ATOM 4719 C C . PRO A 1 596 ? 28.611 -9.525 -56.710 1.00 72.81 596 PRO A C 1
ATOM 4721 O O . PRO A 1 596 ? 29.183 -8.929 -57.618 1.00 72.81 596 PRO A O 1
ATOM 4724 N N . LEU A 1 597 ? 27.645 -8.946 -55.987 1.00 72.44 597 LEU A N 1
ATOM 4725 C CA . LEU A 1 597 ? 27.213 -7.561 -56.192 1.00 72.44 597 LEU A CA 1
ATOM 4726 C C . LEU A 1 597 ? 28.279 -6.560 -55.725 1.00 72.44 597 LEU A C 1
ATOM 4728 O O . LEU A 1 597 ? 28.579 -5.612 -56.446 1.00 72.44 597 LEU A O 1
ATOM 4732 N N . SER A 1 598 ? 28.875 -6.791 -54.554 1.00 71.12 598 SER A N 1
ATOM 4733 C CA . SER A 1 598 ? 29.942 -5.956 -53.995 1.00 71.12 598 SER A CA 1
ATOM 4734 C C . SER A 1 598 ? 31.210 -6.027 -54.847 1.00 71.12 598 SER A C 1
ATOM 4736 O O . SER A 1 598 ? 31.859 -5.010 -55.055 1.00 71.12 598 SER A O 1
ATOM 4738 N N . THR A 1 599 ? 31.520 -7.189 -55.435 1.00 68.56 599 THR A N 1
ATOM 4739 C CA . THR A 1 599 ? 32.601 -7.333 -56.425 1.00 68.56 599 THR A CA 1
ATOM 4740 C C . THR A 1 599 ? 32.337 -6.511 -57.689 1.00 68.56 599 THR A C 1
ATOM 4742 O O . THR A 1 599 ? 33.241 -5.851 -58.192 1.00 68.56 599 THR A O 1
ATOM 4745 N N . ILE A 1 600 ? 31.104 -6.521 -58.209 1.00 69.75 600 ILE A N 1
ATOM 4746 C CA . ILE A 1 600 ? 30.736 -5.722 -59.389 1.00 69.75 600 ILE A CA 1
ATOM 4747 C C . ILE A 1 600 ? 30.839 -4.223 -59.083 1.00 69.75 600 ILE A C 1
ATOM 4749 O O . ILE A 1 600 ? 31.367 -3.473 -59.902 1.00 69.75 600 ILE A O 1
ATOM 4753 N N . LEU A 1 601 ? 30.368 -3.787 -57.911 1.00 69.25 601 LEU A N 1
ATOM 4754 C CA . LEU A 1 601 ? 30.498 -2.396 -57.471 1.00 69.25 601 LEU A CA 1
ATOM 4755 C C . LEU A 1 601 ? 31.970 -2.001 -57.286 1.00 69.25 601 LEU A C 1
ATOM 4757 O O . LEU A 1 601 ? 32.367 -0.964 -57.801 1.00 69.25 601 LEU A O 1
ATOM 4761 N N . LEU A 1 602 ? 32.804 -2.874 -56.706 1.00 67.00 602 LEU A N 1
ATOM 4762 C CA . LEU A 1 602 ? 34.259 -2.697 -56.619 1.00 67.00 602 LEU A CA 1
ATOM 4763 C C . LEU A 1 602 ? 34.888 -2.485 -58.005 1.00 67.00 602 LEU A C 1
ATOM 4765 O O . LEU A 1 602 ? 35.659 -1.546 -58.184 1.00 67.00 602 LEU A O 1
ATOM 4769 N N . CYS A 1 603 ? 34.539 -3.302 -59.008 1.00 66.56 603 CYS A N 1
ATOM 4770 C CA . CYS A 1 603 ? 35.016 -3.115 -60.386 1.00 66.56 603 CYS A CA 1
ATOM 4771 C C . CYS A 1 603 ? 34.652 -1.732 -60.942 1.00 66.56 603 CYS A C 1
ATOM 4773 O O . CYS A 1 603 ? 35.461 -1.102 -61.624 1.00 66.56 603 CYS A O 1
ATOM 4775 N N . ILE A 1 604 ? 33.420 -1.284 -60.684 1.00 69.62 604 ILE A N 1
ATOM 4776 C CA . ILE A 1 604 ? 32.898 0.000 -61.160 1.00 69.62 604 ILE A CA 1
ATOM 4777 C C . ILE A 1 604 ? 33.597 1.159 -60.444 1.00 69.62 604 ILE A C 1
ATOM 4779 O O . ILE A 1 604 ? 34.030 2.095 -61.112 1.00 69.62 604 ILE A O 1
ATOM 4783 N N . ASP A 1 605 ? 33.770 1.083 -59.126 1.00 66.69 605 ASP A N 1
ATOM 4784 C CA . ASP A 1 605 ? 34.406 2.124 -58.317 1.00 66.69 605 ASP A CA 1
ATOM 4785 C C . ASP A 1 605 ? 35.902 2.250 -58.635 1.00 66.69 605 ASP A C 1
ATOM 4787 O O . ASP A 1 605 ? 36.416 3.359 -58.796 1.00 66.69 605 ASP A O 1
ATOM 4791 N N . VAL A 1 606 ? 36.604 1.131 -58.840 1.00 65.19 606 VAL A N 1
ATOM 4792 C CA . VAL A 1 606 ? 37.999 1.116 -59.312 1.00 65.19 606 VAL A CA 1
ATOM 4793 C C .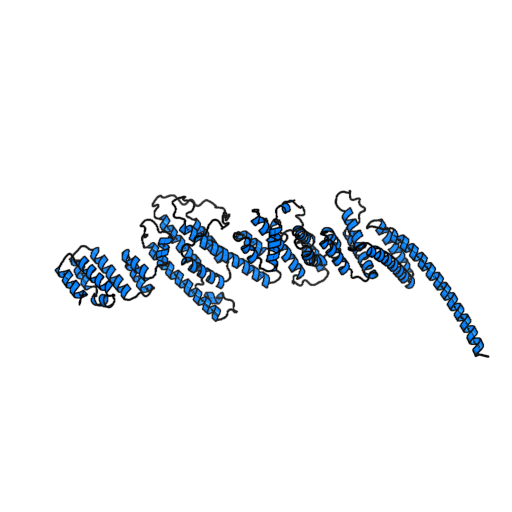 VAL A 1 606 ? 38.105 1.701 -60.725 1.00 65.19 606 VAL A C 1
ATOM 4795 O O . VAL A 1 606 ? 39.005 2.495 -61.006 1.00 65.19 606 VAL A O 1
ATOM 4798 N N . ALA A 1 607 ? 37.177 1.376 -61.631 1.00 63.97 607 ALA A N 1
ATOM 4799 C CA . ALA A 1 607 ? 37.144 1.959 -62.974 1.00 63.97 607 ALA A CA 1
ATOM 4800 C C . ALA A 1 607 ? 36.840 3.471 -62.950 1.00 63.97 607 ALA A C 1
ATOM 4802 O O . ALA A 1 607 ? 37.463 4.238 -63.684 1.00 63.97 607 ALA A O 1
ATOM 4803 N N . ALA A 1 608 ? 35.926 3.913 -62.082 1.00 65.75 608 ALA A N 1
ATOM 4804 C CA . ALA A 1 608 ? 35.535 5.312 -61.930 1.00 65.75 608 ALA A CA 1
ATOM 4805 C C . ALA A 1 608 ? 36.642 6.165 -61.288 1.00 65.75 608 ALA A C 1
ATOM 4807 O O . ALA A 1 608 ? 36.905 7.279 -61.741 1.00 65.75 608 ALA A O 1
ATOM 4808 N N . THR A 1 609 ? 37.338 5.637 -60.278 1.00 61.75 609 THR A N 1
ATOM 4809 C CA . THR A 1 609 ? 38.481 6.308 -59.629 1.00 61.75 609 THR A CA 1
ATOM 4810 C C . THR A 1 609 ? 39.730 6.339 -60.516 1.00 61.75 609 THR A C 1
ATOM 4812 O O . THR A 1 609 ? 40.464 7.328 -60.518 1.00 61.75 609 THR A O 1
ATOM 4815 N N . SER A 1 610 ? 39.947 5.310 -61.345 1.00 59.81 610 SER A N 1
ATOM 4816 C CA . SER A 1 610 ? 41.062 5.231 -62.307 1.00 59.81 610 SER A CA 1
ATOM 4817 C C . SER A 1 610 ? 40.829 5.974 -63.634 1.00 59.81 610 SER A C 1
ATOM 4819 O O . SER A 1 610 ? 41.744 6.039 -64.460 1.00 59.81 610 SER A O 1
ATOM 4821 N N . ALA A 1 611 ? 39.656 6.594 -63.832 1.00 55.41 611 ALA A N 1
ATOM 4822 C CA . ALA A 1 611 ? 39.169 7.172 -65.095 1.00 55.41 611 ALA A CA 1
ATOM 4823 C C . ALA A 1 611 ? 40.037 8.283 -65.733 1.00 55.41 611 ALA A C 1
ATOM 4825 O O . ALA A 1 611 ? 39.715 8.784 -66.811 1.00 55.41 611 ALA A O 1
ATOM 4826 N N . LYS A 1 612 ? 41.159 8.672 -65.117 1.00 54.97 612 LYS A N 1
ATOM 4827 C CA . LYS A 1 612 ? 42.156 9.564 -65.732 1.00 54.97 612 LYS A CA 1
ATOM 4828 C C . LYS A 1 612 ? 43.115 8.839 -66.695 1.00 54.97 612 LYS A C 1
ATOM 4830 O O . LYS A 1 612 ? 43.826 9.516 -67.433 1.00 54.97 612 LYS A O 1
ATOM 4835 N N . SER A 1 613 ? 43.135 7.500 -66.731 1.00 56.34 613 SER A N 1
ATOM 4836 C CA . SER A 1 613 ? 43.957 6.704 -67.660 1.00 56.34 613 SER A CA 1
ATOM 4837 C C . SER A 1 613 ? 43.229 5.439 -68.132 1.00 56.34 613 SER A C 1
ATOM 4839 O O . SER A 1 613 ? 43.097 4.470 -67.387 1.00 56.34 613 SER A O 1
ATOM 4841 N N . ALA A 1 614 ? 42.821 5.415 -69.406 1.00 57.06 614 ALA A N 1
ATOM 4842 C CA . ALA A 1 614 ? 42.104 4.285 -70.011 1.00 57.06 614 ALA A CA 1
ATOM 4843 C C . ALA A 1 614 ? 42.890 2.956 -69.960 1.00 57.06 614 ALA A C 1
ATOM 4845 O O . ALA A 1 614 ? 42.294 1.890 -69.819 1.00 57.06 614 ALA A O 1
ATOM 4846 N N . GLY A 1 615 ? 44.226 3.012 -70.031 1.00 58.22 615 GLY A N 1
ATOM 4847 C CA . GLY A 1 615 ? 45.085 1.826 -69.940 1.00 58.22 615 GLY A CA 1
ATOM 4848 C C . GLY A 1 615 ? 45.153 1.232 -68.529 1.00 58.22 615 GLY A C 1
ATOM 4849 O O . GLY A 1 615 ? 45.183 0.011 -68.383 1.00 58.22 615 GLY A O 1
ATOM 4850 N N . MET A 1 616 ? 45.110 2.075 -67.490 1.00 54.66 616 MET A N 1
ATOM 4851 C CA . MET A 1 616 ? 45.089 1.608 -66.099 1.00 54.66 616 MET A CA 1
ATOM 4852 C C . MET A 1 616 ? 43.730 1.037 -65.708 1.00 54.66 616 MET A C 1
ATOM 4854 O O . MET A 1 616 ? 43.682 -0.015 -65.075 1.00 54.66 616 MET A O 1
ATOM 4858 N N . SER A 1 617 ? 42.632 1.671 -66.133 1.00 57.62 617 SER A N 1
ATOM 4859 C CA . SER A 1 617 ? 41.285 1.141 -65.898 1.00 57.62 617 SER A CA 1
ATOM 4860 C C . SER A 1 617 ? 41.132 -0.262 -66.488 1.00 57.62 617 SER A C 1
ATOM 4862 O O . SER A 1 617 ? 40.561 -1.135 -65.844 1.00 57.62 617 SER A O 1
ATOM 4864 N N . GLN A 1 618 ? 41.703 -0.518 -67.671 1.00 61.38 618 GLN A N 1
ATOM 4865 C CA . GLN A 1 618 ? 41.666 -1.836 -68.305 1.00 61.38 618 GLN A CA 1
ATOM 4866 C C . GLN A 1 618 ? 42.528 -2.883 -67.578 1.00 61.38 618 GLN A C 1
ATOM 4868 O O . GLN A 1 618 ? 42.098 -4.026 -67.440 1.00 61.38 618 GLN A O 1
ATOM 4873 N N . GLN A 1 619 ? 43.721 -2.523 -67.089 1.00 60.12 619 GLN A N 1
ATOM 4874 C CA . GLN A 1 619 ? 44.556 -3.440 -66.299 1.00 60.12 619 GLN A CA 1
ATOM 4875 C C . GLN A 1 619 ? 43.909 -3.809 -64.959 1.00 60.12 619 GLN A C 1
ATOM 4877 O O . GLN A 1 619 ? 43.903 -4.984 -64.598 1.00 60.12 619 GLN A O 1
ATOM 4882 N N . LEU A 1 620 ? 43.312 -2.835 -64.269 1.00 57.81 620 LEU A N 1
ATOM 4883 C CA . LEU A 1 620 ? 42.621 -3.061 -63.001 1.00 57.81 620 LEU A CA 1
ATOM 4884 C C . LEU A 1 620 ? 41.334 -3.865 -63.189 1.00 57.81 620 LEU A C 1
ATOM 4886 O O . LEU A 1 620 ? 41.118 -4.841 -62.480 1.00 57.81 620 LEU A O 1
ATOM 4890 N N . LEU A 1 621 ? 40.526 -3.544 -64.205 1.00 60.78 621 LEU A N 1
ATOM 4891 C CA . LEU A 1 621 ? 39.352 -4.349 -64.558 1.00 60.78 621 LEU A CA 1
ATOM 4892 C C . LEU A 1 621 ? 39.736 -5.800 -64.878 1.00 60.78 621 LEU A C 1
ATOM 4894 O O . LEU A 1 621 ? 39.051 -6.712 -64.434 1.00 60.78 621 LEU A O 1
ATOM 4898 N N . ASN A 1 622 ? 40.845 -6.034 -65.588 1.00 62.94 622 ASN A N 1
ATOM 4899 C CA . ASN A 1 622 ? 41.309 -7.389 -65.899 1.00 62.94 622 ASN A CA 1
ATOM 4900 C C . ASN A 1 622 ? 41.783 -8.166 -64.659 1.00 62.94 622 ASN A C 1
ATOM 4902 O O . ASN A 1 622 ? 41.555 -9.371 -64.594 1.00 62.94 622 ASN A O 1
ATOM 4906 N N . GLN A 1 623 ? 42.404 -7.502 -63.677 1.00 58.84 623 GLN A N 1
ATOM 4907 C CA . GLN A 1 623 ? 42.781 -8.124 -62.398 1.00 58.84 623 GLN A CA 1
ATOM 4908 C C . GLN A 1 623 ? 41.562 -8.452 -61.524 1.00 58.84 623 GLN A C 1
ATOM 4910 O O . GLN A 1 623 ? 41.584 -9.428 -60.780 1.00 58.84 623 GLN A O 1
ATOM 4915 N N . VAL A 1 624 ? 40.485 -7.668 -61.630 1.00 54.38 624 VAL A N 1
ATOM 4916 C CA . VAL A 1 624 ? 39.264 -7.861 -60.833 1.00 54.38 624 VAL A CA 1
ATOM 4917 C C . VAL A 1 624 ? 38.224 -8.760 -61.535 1.00 54.38 624 VAL A C 1
ATOM 4919 O O . VAL A 1 624 ? 37.356 -9.296 -60.856 1.00 54.38 624 VAL A O 1
ATOM 4922 N N . LEU A 1 625 ? 38.300 -8.988 -62.855 1.00 53.00 625 LEU A N 1
ATOM 4923 C CA . LEU A 1 625 ? 37.349 -9.823 -63.624 1.00 53.00 625 LEU A CA 1
ATOM 4924 C C . LEU A 1 625 ? 37.819 -11.261 -63.928 1.00 53.00 625 LEU A C 1
ATOM 4926 O O . LEU A 1 625 ? 36.982 -12.068 -64.334 1.00 53.00 625 LEU A O 1
ATOM 4930 N N . GLN A 1 626 ? 39.106 -11.595 -63.760 1.00 52.09 626 GLN A N 1
ATOM 4931 C CA . GLN A 1 626 ? 39.618 -12.978 -63.871 1.00 52.09 626 GLN A CA 1
ATOM 4932 C C . GLN A 1 626 ? 39.346 -13.760 -62.599 1.00 52.09 626 GLN A C 1
ATOM 4934 O O . GLN A 1 626 ? 38.368 -14.533 -62.553 1.00 52.09 626 GLN A O 1
#

Secondary structure (DSSP, 8-state):
--HHHHHHHHHHHHHHHHHHHHHHHHHHHHHHHHHHHHHHHHHTT-SSSSHHHHHHHHHHHHHHHHHHHTT-HHHHHHHHHHHHHHHHHHHHHHHTT-SSPPPHHHHHHHHHHHHTSTTS---TTPPPHHHHHHHHHHHHHHHHHHHT--HHHHHHHHHHHHHHTT-HHHHHHHHTT-GGGHHHHHHHHHHHTTT-HHHHHHHHHHH--HHHHHHHHHHHTTS--------HHHHHHHHHHHHHHHHHHHHHHHTTPPP-GGG-TTT--TT-----GGGGG--HHHHHHHHHHHTTS-HHHHHHHH-TT--HHHHHHHHHTS---SHHHHHHHHHHHHHHHHHHHHHHHHHHHHHHHHTTSS--TTSTTHHHHHHHHHHHHHHT---HHHHHHHHHHHHHHTT-S-----GGG---S------------------TTHHHHHHHHHHHHHHHHHHHHTS-SSHHHHHHHS-TT--HHHHHHHHHHHHHHHHHHHHHHHHHHHHHHSPPTTSS---HHHHHHHHT--HHHHHHHHHHTT-HHHHHHHHHHHT--HHHHHHHHHHHHHHHHHH---HHHHHHHHTTS-HHHHHHHS-HHHHHHHHHHHHHHTTT-HHHHHHHHHHHH-

pLDDT: mean 74.64, std 18.07, range [22.92, 95.44]

Radius of gyration: 46.22 Å; chains: 1; bounding box: 99×87×151 Å

Foldseek 3Di:
DVVVVVVVVVVVVVVVCVVVVVVVVVVVVVVLVVLLVVLCVLVVQDQADFPSVVVSVVVVVVVLVVVVVVVDPVSNVSNLVSVLVVLLVVVVVQVVPDPLGQPSLLVRLVVLVVVVPPDDDDDPGDDDNVVSLVVSLVVLVSNCVSVVHDSVVSLLSNLLSCLLVLVLVSSLSSCVNPLVCLLVSLQVSLVSCQLPLVSNQVSLLSRPAPVSVVVVVVVVVVPDDPPVQDDVSNVVSLQSLLLSLLLQCLQCVVLVHDDDCCPRRLPDDNVPPDPDVPVVRGDSVSSSVSSVCVVPDPSVVSCCVSQVQDDLVVQLVSLVSHDDRDPVVVVVSLVSNLVSLLVLLVVLLLQLLQLLQVVPPPDDPPSLCVSVVSLVSSLVSLVSRLDLLSLLVSLVVSVVVLPDPDSNDPPVRHPPPDPPPPPPDDDPDDDDDDDPQVSQQVSLLVSLVSNLVSSVVSADPDLVSVVVSDDPPDDPVNSVVSVVSSVVSVVLSVLLVLLSVVSVVDQFPVNGHDRNVSSSCSSPPDLLVVLVVCLVRVNLVSNVVSCVVVVDALQSVLLSVLSNLLVVLVVDPDPVVNVVVVVVDDLVSSLVRHDPVSLVVSLVSLLVSNVVDPVSNVVSNVVSVD

Organism: Pisum sativum (NCBI:txid3888)